Protein AF-A0A9D7KFW4-F1 (afdb_monomer)

Radius of gyration: 29.23 Å; Cα contacts (8 Å, |Δi|>4): 555; chains: 1; bounding box: 63×60×75 Å

Solvent-accessible surface area (backbone atoms only — not comparable to full-atom values): 22608 Å² total; per-residue (Å²): 124,66,69,67,76,72,35,91,85,46,83,90,65,45,70,43,47,50,38,53,51,53,35,51,76,66,69,62,57,46,83,24,80,68,63,34,57,44,68,83,41,63,53,78,94,76,58,60,67,43,80,48,59,62,70,60,53,50,52,54,52,52,52,52,51,51,51,46,26,59,58,36,30,39,69,67,11,45,55,36,40,51,69,63,68,52,55,68,67,65,54,58,75,31,76,46,38,15,28,40,77,43,80,39,71,34,66,64,52,90,81,35,52,72,77,21,47,47,47,49,52,49,29,45,53,35,18,59,56,32,20,67,68,70,71,47,54,82,93,73,34,42,31,26,37,70,48,76,50,50,64,74,73,62,71,46,50,68,65,36,37,73,75,72,71,36,76,69,84,86,76,66,67,69,56,41,55,74,37,63,65,46,76,38,68,76,53,56,46,54,78,78,39,52,91,60,43,58,30,56,56,53,7,41,78,74,64,24,45,34,36,27,37,31,70,64,91,48,76,34,43,80,72,32,79,43,73,46,78,45,64,85,92,44,60,68,58,54,53,52,51,52,52,38,50,30,64,74,70,64,66,65,63,65,67,56,41,56,23,69,48,68,35,20,35,25,28,30,74,90,79,74,41,73,36,40,34,63,48,56,33,76,90,58,73,79,77,87,62,78,79,61,39,44,75,34,56,94,91,63,69,85,90,62,65,89,90,67,74,91,62,46,77,40,50,49,68,59,53,63,70,66,59,37,34,24,23,40,21,65,82,79,71,41,82,40,73,44,52,92,54,46,36,51,97,58,32,50,83,97,49,47,55,33,45,67,61,81,45,76,48,55,32,64,86,67,52,75,44,53,32,30,14,44,39,32,53,50,57,52,54,57,66,70,50,84,85,80,73,82,86,129

Mean predicted aligned error: 7.16 Å

Structure (mmCIF, N/CA/C/O backbone):
data_AF-A0A9D7KFW4-F1
#
_entry.id   AF-A0A9D7KFW4-F1
#
loop_
_atom_site.group_PDB
_atom_site.id
_atom_site.type_symbol
_atom_site.label_atom_id
_atom_site.label_alt_id
_atom_site.label_comp_id
_atom_site.label_asym_id
_atom_site.label_entity_id
_atom_site.label_seq_id
_atom_site.pdbx_PDB_ins_code
_atom_site.Cartn_x
_atom_site.Cartn_y
_atom_site.Cartn_z
_atom_site.occupancy
_atom_site.B_iso_or_equiv
_atom_site.auth_seq_id
_atom_site.auth_comp_id
_atom_site.auth_asym_id
_atom_site.auth_atom_id
_atom_site.pdbx_PDB_model_num
ATOM 1 N N . MET A 1 1 ? 18.413 -25.341 -7.954 1.00 56.12 1 MET A N 1
ATOM 2 C CA . MET A 1 1 ? 18.933 -24.173 -8.715 1.00 56.12 1 MET A CA 1
ATOM 3 C C . MET A 1 1 ? 19.430 -24.484 -10.139 1.00 56.12 1 MET A C 1
ATOM 5 O O . MET A 1 1 ? 19.407 -23.575 -10.961 1.00 56.12 1 MET A O 1
ATOM 9 N N . ASN A 1 2 ? 19.799 -25.723 -10.498 1.00 78.06 2 ASN A N 1
ATOM 10 C CA . ASN A 1 2 ? 20.486 -26.016 -11.774 1.00 78.06 2 ASN A CA 1
ATOM 11 C C . ASN A 1 2 ? 19.665 -25.809 -13.064 1.00 78.06 2 ASN A C 1
ATOM 13 O O . ASN A 1 2 ? 20.214 -25.355 -14.064 1.00 78.06 2 ASN A O 1
ATOM 17 N N . ARG A 1 3 ? 18.347 -26.060 -13.061 1.00 88.81 3 ARG A N 1
ATOM 18 C CA . ARG A 1 3 ? 17.544 -26.018 -14.302 1.00 88.81 3 ARG A CA 1
ATOM 19 C C . ARG A 1 3 ? 17.523 -24.640 -14.974 1.00 88.81 3 ARG A C 1
ATOM 21 O O . ARG A 1 3 ? 17.607 -24.563 -16.190 1.00 88.81 3 ARG A O 1
ATOM 28 N N . LYS A 1 4 ? 17.439 -23.547 -14.207 1.00 89.12 4 LYS A N 1
ATOM 29 C CA . LYS A 1 4 ? 17.408 -22.182 -14.772 1.00 89.12 4 LYS A CA 1
ATOM 30 C C . LYS A 1 4 ? 18.783 -21.719 -15.266 1.00 89.12 4 LYS A C 1
ATOM 32 O O . LYS A 1 4 ? 18.858 -20.969 -16.232 1.00 89.12 4 LYS A O 1
ATOM 37 N N . ALA A 1 5 ? 19.859 -22.166 -14.618 1.00 91.38 5 ALA A N 1
ATOM 38 C CA . ALA A 1 5 ? 21.219 -21.756 -14.958 1.00 91.38 5 ALA A CA 1
ATOM 39 C C . ALA A 1 5 ? 21.695 -22.336 -16.300 1.00 91.38 5 ALA A C 1
ATOM 41 O O . ALA A 1 5 ? 22.424 -21.656 -17.020 1.00 91.38 5 ALA A O 1
ATOM 42 N N . TYR A 1 6 ? 21.260 -23.547 -16.651 1.00 90.62 6 TYR A N 1
ATOM 43 C CA . TYR A 1 6 ? 21.687 -24.243 -17.872 1.00 90.62 6 TYR A CA 1
ATOM 44 C C . TYR A 1 6 ? 20.560 -24.455 -18.889 1.00 90.62 6 TYR A C 1
ATOM 4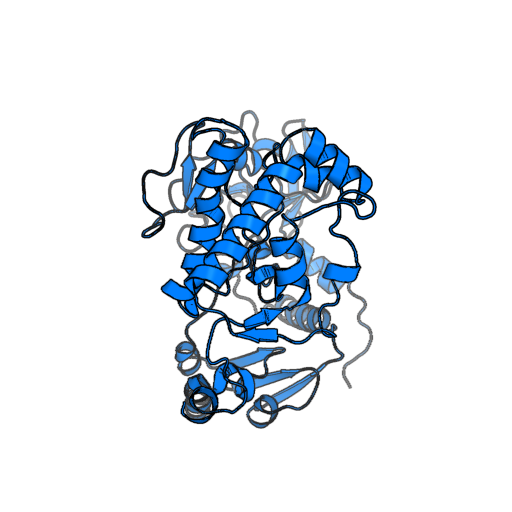6 O O . TYR A 1 6 ? 20.76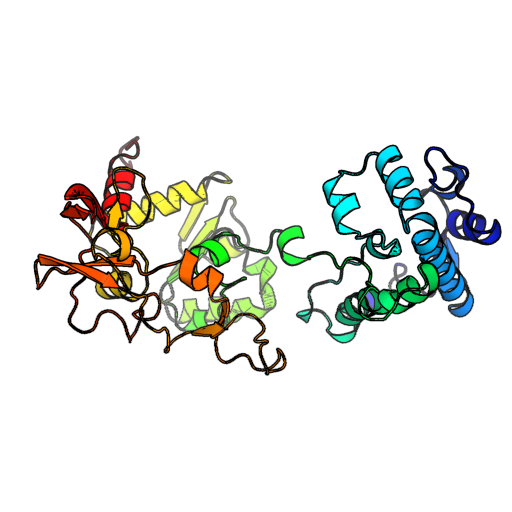8 -25.117 -19.900 1.00 90.62 6 TYR A O 1
ATOM 54 N N . SER A 1 7 ? 19.372 -23.889 -18.648 1.00 93.06 7 SER A N 1
ATOM 55 C CA . SER A 1 7 ? 18.273 -23.952 -19.614 1.00 93.06 7 SER A CA 1
ATOM 56 C C . SER A 1 7 ? 18.642 -23.225 -20.907 1.00 93.06 7 SER A C 1
ATOM 58 O O . SER A 1 7 ? 19.232 -22.144 -20.905 1.00 93.06 7 SER A O 1
ATOM 60 N N . ASP A 1 8 ? 18.209 -23.819 -22.009 1.00 93.12 8 ASP A N 1
ATOM 61 C CA . ASP A 1 8 ? 18.071 -23.231 -23.341 1.00 93.12 8 ASP A CA 1
ATOM 62 C C . ASP A 1 8 ? 17.406 -21.840 -23.356 1.00 93.12 8 ASP A C 1
ATOM 64 O O . ASP A 1 8 ? 17.730 -21.016 -24.207 1.00 93.12 8 ASP A O 1
ATOM 68 N N . ARG A 1 9 ? 16.540 -21.532 -22.382 1.00 92.00 9 ARG A N 1
ATOM 69 C CA . ARG A 1 9 ? 15.868 -20.230 -22.241 1.00 92.00 9 ARG A CA 1
ATOM 70 C C . ARG A 1 9 ? 16.705 -19.155 -21.549 1.00 92.00 9 ARG A C 1
ATOM 72 O O . ARG A 1 9 ? 16.239 -18.025 -21.420 1.00 92.00 9 ARG A O 1
ATOM 79 N N . ARG A 1 10 ? 17.911 -19.464 -21.060 1.00 91.94 10 ARG A N 1
ATOM 80 C CA . ARG A 1 10 ? 18.775 -18.474 -20.400 1.00 91.94 10 ARG A CA 1
ATOM 81 C C . ARG A 1 10 ? 19.376 -17.512 -21.437 1.00 91.94 10 ARG A C 1
ATOM 83 O O . ARG A 1 10 ? 20.104 -17.971 -22.317 1.00 91.94 10 ARG A O 1
ATOM 90 N N . PRO A 1 11 ? 19.188 -16.184 -21.305 1.00 91.50 11 PRO A N 1
ATOM 91 C CA . PRO A 1 11 ? 19.908 -15.220 -22.133 1.00 91.50 11 PRO A CA 1
ATOM 92 C C . PRO A 1 11 ? 21.425 -15.318 -21.897 1.00 91.50 11 PRO A C 1
ATOM 94 O O . PRO A 1 11 ? 21.882 -15.289 -20.753 1.00 91.50 11 PRO A O 1
ATOM 97 N N . LYS A 1 12 ? 22.208 -15.435 -22.978 1.00 91.75 12 LYS A N 1
ATOM 98 C CA . LYS A 1 12 ? 23.678 -15.624 -22.948 1.00 91.75 12 LYS A CA 1
ATOM 99 C C . LYS A 1 12 ? 24.467 -14.370 -23.365 1.00 91.75 12 LYS A C 1
ATOM 101 O O . LYS A 1 12 ? 25.620 -14.469 -23.789 1.00 91.75 12 LYS A O 1
ATOM 106 N N . GLY A 1 13 ? 23.841 -13.198 -23.316 1.00 94.50 13 GLY A N 1
ATOM 107 C CA . GLY A 1 13 ? 24.456 -11.916 -23.663 1.00 94.50 13 GLY A CA 1
ATOM 108 C C . GLY A 1 13 ? 23.435 -10.793 -23.802 1.00 94.50 13 GLY A C 1
ATOM 109 O O . GLY A 1 13 ? 22.246 -11.003 -23.558 1.00 94.50 13 GLY A O 1
ATOM 110 N N . ALA A 1 14 ? 23.913 -9.614 -24.203 1.00 96.44 14 ALA A N 1
ATOM 111 C CA . ALA A 1 14 ? 23.060 -8.479 -24.520 1.00 96.44 14 ALA A CA 1
ATOM 112 C C . ALA A 1 14 ? 22.324 -8.739 -25.839 1.00 96.44 14 ALA A C 1
ATOM 114 O O . ALA A 1 14 ? 22.939 -8.820 -26.903 1.00 96.44 14 ALA A O 1
ATOM 115 N N . MET A 1 15 ? 21.007 -8.903 -25.750 1.00 96.12 15 MET A N 1
ATOM 116 C CA . MET A 1 15 ? 20.143 -9.155 -26.898 1.00 96.12 15 MET A CA 1
ATOM 117 C C . MET A 1 15 ? 19.418 -7.862 -27.264 1.00 96.12 15 MET A C 1
ATOM 119 O O . MET A 1 15 ? 18.681 -7.312 -26.445 1.00 96.12 15 MET A O 1
ATOM 123 N N . VAL A 1 16 ? 19.600 -7.390 -28.493 1.00 96.69 16 VAL A N 1
ATOM 124 C CA . VAL A 1 16 ? 18.989 -6.158 -29.001 1.00 96.69 16 VAL A CA 1
ATOM 125 C C . VAL A 1 16 ? 18.039 -6.500 -30.138 1.00 96.69 16 VAL A C 1
ATOM 127 O O . VAL A 1 16 ? 18.382 -7.253 -31.044 1.00 96.69 16 VAL A O 1
ATOM 130 N N . ARG A 1 17 ? 16.820 -5.960 -30.097 1.00 96.94 17 ARG A N 1
ATOM 131 C CA . ARG A 1 17 ? 15.844 -6.122 -31.181 1.00 96.94 17 ARG A CA 1
ATOM 132 C C . ARG A 1 17 ? 16.348 -5.403 -32.432 1.00 96.94 17 ARG A C 1
ATOM 134 O O . ARG A 1 17 ? 16.707 -4.230 -32.353 1.00 96.94 17 ARG A O 1
ATOM 141 N N . THR A 1 18 ? 16.315 -6.075 -33.576 1.00 96.88 18 THR A N 1
ATOM 142 C CA . THR A 1 18 ? 16.821 -5.536 -34.854 1.00 96.88 18 THR A CA 1
ATOM 143 C C . THR A 1 18 ? 16.231 -4.170 -35.215 1.00 96.88 18 THR A C 1
ATOM 145 O O . THR A 1 18 ? 16.996 -3.243 -35.465 1.00 96.88 18 THR A O 1
ATOM 148 N N . GLY A 1 19 ? 14.912 -3.975 -35.119 1.00 96.38 19 GLY A N 1
ATOM 149 C CA . GLY A 1 19 ? 14.305 -2.661 -35.370 1.00 96.38 19 GLY A CA 1
ATOM 150 C C . GLY A 1 19 ? 14.688 -1.565 -34.370 1.00 96.38 19 GLY A C 1
ATOM 151 O O . GLY A 1 19 ? 14.693 -0.393 -34.733 1.00 96.38 19 GLY A O 1
ATOM 152 N N . PHE A 1 20 ? 15.047 -1.909 -33.124 1.00 96.56 20 PHE A N 1
ATOM 153 C CA . PHE A 1 20 ? 15.575 -0.922 -32.173 1.00 96.56 20 PHE A CA 1
ATOM 154 C C . PHE A 1 20 ? 16.976 -0.474 -32.584 1.00 96.56 20 PHE A C 1
ATOM 156 O O . PHE A 1 20 ? 17.262 0.719 -32.549 1.00 96.56 20 PHE A O 1
ATOM 163 N N . LYS A 1 21 ? 17.825 -1.417 -33.015 1.00 96.88 21 LYS A N 1
ATOM 164 C CA . LYS A 1 21 ? 19.149 -1.080 -33.543 1.00 96.88 21 LYS A CA 1
ATOM 165 C C . LYS A 1 21 ? 19.026 -0.214 -34.798 1.00 96.88 21 LYS A C 1
ATOM 167 O O . LYS A 1 21 ? 19.656 0.828 -34.850 1.00 96.88 21 LYS A O 1
ATOM 172 N N . ALA A 1 22 ? 18.154 -0.574 -35.741 1.00 96.44 22 ALA A N 1
ATOM 173 C CA . ALA A 1 22 ? 17.929 0.219 -36.951 1.00 96.44 22 ALA A CA 1
ATOM 174 C C . ALA A 1 22 ? 17.454 1.654 -36.644 1.00 96.44 22 ALA A C 1
ATOM 176 O O . ALA A 1 22 ? 17.876 2.601 -37.300 1.00 96.44 22 ALA A O 1
ATOM 177 N N . TRP A 1 23 ? 16.609 1.830 -35.623 1.00 96.75 23 TRP A N 1
ATOM 178 C CA . TRP A 1 23 ? 16.199 3.158 -35.156 1.00 96.75 23 TRP A CA 1
ATOM 179 C C . TRP A 1 23 ? 17.362 3.968 -34.580 1.00 96.75 23 TRP A C 1
ATOM 181 O O . TRP A 1 23 ? 17.491 5.155 -34.876 1.00 96.75 23 TRP A O 1
ATOM 191 N N . ALA A 1 24 ? 18.207 3.332 -33.770 1.00 96.44 24 ALA A N 1
ATOM 192 C CA . ALA A 1 24 ? 19.379 3.971 -33.188 1.00 96.44 24 ALA A CA 1
ATOM 193 C C . ALA A 1 24 ? 20.438 4.316 -34.248 1.00 96.44 24 ALA A C 1
ATOM 195 O O . ALA A 1 24 ? 20.939 5.436 -34.253 1.00 96.44 24 ALA A O 1
ATOM 196 N N . ASP A 1 25 ? 20.710 3.403 -35.187 1.00 96.44 25 ASP A N 1
ATOM 197 C CA . ASP A 1 25 ? 21.630 3.609 -36.316 1.00 96.44 25 ASP A CA 1
ATOM 198 C C . ASP A 1 25 ? 21.171 4.777 -37.210 1.00 96.44 25 ASP A C 1
ATOM 200 O O . ASP A 1 25 ? 21.992 5.509 -37.754 1.00 96.44 25 ASP A O 1
ATOM 204 N N . ALA A 1 26 ? 19.856 4.994 -37.322 1.00 95.94 26 ALA A N 1
ATOM 205 C CA . ALA A 1 26 ? 19.270 6.126 -38.038 1.00 95.94 26 ALA A CA 1
ATOM 206 C C . ALA A 1 26 ? 19.302 7.456 -37.251 1.00 95.94 26 ALA A C 1
ATOM 208 O O . ALA A 1 26 ? 18.731 8.445 -37.712 1.00 95.94 26 ALA A O 1
ATOM 209 N N . GLY A 1 27 ? 19.912 7.496 -36.060 1.00 95.31 27 GLY A N 1
ATOM 210 C CA . GLY A 1 27 ? 20.012 8.703 -35.232 1.00 95.31 27 GLY A CA 1
ATOM 211 C C . GLY A 1 27 ? 18.775 8.993 -34.374 1.00 95.31 27 GLY A C 1
ATOM 212 O O . GLY A 1 27 ? 18.488 10.150 -34.079 1.00 95.31 27 GLY A O 1
ATOM 213 N N . TYR A 1 28 ? 18.030 7.960 -33.968 1.00 95.50 28 TYR A N 1
ATOM 214 C CA . TYR A 1 28 ? 16.832 8.069 -33.121 1.00 95.50 28 TYR A CA 1
ATOM 215 C C . TYR A 1 28 ? 15.705 8.978 -33.676 1.00 95.50 28 TYR A C 1
ATOM 217 O O . TYR A 1 28 ? 15.122 9.773 -32.923 1.00 95.50 28 TYR A O 1
ATOM 225 N N . PRO A 1 29 ? 15.339 8.880 -34.972 1.00 94.00 29 PRO A N 1
ATOM 226 C CA . PRO A 1 29 ? 14.354 9.768 -35.579 1.00 94.00 29 PRO A CA 1
ATOM 227 C C . PRO A 1 29 ? 12.958 9.582 -34.969 1.00 94.00 29 PRO A C 1
ATOM 229 O O . PRO A 1 29 ? 12.516 8.464 -34.688 1.00 94.00 29 PRO A O 1
ATOM 232 N N . ARG A 1 30 ? 12.232 10.693 -34.812 1.00 89.44 30 ARG A N 1
ATOM 233 C CA . ARG A 1 30 ? 10.841 10.754 -34.321 1.00 89.44 30 ARG A CA 1
ATOM 234 C C . ARG A 1 30 ? 9.912 11.368 -35.364 1.00 89.44 30 ARG A C 1
ATOM 236 O O . ARG A 1 30 ? 9.186 12.318 -35.100 1.00 89.44 30 ARG A O 1
ATOM 243 N N . THR A 1 31 ? 10.007 10.835 -36.578 1.00 82.06 31 THR A N 1
ATOM 244 C CA . THR A 1 31 ? 9.281 11.295 -37.771 1.00 82.06 31 THR A CA 1
ATOM 245 C C . THR A 1 31 ? 7.892 10.671 -37.915 1.00 82.06 31 THR A C 1
ATOM 247 O O . THR A 1 31 ? 7.179 10.994 -38.860 1.00 82.06 31 THR A O 1
ATOM 250 N N . GLY A 1 32 ? 7.507 9.759 -37.016 1.00 72.31 32 GLY A N 1
ATOM 251 C CA . GLY A 1 32 ? 6.159 9.203 -36.968 1.00 72.31 32 GLY A CA 1
ATOM 252 C C . GLY A 1 32 ? 5.140 10.225 -36.457 1.00 72.31 32 GLY A C 1
ATOM 253 O O . GLY A 1 32 ? 5.496 11.280 -35.922 1.00 72.31 32 GLY A O 1
ATOM 254 N N . ALA A 1 33 ? 3.853 9.899 -36.598 1.00 71.25 33 ALA A N 1
ATOM 255 C CA . ALA A 1 33 ? 2.764 10.750 -36.123 1.00 71.25 33 ALA A CA 1
ATOM 256 C C . ALA A 1 33 ? 2.985 11.179 -34.658 1.00 71.25 33 ALA A C 1
ATOM 258 O O . ALA A 1 33 ? 3.423 10.386 -33.824 1.00 71.25 33 ALA A O 1
ATOM 259 N N . ASN A 1 34 ? 2.702 12.447 -34.347 1.00 76.38 34 ASN A N 1
ATOM 260 C CA . ASN A 1 34 ? 2.772 13.027 -33.000 1.00 76.38 34 ASN A CA 1
ATOM 261 C C . ASN A 1 34 ? 4.127 12.887 -32.270 1.00 76.38 34 ASN A C 1
ATOM 263 O O . ASN A 1 34 ? 4.159 12.939 -31.045 1.00 76.38 34 ASN A O 1
ATOM 267 N N . GLY A 1 35 ? 5.254 12.741 -32.979 1.00 81.38 35 GLY A N 1
ATOM 268 C CA . GLY A 1 35 ? 6.593 12.659 -32.367 1.00 81.38 35 GLY A CA 1
ATOM 269 C C . GLY A 1 35 ? 6.964 11.275 -31.821 1.00 81.38 35 GLY A C 1
ATOM 270 O O . GLY A 1 35 ? 7.877 11.139 -30.993 1.00 81.38 35 GLY A O 1
ATOM 271 N N . PHE A 1 36 ? 6.264 10.234 -32.276 1.00 87.31 36 PHE A N 1
ATOM 272 C CA . PHE A 1 36 ? 6.681 8.850 -32.080 1.00 87.31 36 PHE A CA 1
ATOM 273 C C . PHE A 1 36 ? 7.781 8.450 -33.081 1.00 87.31 36 PHE A C 1
ATOM 275 O O . PHE A 1 36 ? 7.864 9.004 -34.182 1.00 87.31 36 PHE A O 1
ATOM 282 N N . PRO A 1 37 ? 8.631 7.463 -32.743 1.00 91.19 37 PRO A N 1
ATOM 283 C CA . PRO A 1 37 ? 9.408 6.748 -33.750 1.00 91.19 37 PRO A CA 1
ATOM 284 C C . PRO A 1 37 ? 8.490 6.155 -34.827 1.00 91.19 37 PRO A C 1
ATOM 286 O O . PRO A 1 37 ? 7.366 5.749 -34.531 1.00 91.19 37 PRO A O 1
ATOM 289 N N . ASP A 1 38 ? 8.985 6.072 -36.062 1.00 92.00 38 ASP A N 1
ATOM 290 C CA . ASP A 1 38 ? 8.290 5.386 -37.157 1.00 92.00 38 ASP A CA 1
ATOM 291 C C . ASP A 1 38 ? 7.919 3.947 -36.740 1.00 92.00 38 ASP A C 1
ATOM 293 O O . ASP A 1 38 ? 8.733 3.216 -36.163 1.00 92.00 38 ASP A O 1
ATOM 297 N N . GLN A 1 39 ? 6.680 3.537 -37.027 1.00 90.94 39 GLN A N 1
ATOM 298 C CA . GLN A 1 39 ? 6.122 2.244 -36.634 1.00 90.94 39 GLN A CA 1
ATOM 299 C C . GLN A 1 39 ? 6.933 1.060 -37.180 1.00 90.94 39 GLN A C 1
ATOM 301 O O . GLN A 1 39 ? 6.950 -0.007 -36.553 1.00 90.94 39 GLN A O 1
ATOM 306 N N . LYS A 1 40 ? 7.663 1.236 -38.292 1.00 91.94 40 LYS A N 1
ATOM 307 C CA . LYS A 1 40 ? 8.578 0.208 -38.815 1.00 91.94 40 LYS A CA 1
ATOM 308 C C . LYS A 1 40 ? 9.641 -0.206 -37.794 1.00 91.94 40 LYS A C 1
ATOM 310 O O . LYS A 1 40 ? 10.034 -1.364 -37.762 1.00 91.94 40 LYS A O 1
ATOM 315 N N . TYR A 1 41 ? 10.048 0.706 -36.907 1.00 93.38 41 TYR A N 1
ATOM 316 C CA . TYR A 1 41 ? 11.030 0.444 -35.856 1.00 93.38 41 TYR A CA 1
ATOM 317 C C . TYR A 1 41 ? 10.430 -0.156 -34.581 1.00 93.38 41 TYR A C 1
ATOM 319 O O . TYR A 1 41 ? 11.175 -0.417 -33.635 1.00 93.38 41 TYR A O 1
ATOM 327 N N . LEU A 1 42 ? 9.110 -0.341 -34.488 1.00 91.44 42 LEU A N 1
ATOM 328 C CA . LEU A 1 42 ? 8.405 -0.683 -33.245 1.00 91.44 42 LEU A CA 1
ATOM 329 C C . LEU A 1 42 ? 7.713 -2.059 -33.283 1.00 91.44 42 LEU A C 1
ATOM 331 O O . LEU A 1 42 ? 6.822 -2.313 -32.473 1.00 91.44 42 LEU A O 1
ATOM 335 N N . GLN A 1 43 ? 8.142 -2.977 -34.157 1.00 93.75 43 GLN A N 1
ATOM 336 C CA . GLN A 1 43 ? 7.537 -4.309 -34.346 1.00 93.75 43 GLN A CA 1
ATOM 337 C C . GLN A 1 43 ? 7.923 -5.326 -33.241 1.00 93.75 43 GLN A C 1
ATOM 339 O O . GLN A 1 43 ? 8.377 -6.449 -33.489 1.00 93.75 43 GLN A O 1
ATOM 344 N N . ARG A 1 44 ? 7.714 -4.941 -31.973 1.00 93.94 44 ARG A N 1
ATOM 345 C CA . ARG A 1 44 ? 7.971 -5.777 -30.786 1.00 93.94 44 ARG A CA 1
ATOM 346 C C . ARG A 1 44 ? 7.207 -7.105 -30.875 1.00 93.94 44 ARG A C 1
ATOM 348 O O . ARG A 1 44 ? 6.021 -7.122 -31.180 1.00 93.94 44 ARG A O 1
ATOM 355 N N . GLY A 1 45 ? 7.895 -8.210 -30.586 1.00 94.56 45 GLY A N 1
ATOM 356 C CA . GLY A 1 45 ? 7.337 -9.567 -30.645 1.00 94.56 45 GLY A CA 1
ATOM 357 C C . GLY A 1 45 ? 7.333 -10.208 -32.039 1.00 94.56 45 GLY A C 1
ATOM 358 O O . GLY A 1 45 ? 7.113 -11.410 -32.126 1.00 94.56 45 GLY A O 1
ATOM 359 N N . LYS A 1 46 ? 7.610 -9.445 -33.106 1.00 95.44 46 LYS A N 1
ATOM 360 C CA . LYS A 1 46 ? 7.695 -9.954 -34.489 1.00 95.44 46 LYS A CA 1
ATOM 361 C C . LYS A 1 46 ? 9.123 -9.994 -35.029 1.00 95.44 46 LYS A C 1
ATOM 363 O O . LYS A 1 46 ? 9.422 -10.768 -35.929 1.00 95.44 46 LYS A O 1
ATOM 368 N N . GLU A 1 47 ? 9.999 -9.150 -34.496 1.00 95.25 47 GLU A N 1
ATOM 369 C CA . GLU A 1 47 ? 11.377 -9.026 -34.967 1.00 95.25 47 GLU A CA 1
ATOM 370 C C . GLU A 1 47 ? 12.359 -9.920 -34.205 1.00 95.25 47 GLU A C 1
ATOM 372 O O . GLU A 1 47 ? 12.203 -10.123 -32.994 1.00 95.25 47 GLU A O 1
ATOM 377 N N . PRO A 1 48 ? 13.431 -10.382 -34.876 1.00 95.69 48 PRO A N 1
ATOM 378 C CA . PRO A 1 48 ? 14.488 -11.131 -34.223 1.00 95.69 48 PRO A CA 1
ATOM 379 C C . PRO A 1 48 ? 15.345 -10.235 -33.320 1.00 95.69 48 PRO A C 1
ATOM 381 O O . PRO A 1 48 ? 15.427 -9.008 -33.482 1.00 95.69 48 PRO A O 1
ATOM 384 N N . PHE A 1 49 ? 16.045 -10.888 -32.394 1.00 96.69 49 PHE A N 1
ATOM 385 C CA . PHE A 1 49 ? 17.080 -10.283 -31.567 1.00 96.69 49 PHE A CA 1
ATOM 386 C C . PHE A 1 49 ? 18.462 -10.660 -32.090 1.00 96.69 49 PHE A C 1
ATOM 388 O O . PHE A 1 49 ? 18.707 -11.807 -32.455 1.00 96.69 49 PHE A O 1
ATOM 395 N N . ILE A 1 50 ? 19.378 -9.705 -32.050 1.00 95.88 50 ILE A N 1
ATOM 396 C CA . ILE A 1 50 ? 20.797 -9.891 -32.340 1.00 95.88 50 ILE A CA 1
ATOM 397 C C . ILE A 1 50 ? 21.595 -9.768 -31.048 1.00 95.88 50 ILE A C 1
ATOM 399 O O . ILE A 1 50 ? 21.232 -9.009 -30.147 1.00 95.88 50 ILE A O 1
ATOM 403 N N . LYS A 1 51 ? 22.674 -10.542 -30.941 1.00 97.25 51 LYS A N 1
ATOM 404 C CA . LYS A 1 51 ? 23.600 -10.459 -29.813 1.00 97.25 51 LYS A CA 1
ATOM 405 C C . LYS A 1 51 ? 24.656 -9.400 -30.117 1.00 97.25 51 LYS A C 1
ATOM 407 O O . LYS A 1 51 ? 25.296 -9.487 -31.159 1.00 97.25 51 LYS A O 1
ATOM 412 N N . LEU A 1 52 ? 24.858 -8.456 -29.203 1.00 96.88 52 LEU A N 1
ATOM 413 C CA . LEU A 1 52 ? 25.886 -7.416 -29.317 1.00 96.88 52 LEU A CA 1
ATOM 414 C C . LEU A 1 52 ? 26.860 -7.460 -28.128 1.00 96.88 52 LEU A C 1
ATOM 416 O O . LEU A 1 52 ? 26.516 -8.010 -27.070 1.00 96.88 52 LEU A O 1
ATOM 420 N N . PRO A 1 53 ? 28.065 -6.876 -28.263 1.00 97.69 53 PRO A N 1
ATOM 421 C CA . PRO A 1 53 ? 28.908 -6.542 -27.122 1.00 97.69 53 PRO A CA 1
ATOM 422 C C . PRO A 1 53 ? 28.168 -5.640 -26.125 1.00 97.69 53 PRO A C 1
ATOM 424 O O . PRO A 1 53 ? 27.352 -4.796 -26.501 1.00 97.69 53 PRO A O 1
ATOM 427 N N . TRP A 1 54 ? 28.464 -5.794 -24.833 1.00 97.31 54 TRP A N 1
ATOM 428 C CA . TRP A 1 54 ? 27.817 -4.999 -23.782 1.00 97.31 54 TRP A CA 1
ATOM 429 C C . TRP A 1 54 ? 28.053 -3.496 -23.940 1.00 97.31 54 TRP A C 1
ATOM 431 O O . TRP A 1 54 ? 27.140 -2.716 -23.694 1.00 97.31 54 TRP A O 1
ATOM 441 N N . THR A 1 55 ? 29.244 -3.092 -24.383 1.00 97.50 55 THR A N 1
ATOM 442 C CA . THR A 1 55 ? 29.603 -1.689 -24.635 1.00 97.50 55 THR A CA 1
ATOM 443 C C . THR A 1 55 ? 28.678 -1.039 -25.662 1.00 97.50 55 THR A C 1
ATOM 445 O O . THR A 1 55 ? 28.143 0.037 -25.408 1.00 97.50 55 THR A O 1
ATOM 448 N N . GLU A 1 56 ? 28.412 -1.722 -26.777 1.00 97.31 56 GLU A N 1
ATOM 449 C CA . GLU A 1 56 ? 27.469 -1.257 -27.798 1.00 97.31 56 GLU A CA 1
ATOM 450 C C . GLU A 1 56 ? 26.036 -1.215 -27.262 1.00 97.31 56 GLU A C 1
ATOM 452 O O . GLU A 1 56 ? 25.338 -0.218 -27.426 1.00 97.31 56 GLU A O 1
ATOM 457 N N . ALA A 1 57 ? 25.596 -2.263 -26.561 1.00 97.06 57 ALA A N 1
ATOM 458 C CA . ALA A 1 57 ? 24.256 -2.297 -25.980 1.00 97.06 57 ALA A CA 1
ATOM 459 C C . ALA A 1 57 ? 24.024 -1.153 -24.973 1.00 97.06 57 ALA A C 1
ATOM 461 O O . ALA A 1 57 ? 22.945 -0.555 -24.958 1.00 97.06 57 ALA A O 1
ATOM 462 N N . TYR A 1 58 ? 25.030 -0.816 -24.160 1.00 96.00 58 TYR A N 1
ATOM 463 C CA . TYR A 1 58 ? 24.966 0.317 -23.237 1.00 96.00 58 TYR A CA 1
ATOM 464 C C . TYR A 1 58 ? 24.938 1.661 -23.963 1.00 96.00 58 TYR A C 1
ATOM 466 O O . TYR A 1 58 ? 24.143 2.518 -23.581 1.00 96.00 58 TYR A O 1
ATOM 474 N N . ALA A 1 59 ? 25.730 1.837 -25.024 1.00 97.12 59 ALA A N 1
ATOM 475 C CA . ALA A 1 59 ? 25.696 3.052 -25.837 1.00 97.12 59 ALA A CA 1
ATOM 476 C C . ALA A 1 59 ? 24.312 3.270 -26.475 1.00 97.12 59 ALA A C 1
ATOM 478 O O . ALA A 1 59 ? 23.768 4.373 -26.417 1.00 97.12 59 ALA A O 1
ATOM 479 N N . LEU A 1 60 ? 23.696 2.204 -26.999 1.00 97.62 60 LEU A N 1
ATOM 480 C CA . LEU A 1 60 ? 22.339 2.247 -27.554 1.00 97.62 60 LEU A CA 1
ATOM 481 C C . LEU A 1 60 ? 21.289 2.616 -26.492 1.00 97.62 60 LEU A C 1
ATOM 483 O O . LEU A 1 60 ? 20.386 3.412 -26.749 1.00 97.62 60 LEU A O 1
ATOM 487 N N . ALA A 1 61 ? 21.397 2.050 -25.285 1.00 95.19 61 ALA A N 1
ATOM 488 C CA . ALA A 1 61 ? 20.497 2.381 -24.183 1.00 95.19 61 ALA A CA 1
ATOM 489 C C . ALA A 1 61 ? 20.661 3.843 -23.730 1.00 95.19 61 ALA A C 1
ATOM 491 O O . ALA A 1 61 ? 19.663 4.539 -23.556 1.00 95.19 61 ALA A O 1
ATOM 492 N N . ALA A 1 62 ? 21.901 4.319 -23.581 1.00 96.31 62 ALA A N 1
ATOM 493 C CA . ALA A 1 62 ? 22.202 5.694 -23.189 1.00 96.31 62 ALA A CA 1
ATOM 494 C C . ALA A 1 62 ? 21.686 6.709 -24.220 1.00 96.31 62 ALA A C 1
ATOM 496 O O . ALA A 1 62 ? 20.983 7.647 -23.846 1.00 96.31 62 ALA A O 1
ATOM 497 N N . GLY A 1 63 ? 21.940 6.476 -25.513 1.00 97.38 63 GLY A N 1
ATOM 498 C CA . GLY A 1 63 ? 21.458 7.353 -26.581 1.00 97.38 63 GLY A CA 1
ATOM 499 C C . GLY A 1 63 ? 19.930 7.409 -26.664 1.00 97.38 63 GLY A C 1
ATOM 500 O O . GLY A 1 63 ? 19.359 8.480 -26.862 1.00 97.38 63 GLY A O 1
ATOM 501 N N . ALA A 1 64 ? 19.238 6.292 -26.415 1.00 96.06 64 ALA A N 1
ATOM 502 C CA . ALA A 1 64 ? 17.777 6.289 -26.341 1.00 96.06 64 ALA A CA 1
ATOM 503 C C . ALA A 1 64 ? 17.241 7.100 -25.147 1.00 96.06 64 ALA A C 1
ATOM 505 O O . ALA A 1 64 ? 16.250 7.819 -25.294 1.00 96.06 64 ALA A O 1
ATOM 506 N N . LEU A 1 65 ? 17.883 7.006 -23.976 1.00 96.88 65 LEU A N 1
ATOM 507 C CA . LEU A 1 65 ? 17.511 7.798 -22.799 1.00 96.88 65 LEU A CA 1
ATOM 508 C C . LEU A 1 65 ? 17.745 9.292 -23.046 1.00 96.88 65 LEU A C 1
ATOM 510 O O . LEU A 1 65 ? 16.845 10.092 -22.806 1.00 96.88 65 LEU A O 1
ATOM 514 N N . GLU A 1 66 ? 18.896 9.675 -23.595 1.00 97.19 66 GLU A N 1
ATOM 515 C CA . GLU A 1 66 ? 19.166 11.068 -23.959 1.00 97.19 66 GLU A CA 1
ATOM 516 C C . GLU A 1 66 ? 18.149 11.594 -24.982 1.00 97.19 66 GLU A C 1
ATOM 518 O O . GLU A 1 66 ? 17.576 12.667 -24.785 1.00 97.19 66 GLU A O 1
ATOM 523 N N . ASN A 1 67 ? 17.855 10.822 -26.036 1.00 96.19 67 ASN A N 1
ATOM 524 C CA . ASN A 1 67 ? 16.855 11.188 -27.038 1.00 96.19 67 ASN A CA 1
ATOM 525 C C . ASN A 1 67 ? 15.484 11.464 -26.402 1.00 96.19 67 ASN A C 1
ATOM 527 O O . ASN A 1 67 ? 14.846 12.466 -26.726 1.00 96.19 67 ASN A O 1
ATOM 531 N N . ILE A 1 68 ? 15.031 10.600 -25.488 1.00 95.38 68 ILE A N 1
ATOM 532 C CA . ILE A 1 68 ? 13.768 10.783 -24.760 1.00 95.38 68 ILE A CA 1
ATOM 533 C C . ILE A 1 68 ? 13.826 12.049 -23.900 1.00 95.38 68 ILE A C 1
ATOM 535 O O . ILE A 1 68 ? 12.918 12.874 -23.992 1.00 95.38 68 ILE A O 1
ATOM 539 N N . ALA A 1 69 ? 14.889 12.232 -23.110 1.00 97.06 69 ALA A N 1
ATOM 540 C CA . ALA A 1 69 ? 15.039 13.405 -22.254 1.00 97.06 69 ALA A CA 1
ATOM 541 C C . ALA A 1 69 ? 14.963 14.703 -23.073 1.00 97.06 69 ALA A C 1
ATOM 543 O O . ALA A 1 69 ? 14.162 15.580 -22.753 1.00 97.06 69 ALA A O 1
ATOM 544 N N . ARG A 1 70 ? 15.710 14.800 -24.180 1.00 96.00 70 ARG A N 1
ATOM 545 C CA . ARG A 1 70 ? 15.697 15.978 -25.066 1.00 96.00 70 ARG A CA 1
ATOM 546 C C . ARG A 1 70 ? 14.347 16.212 -25.734 1.00 96.00 70 ARG A C 1
ATOM 548 O O . ARG A 1 70 ? 13.907 17.351 -25.830 1.00 96.00 70 ARG A O 1
ATOM 555 N N . THR A 1 71 ? 13.687 15.146 -26.183 1.00 95.12 71 THR A N 1
ATOM 556 C CA . THR A 1 71 ? 12.402 15.243 -26.894 1.00 95.12 71 THR A CA 1
ATOM 557 C C . THR A 1 71 ? 11.302 15.814 -26.004 1.00 95.12 71 THR A C 1
ATOM 559 O O . THR A 1 71 ? 10.491 16.615 -26.463 1.00 95.12 71 THR A O 1
ATOM 562 N N . TYR A 1 72 ? 11.255 15.379 -24.744 1.00 95.44 72 TYR A N 1
ATOM 563 C CA . TYR A 1 72 ? 10.123 15.641 -23.856 1.00 95.44 72 TYR A CA 1
ATOM 564 C C . TYR A 1 72 ? 10.398 16.690 -22.774 1.00 95.44 72 TYR A C 1
ATOM 566 O O . TYR A 1 72 ? 9.582 16.849 -21.869 1.00 95.44 72 TYR A O 1
ATOM 574 N N . SER A 1 73 ? 11.518 17.410 -22.856 1.00 96.38 73 SER A N 1
ATOM 575 C CA . SER A 1 73 ? 11.807 18.517 -21.939 1.00 96.38 73 SER A CA 1
ATOM 576 C C . SER A 1 73 ? 11.169 19.833 -22.399 1.00 96.38 73 SER A C 1
ATOM 578 O O . SER A 1 73 ? 11.072 20.114 -23.596 1.00 96.38 73 SER A O 1
ATOM 580 N N . GLY A 1 74 ? 10.763 20.651 -21.427 1.00 95.38 74 GLY A N 1
ATOM 581 C CA . GLY A 1 74 ? 10.164 21.971 -21.634 1.00 95.38 74 GLY A CA 1
ATOM 582 C C . GLY A 1 74 ? 8.810 21.955 -22.354 1.00 95.38 74 GLY A C 1
ATOM 583 O O . GLY A 1 74 ? 8.200 20.907 -22.580 1.00 95.38 74 GLY A O 1
ATOM 584 N N . ASP A 1 75 ? 8.357 23.141 -22.757 1.00 95.62 75 ASP A N 1
ATOM 585 C CA . ASP A 1 75 ? 7.020 23.354 -23.334 1.00 95.62 75 ASP A CA 1
ATOM 586 C C . ASP A 1 75 ? 6.802 22.593 -24.646 1.00 95.62 75 ASP A C 1
ATOM 588 O O . ASP A 1 75 ? 5.709 22.098 -24.920 1.00 95.62 75 ASP A O 1
ATOM 592 N N . LYS A 1 76 ? 7.862 22.429 -25.449 1.00 93.12 76 LYS A N 1
ATOM 593 C CA . LYS A 1 76 ? 7.816 21.620 -26.679 1.00 93.12 76 LYS A CA 1
ATOM 594 C C . LYS A 1 76 ? 7.501 20.157 -26.367 1.00 93.12 76 LYS A C 1
ATOM 596 O O . LYS A 1 76 ? 6.700 19.538 -27.070 1.00 93.12 76 LYS A O 1
ATOM 601 N N . GLY A 1 77 ? 8.113 19.621 -25.312 1.00 94.38 77 GLY A N 1
ATOM 602 C CA . GLY A 1 77 ? 7.857 18.274 -24.821 1.00 94.38 77 GLY A CA 1
ATOM 603 C C . GLY A 1 77 ? 6.442 18.111 -24.276 1.00 94.38 77 GLY A C 1
ATOM 604 O O . GLY A 1 77 ? 5.757 17.151 -24.628 1.00 94.38 77 GLY A O 1
ATOM 605 N N . ALA A 1 78 ? 5.974 19.084 -23.491 1.00 95.06 78 ALA A N 1
ATOM 606 C CA . ALA A 1 78 ? 4.604 19.119 -22.988 1.00 95.06 78 ALA A CA 1
ATOM 607 C C . ALA A 1 78 ? 3.578 19.129 -24.137 1.00 95.06 78 ALA A C 1
ATOM 609 O O . ALA A 1 78 ? 2.689 18.282 -24.172 1.00 95.06 78 ALA A O 1
ATOM 610 N N . ALA A 1 79 ? 3.762 19.990 -25.143 1.00 94.06 79 ALA A N 1
ATOM 611 C CA . ALA A 1 79 ? 2.886 20.059 -26.315 1.00 94.06 79 ALA A CA 1
ATOM 612 C C . ALA A 1 79 ? 2.872 18.753 -27.133 1.00 94.06 79 ALA A C 1
ATOM 614 O O . ALA A 1 79 ? 1.842 18.365 -27.691 1.00 94.06 79 ALA A O 1
ATOM 615 N N . LEU A 1 80 ? 4.008 18.049 -27.215 1.00 93.62 80 LEU A N 1
ATOM 616 C CA . LEU A 1 80 ? 4.063 16.714 -27.812 1.00 93.62 80 LEU A CA 1
ATOM 617 C C . LEU A 1 80 ? 3.207 15.717 -27.031 1.00 93.62 80 LEU A C 1
ATOM 619 O O . LEU A 1 80 ? 2.412 15.011 -27.644 1.00 93.62 80 LEU A O 1
ATOM 623 N N . LEU A 1 81 ? 3.329 15.684 -25.705 1.00 93.94 81 L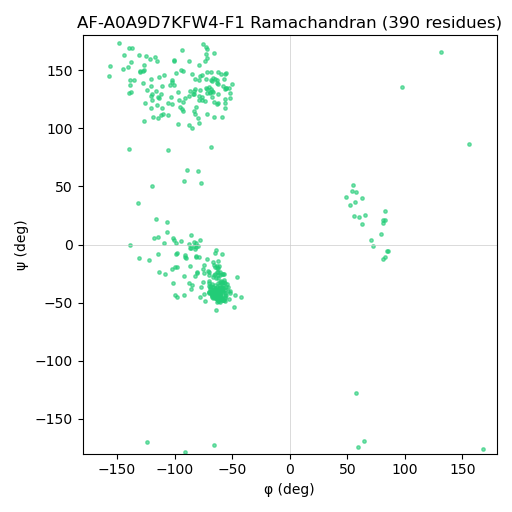EU A N 1
ATOM 624 C CA . LEU A 1 81 ? 2.552 14.780 -24.854 1.00 93.94 81 LEU A CA 1
ATOM 625 C C . LEU A 1 81 ? 1.049 15.073 -24.916 1.00 93.94 81 LEU A C 1
ATOM 627 O O . LEU A 1 81 ? 0.262 14.133 -25.013 1.00 93.94 81 LEU A O 1
ATOM 631 N N . THR A 1 82 ? 0.650 16.346 -24.975 1.00 94.38 82 THR A N 1
ATOM 632 C CA . THR A 1 82 ? -0.751 16.735 -25.195 1.00 94.38 82 THR A CA 1
ATOM 633 C C . THR A 1 82 ? -1.283 16.157 -26.507 1.00 94.38 82 THR A C 1
ATOM 635 O O . THR A 1 82 ? -2.331 15.517 -26.523 1.00 94.38 82 THR A O 1
ATOM 638 N N . ARG A 1 83 ? -0.536 16.290 -27.616 1.00 92.44 83 ARG A N 1
ATOM 639 C CA . ARG A 1 83 ? -0.920 15.692 -28.913 1.00 92.44 83 ARG A CA 1
ATOM 640 C C . ARG A 1 83 ? -0.939 14.163 -28.894 1.00 92.44 83 ARG A C 1
ATOM 642 O O . ARG A 1 83 ? -1.638 13.551 -29.693 1.00 92.44 83 ARG A O 1
ATOM 649 N N . GLN A 1 84 ? -0.161 13.547 -28.007 1.00 91.81 84 GLN A N 1
ATOM 650 C CA . GLN A 1 84 ? -0.148 12.100 -27.787 1.00 91.81 84 GLN A CA 1
ATOM 651 C C . GLN A 1 84 ? -1.294 11.624 -26.873 1.00 91.81 84 GLN A C 1
ATOM 653 O O . GLN A 1 84 ? -1.418 10.420 -26.664 1.00 91.81 84 GLN A O 1
ATOM 658 N N . GLY A 1 85 ? -2.134 12.532 -26.359 1.00 93.56 85 GLY A N 1
ATOM 659 C CA . GLY A 1 85 ? -3.303 12.202 -25.541 1.00 93.56 85 GLY A CA 1
ATOM 660 C C . GLY A 1 85 ? -2.988 11.924 -24.071 1.00 93.56 85 GLY A C 1
ATOM 661 O O . GLY A 1 85 ? -3.766 11.247 -23.405 1.00 93.56 85 GLY A O 1
ATOM 662 N N . TYR A 1 86 ? -1.848 12.399 -23.557 1.00 94.06 86 TYR A N 1
ATOM 663 C CA . TYR A 1 86 ? -1.557 12.299 -22.126 1.00 94.06 86 TYR A CA 1
ATOM 664 C C . TYR A 1 86 ? -2.411 13.278 -21.317 1.00 94.06 86 TYR A C 1
ATOM 666 O O . TYR A 1 86 ? -2.624 14.418 -21.727 1.00 94.06 86 TYR A O 1
ATOM 674 N N . ASP A 1 87 ? -2.846 12.821 -20.144 1.00 96.38 87 ASP A N 1
ATOM 675 C CA . ASP A 1 87 ? -3.604 13.615 -19.179 1.00 96.38 87 ASP A CA 1
ATOM 676 C C . ASP A 1 87 ? -2.832 14.883 -18.739 1.00 96.38 87 ASP A C 1
ATOM 678 O O . ASP A 1 87 ? -1.624 14.789 -18.467 1.00 96.38 87 ASP A O 1
ATOM 682 N N . PRO A 1 88 ? -3.491 16.057 -18.647 1.00 96.31 88 PRO A N 1
ATOM 683 C CA . PRO A 1 88 ? -2.854 17.303 -18.223 1.00 96.31 88 PRO A CA 1
ATOM 684 C C . PRO A 1 88 ? -2.120 17.213 -16.880 1.00 96.31 88 PRO A C 1
ATOM 686 O O . PRO A 1 88 ? -1.038 17.786 -16.748 1.00 96.31 88 PRO A O 1
ATOM 689 N N . GLU A 1 89 ? -2.638 16.464 -15.904 1.00 95.25 89 GLU A N 1
ATOM 690 C CA . GLU A 1 89 ? -1.991 16.311 -14.596 1.00 95.25 89 GLU A CA 1
ATOM 691 C C . GLU A 1 89 ? -0.705 15.486 -14.696 1.00 95.25 89 GLU A C 1
ATOM 693 O O . GLU A 1 89 ? 0.301 15.797 -14.049 1.00 95.25 89 GLU A O 1
ATOM 698 N N . MET A 1 90 ? -0.682 14.470 -15.568 1.00 92.25 90 MET A N 1
ATOM 699 C CA . MET A 1 90 ? 0.540 13.706 -15.832 1.00 92.25 90 MET A CA 1
ATOM 700 C C . MET A 1 90 ? 1.632 14.601 -16.421 1.00 92.25 90 MET A C 1
ATOM 702 O O . MET A 1 90 ? 2.785 14.500 -15.993 1.00 92.25 90 MET A O 1
ATOM 706 N N . ILE A 1 91 ? 1.269 15.483 -17.357 1.00 95.25 91 ILE A N 1
ATOM 707 C CA . ILE A 1 91 ? 2.191 16.442 -17.980 1.00 95.25 91 ILE A CA 1
ATOM 708 C C . ILE A 1 91 ? 2.674 17.462 -16.941 1.00 95.25 91 ILE A C 1
ATOM 710 O O . ILE A 1 91 ? 3.879 17.685 -16.817 1.00 95.25 91 ILE A O 1
ATOM 714 N N . ALA A 1 92 ? 1.767 18.021 -16.134 1.00 94.19 92 ALA A N 1
ATOM 715 C CA . ALA A 1 92 ? 2.109 18.959 -15.066 1.00 94.19 92 ALA A CA 1
ATOM 716 C C . ALA A 1 92 ? 3.100 18.347 -14.057 1.00 94.19 92 ALA A C 1
ATOM 718 O O . ALA A 1 92 ? 4.083 18.985 -13.681 1.00 94.19 92 ALA A O 1
ATOM 719 N N . SER A 1 93 ? 2.922 17.066 -13.707 1.00 92.25 93 SER A N 1
ATOM 720 C CA . SER A 1 93 ? 3.792 16.332 -12.771 1.00 92.25 93 SER A CA 1
ATOM 721 C C . SER A 1 93 ? 5.236 16.119 -13.252 1.00 92.25 93 SER A C 1
ATOM 723 O O . SER A 1 93 ? 6.067 15.562 -12.516 1.00 92.25 93 SER A O 1
ATOM 725 N N . MET A 1 94 ? 5.532 16.471 -14.507 1.00 92.94 94 MET A N 1
ATOM 726 C CA . MET A 1 94 ? 6.884 16.434 -15.053 1.00 92.94 94 MET A CA 1
ATOM 727 C C . MET A 1 94 ? 7.699 17.661 -14.658 1.00 92.94 94 MET A C 1
ATOM 729 O O . MET A 1 94 ? 8.922 17.569 -14.673 1.00 92.94 94 MET A O 1
ATOM 733 N N . HIS A 1 95 ? 7.058 18.791 -14.340 1.00 92.94 95 HIS A N 1
ATOM 734 C CA . HIS A 1 95 ? 7.734 20.072 -14.090 1.00 92.94 95 HIS A CA 1
ATOM 735 C C . HIS A 1 95 ? 8.753 20.423 -15.196 1.00 92.94 95 HIS A C 1
ATOM 737 O O . HIS A 1 95 ? 9.882 20.823 -14.930 1.00 92.94 95 HIS A O 1
ATOM 743 N N . GLY A 1 96 ? 8.385 20.170 -16.459 1.00 93.62 96 GLY A N 1
ATOM 744 C CA . GLY A 1 96 ? 9.242 20.409 -17.627 1.00 93.62 96 GLY A CA 1
ATOM 745 C C . GLY A 1 96 ? 10.423 19.439 -17.804 1.00 93.62 96 GLY A C 1
ATOM 746 O O . GLY A 1 96 ? 11.139 19.551 -18.796 1.00 93.62 96 GLY A O 1
ATOM 747 N N . CYS A 1 97 ? 10.629 18.476 -16.900 1.00 96.44 97 CYS A N 1
ATOM 748 C CA . CYS A 1 97 ? 11.708 17.489 -16.963 1.00 96.44 97 CYS A CA 1
ATOM 749 C C . CYS A 1 97 ? 11.349 16.309 -17.883 1.00 96.44 97 CYS A C 1
ATOM 751 O O . CYS A 1 97 ? 10.508 15.469 -17.549 1.00 96.44 97 CYS A O 1
ATOM 753 N N . GLY A 1 98 ? 12.042 16.172 -19.019 1.00 96.31 98 GLY A N 1
ATOM 754 C CA . GLY A 1 98 ? 11.822 15.065 -19.957 1.00 96.31 98 GLY A CA 1
ATOM 755 C C . GLY A 1 98 ? 12.159 13.687 -19.376 1.00 96.31 98 GLY A C 1
ATOM 756 O O . GLY A 1 98 ? 11.505 12.700 -19.725 1.00 96.31 98 GLY A O 1
ATOM 757 N N . CYS A 1 99 ? 13.103 13.596 -18.429 1.00 96.94 99 CYS A N 1
ATOM 758 C CA . CYS A 1 99 ? 13.423 12.344 -17.731 1.00 96.94 99 CYS A CA 1
ATOM 759 C C . CYS A 1 99 ? 12.218 11.775 -16.961 1.00 96.94 99 CYS A C 1
ATOM 761 O O . CYS A 1 99 ? 12.112 10.557 -16.815 1.00 96.94 99 CYS A O 1
ATOM 763 N N . LYS A 1 100 ? 11.252 12.606 -16.537 1.00 95.12 100 LYS A N 1
ATOM 764 C CA . LYS A 1 100 ? 10.017 12.149 -15.867 1.00 95.12 100 LYS A CA 1
ATOM 765 C C . LYS A 1 100 ? 9.089 11.332 -16.770 1.00 95.12 100 LYS A C 1
ATOM 767 O O . LYS A 1 100 ? 8.226 10.629 -16.250 1.00 95.12 100 LYS A O 1
ATOM 772 N N . THR A 1 101 ? 9.278 11.362 -18.091 1.00 93.69 101 THR A N 1
ATOM 773 C CA . THR A 1 101 ? 8.556 10.470 -19.020 1.00 93.69 101 THR A CA 1
ATOM 774 C C . THR A 1 101 ? 9.073 9.031 -18.981 1.00 93.69 101 THR A C 1
ATOM 776 O O . THR A 1 101 ? 8.381 8.101 -19.404 1.00 93.69 101 THR A O 1
ATOM 779 N N . MET A 1 102 ? 10.277 8.820 -18.445 1.00 94.25 102 MET A N 1
ATOM 780 C CA . MET A 1 102 ? 10.873 7.501 -18.295 1.00 94.25 102 MET A CA 1
ATOM 781 C C . MET A 1 102 ? 10.357 6.845 -17.016 1.00 94.25 102 MET A C 1
ATOM 783 O O . MET A 1 102 ? 10.403 7.424 -15.928 1.00 94.25 102 MET A O 1
ATOM 787 N N . LYS A 1 103 ? 9.876 5.609 -17.154 1.00 89.81 103 LYS A N 1
ATOM 788 C CA . LYS A 1 103 ? 9.274 4.841 -16.064 1.00 89.81 103 LYS A CA 1
ATOM 789 C C . LYS A 1 103 ? 10.178 3.676 -15.699 1.00 89.81 103 LYS A C 1
ATOM 791 O O . LYS A 1 103 ? 10.383 2.770 -16.506 1.00 89.81 103 LYS A O 1
ATOM 796 N N . PHE A 1 104 ? 10.669 3.676 -14.467 1.00 88.44 104 PHE A N 1
ATOM 797 C CA . PHE A 1 104 ? 11.472 2.588 -13.924 1.00 88.44 104 PHE A CA 1
ATOM 798 C C . PHE A 1 104 ? 10.715 1.928 -12.781 1.00 88.44 104 PHE A C 1
ATOM 800 O O . PHE A 1 104 ? 10.394 2.560 -11.778 1.00 88.44 104 PHE A O 1
ATOM 807 N N . ARG A 1 105 ? 10.428 0.635 -12.919 1.00 81.94 105 ARG A N 1
ATOM 808 C CA . ARG A 1 105 ? 9.826 -0.155 -11.845 1.00 81.94 105 ARG A CA 1
ATOM 809 C C . ARG A 1 105 ? 10.887 -1.062 -11.246 1.00 81.94 105 ARG A C 1
ATOM 811 O O . ARG A 1 105 ? 11.341 -2.006 -11.889 1.00 81.94 105 ARG A O 1
ATOM 818 N N . ALA A 1 106 ? 11.269 -0.776 -10.012 1.00 73.75 106 ALA A N 1
ATOM 819 C CA . ALA A 1 106 ? 12.033 -1.716 -9.211 1.00 73.75 106 ALA A CA 1
ATOM 820 C C . ALA A 1 106 ? 11.079 -2.791 -8.658 1.00 73.75 106 ALA A C 1
ATOM 822 O O . ALA A 1 106 ? 9.928 -2.493 -8.351 1.00 73.75 106 ALA A O 1
ATOM 823 N N . GLY A 1 107 ? 11.540 -4.040 -8.542 1.00 68.12 107 GLY A N 1
ATOM 824 C CA . GLY A 1 107 ? 10.809 -5.064 -7.783 1.00 68.12 107 GLY A CA 1
ATOM 825 C C . GLY A 1 107 ? 10.748 -4.744 -6.281 1.00 68.12 107 GLY A C 1
ATOM 826 O O . GLY A 1 107 ? 11.192 -3.684 -5.836 1.00 68.12 107 GLY A O 1
ATOM 827 N N . MET A 1 108 ? 10.242 -5.675 -5.473 1.00 68.56 108 MET A N 1
ATOM 828 C CA . MET A 1 108 ? 10.263 -5.521 -4.014 1.00 68.56 108 MET A CA 1
ATOM 829 C C . MET A 1 108 ? 11.699 -5.575 -3.483 1.00 68.56 108 MET A C 1
ATOM 831 O O . MET A 1 108 ? 12.430 -6.521 -3.762 1.00 68.56 108 MET A O 1
ATOM 835 N N . ALA A 1 109 ? 12.091 -4.564 -2.708 1.00 61.12 109 ALA A N 1
ATOM 836 C CA . ALA A 1 109 ? 13.440 -4.366 -2.174 1.00 61.12 109 ALA A CA 1
ATOM 837 C C . ALA A 1 109 ? 14.064 -5.624 -1.534 1.00 61.12 109 ALA A C 1
ATOM 839 O O . ALA A 1 109 ? 15.222 -5.946 -1.813 1.00 61.12 109 ALA A O 1
ATOM 840 N N . ALA A 1 110 ? 13.277 -6.361 -0.745 1.00 62.56 110 ALA A N 1
ATOM 841 C CA . ALA A 1 110 ? 13.711 -7.563 -0.032 1.00 62.56 110 ALA A CA 1
ATOM 842 C C . ALA A 1 110 ? 14.101 -8.736 -0.957 1.00 62.56 110 ALA A C 1
ATOM 844 O O . ALA A 1 110 ? 14.856 -9.612 -0.555 1.00 62.56 110 ALA A O 1
ATOM 845 N N . LEU A 1 111 ? 13.662 -8.738 -2.223 1.00 65.94 111 LEU A N 1
ATOM 846 C CA . LEU A 1 111 ? 13.972 -9.805 -3.187 1.00 65.94 111 LEU A CA 1
ATOM 847 C C . LEU A 1 111 ? 15.371 -9.676 -3.817 1.00 65.94 111 LEU A C 1
ATOM 849 O O . LEU A 1 111 ? 15.753 -10.487 -4.663 1.00 65.94 111 LEU A O 1
ATOM 853 N N . GLY A 1 112 ? 16.127 -8.634 -3.463 1.00 71.88 112 GLY A N 1
ATOM 854 C CA . GLY A 1 112 ? 17.497 -8.443 -3.924 1.00 71.88 112 GLY A CA 1
ATOM 855 C C . GLY A 1 112 ? 17.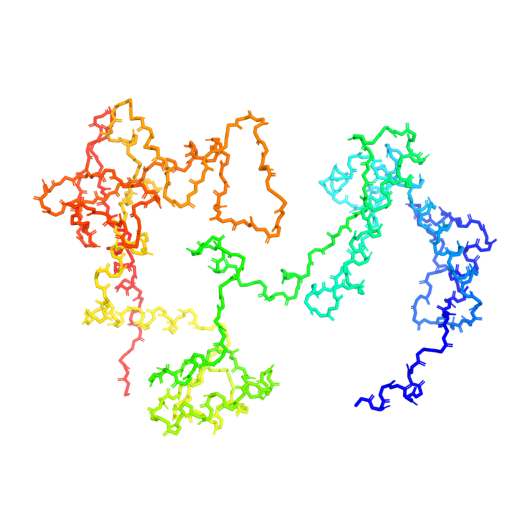911 -6.983 -3.880 1.00 71.88 112 GLY A C 1
ATOM 856 O O . GLY A 1 112 ? 17.836 -6.299 -4.901 1.00 71.88 112 GLY A O 1
ATOM 857 N N . VAL A 1 113 ? 18.399 -6.535 -2.721 1.00 71.75 113 VAL A N 1
ATOM 858 C CA . VAL A 1 113 ? 18.719 -5.128 -2.433 1.00 71.75 113 VAL A CA 1
ATOM 859 C C . VAL A 1 113 ? 19.564 -4.502 -3.548 1.00 71.75 113 VAL A C 1
ATOM 861 O O . VAL A 1 113 ? 19.147 -3.526 -4.163 1.00 71.75 113 VAL A O 1
ATOM 864 N N . LEU A 1 114 ? 20.692 -5.115 -3.912 1.00 69.81 114 LEU A N 1
ATOM 865 C CA . LEU A 1 114 ? 21.586 -4.578 -4.946 1.00 69.81 114 LEU A CA 1
ATOM 866 C C . LEU A 1 114 ? 20.948 -4.552 -6.344 1.00 69.81 114 LEU A C 1
ATOM 868 O O . LEU A 1 114 ? 21.051 -3.559 -7.065 1.00 69.81 114 LEU A O 1
ATOM 872 N N . ARG A 1 115 ? 20.246 -5.620 -6.737 1.00 68.81 115 ARG A N 1
ATOM 873 C CA . ARG A 1 115 ? 19.620 -5.722 -8.067 1.00 68.81 115 ARG A CA 1
ATOM 874 C C . ARG A 1 115 ? 18.425 -4.780 -8.221 1.00 68.81 115 ARG A C 1
ATOM 876 O O . ARG A 1 115 ? 18.124 -4.338 -9.322 1.00 68.81 115 ARG A O 1
ATOM 883 N N . ILE A 1 116 ? 17.709 -4.519 -7.134 1.00 71.75 116 ILE A N 1
ATOM 884 C CA . ILE A 1 116 ? 16.411 -3.848 -7.165 1.00 71.75 116 ILE A CA 1
ATOM 885 C C . ILE A 1 116 ? 16.555 -2.366 -6.819 1.00 71.75 116 ILE A C 1
ATOM 887 O O . ILE A 1 116 ? 16.009 -1.523 -7.534 1.00 71.75 116 ILE A O 1
ATOM 891 N N . TYR A 1 117 ? 17.349 -2.015 -5.802 1.00 74.88 117 TYR A N 1
ATOM 892 C CA . TYR A 1 117 ? 17.635 -0.609 -5.505 1.00 74.88 117 TYR A CA 1
ATOM 893 C C . TYR A 1 117 ? 18.517 0.051 -6.557 1.00 74.88 117 TYR A C 1
ATOM 895 O O . TYR A 1 117 ? 18.385 1.258 -6.751 1.00 74.88 117 TYR A O 1
ATOM 903 N N . SER A 1 118 ? 19.358 -0.695 -7.280 1.00 82.31 118 SER A N 1
ATOM 904 C CA . SER A 1 118 ? 20.143 -0.112 -8.377 1.00 82.31 118 SER A CA 1
ATOM 905 C C . SER A 1 118 ? 19.260 0.537 -9.441 1.00 82.31 118 SER A C 1
ATOM 907 O O . SER A 1 118 ? 19.618 1.600 -9.930 1.00 82.31 118 SER A O 1
ATOM 909 N N . MET A 1 119 ? 18.074 -0.009 -9.734 1.00 85.19 119 MET A N 1
ATOM 910 C CA . MET A 1 119 ? 17.130 0.620 -10.668 1.00 85.19 119 MET A CA 1
ATOM 911 C C . MET A 1 119 ? 16.516 1.907 -10.114 1.00 85.19 119 MET A C 1
ATOM 913 O O . MET A 1 119 ? 16.374 2.875 -10.857 1.00 85.19 119 MET A O 1
ATOM 917 N N . LYS A 1 120 ? 16.196 1.959 -8.813 1.00 87.31 120 LYS A N 1
ATOM 918 C CA . LYS A 1 120 ? 15.730 3.203 -8.173 1.00 87.31 120 LYS A CA 1
ATOM 919 C C . LYS A 1 120 ? 16.829 4.265 -8.192 1.00 87.31 120 LYS A C 1
ATOM 921 O O . LYS A 1 120 ? 16.576 5.401 -8.576 1.00 87.31 120 LYS A O 1
ATOM 926 N N . ARG A 1 121 ? 18.057 3.881 -7.831 1.00 88.81 121 ARG A N 1
ATOM 927 C CA . ARG A 1 121 ? 19.227 4.767 -7.855 1.00 88.81 121 ARG A CA 1
ATOM 928 C C . ARG A 1 121 ? 19.528 5.252 -9.268 1.00 88.81 121 ARG A C 1
ATOM 930 O O . ARG A 1 121 ? 19.791 6.432 -9.442 1.00 88.81 121 ARG A O 1
ATOM 937 N N . PHE A 1 122 ? 19.457 4.371 -10.262 1.00 91.50 122 PHE A N 1
ATOM 938 C CA . PHE A 1 122 ? 19.636 4.727 -11.665 1.00 91.50 122 PHE A CA 1
ATOM 939 C C . PHE A 1 122 ? 18.582 5.738 -12.120 1.00 91.50 122 PHE A C 1
ATOM 941 O O . PHE A 1 122 ? 18.941 6.787 -12.640 1.00 91.50 122 PHE A O 1
ATOM 948 N N . ALA A 1 123 ? 17.300 5.472 -11.845 1.00 93.12 123 ALA A N 1
ATOM 949 C CA . ALA A 1 123 ? 16.210 6.384 -12.180 1.00 93.12 123 ALA A CA 1
ATOM 950 C C . ALA A 1 123 ? 16.417 7.774 -11.562 1.00 93.12 123 ALA A C 1
ATOM 952 O O . ALA A 1 123 ? 16.284 8.774 -12.261 1.00 93.12 123 ALA A O 1
ATOM 953 N N . GLN A 1 124 ? 16.806 7.843 -10.285 1.00 92.88 124 GLN A N 1
ATOM 954 C CA . GLN A 1 124 ? 17.098 9.122 -9.633 1.00 92.88 124 GLN A CA 1
ATOM 955 C C . GLN A 1 124 ? 18.373 9.784 -10.173 1.00 92.88 124 GLN A C 1
ATOM 957 O O . GLN A 1 124 ? 18.400 10.994 -10.365 1.00 92.88 124 GLN A O 1
ATOM 962 N N . GLY A 1 125 ? 19.399 8.999 -10.506 1.00 94.88 125 GLY A N 1
ATOM 963 C CA . GLY A 1 125 ? 20.641 9.480 -11.115 1.00 94.88 125 GLY A CA 1
ATOM 964 C C . GLY A 1 125 ? 20.453 10.135 -12.486 1.00 94.88 125 GLY A C 1
ATOM 965 O O . GLY A 1 125 ? 21.282 10.949 -12.885 1.00 94.88 125 GLY A O 1
ATOM 966 N N . LEU A 1 126 ? 19.336 9.871 -13.178 1.00 96.94 126 LEU A N 1
ATOM 967 C CA . LEU A 1 126 ? 18.964 10.595 -14.400 1.00 96.94 126 LEU A CA 1
ATOM 968 C C . LEU A 1 126 ? 18.678 12.089 -14.164 1.00 96.94 126 LEU A C 1
ATOM 970 O O . LEU A 1 126 ? 18.516 12.819 -15.138 1.00 96.94 126 LEU A O 1
ATOM 974 N N . ALA A 1 127 ? 18.699 12.568 -12.915 1.00 97.00 127 ALA A N 1
ATOM 975 C CA . ALA A 1 127 ? 18.784 13.995 -12.609 1.00 97.00 127 ALA A CA 1
ATOM 976 C C . ALA A 1 127 ? 20.034 14.648 -13.229 1.00 97.00 127 ALA A C 1
ATOM 978 O O . ALA A 1 127 ? 19.969 15.791 -13.660 1.00 97.00 127 ALA A O 1
ATOM 979 N N . LEU A 1 128 ? 21.150 13.919 -13.360 1.00 97.38 128 LEU A N 1
ATOM 980 C CA . LEU A 1 128 ? 22.348 14.424 -14.047 1.00 97.38 128 LEU A CA 1
ATOM 981 C C . LEU A 1 128 ? 22.106 14.621 -15.549 1.00 97.38 128 LEU A C 1
ATOM 983 O O . LEU A 1 128 ? 22.552 15.606 -16.130 1.00 97.38 128 LEU A O 1
ATOM 987 N N . LEU A 1 129 ? 21.369 13.694 -16.172 1.00 97.56 129 LEU A N 1
ATOM 988 C CA . LEU A 1 129 ? 20.961 13.824 -17.571 1.00 97.56 129 LEU A CA 1
ATOM 989 C C . LEU A 1 129 ? 20.009 15.009 -17.746 1.00 97.56 129 LEU A C 1
ATOM 991 O O . LEU A 1 129 ? 20.123 15.753 -18.712 1.00 97.56 129 LEU A O 1
ATOM 995 N N . ASP A 1 130 ? 19.086 15.191 -16.809 1.00 98.00 130 ASP A N 1
ATOM 996 C CA . ASP A 1 130 ? 18.150 16.305 -16.819 1.00 98.00 130 ASP A CA 1
ATOM 997 C C . ASP A 1 130 ? 18.848 17.664 -16.662 1.00 98.00 130 ASP A C 1
ATOM 999 O O . ASP A 1 130 ? 18.602 18.565 -17.462 1.00 98.00 130 ASP A O 1
ATOM 1003 N N . ALA A 1 131 ? 19.781 17.782 -15.712 1.00 97.50 131 ALA A N 1
ATOM 1004 C CA . ALA A 1 131 ? 20.625 18.964 -15.540 1.00 97.50 131 ALA A CA 1
ATOM 1005 C C . ALA A 1 131 ? 21.385 19.300 -16.829 1.00 97.50 131 ALA A C 1
ATOM 1007 O O . ALA A 1 131 ? 21.401 20.449 -17.257 1.00 97.50 131 ALA A O 1
ATOM 1008 N N . TYR A 1 132 ? 21.944 18.288 -17.498 1.00 97.25 132 TYR A N 1
ATOM 1009 C CA . TYR A 1 132 ? 22.636 18.457 -18.774 1.00 97.25 132 TYR A CA 1
ATOM 1010 C C . TYR A 1 132 ? 21.700 18.868 -19.925 1.00 97.25 132 TYR A C 1
ATOM 1012 O O . TYR A 1 132 ? 22.045 19.730 -20.730 1.00 97.25 132 TYR A O 1
ATOM 1020 N N . VAL A 1 133 ? 20.512 18.266 -20.022 1.00 97.12 133 VAL A N 1
ATOM 1021 C CA . VAL A 1 133 ? 19.564 18.521 -21.120 1.00 97.12 133 VAL A CA 1
ATOM 1022 C C . VAL A 1 133 ? 18.860 19.868 -20.972 1.00 97.12 133 VAL A C 1
ATOM 1024 O O . VAL A 1 133 ? 18.689 20.564 -21.973 1.00 97.12 133 VAL A O 1
ATOM 1027 N N . ARG A 1 134 ? 18.434 20.226 -19.756 1.00 96.12 134 ARG A N 1
ATOM 1028 C CA . ARG A 1 134 ? 17.728 21.485 -19.471 1.00 96.12 134 ARG A CA 1
ATOM 1029 C C . ARG A 1 134 ? 18.659 22.632 -19.077 1.00 96.12 134 ARG A C 1
ATOM 1031 O O . ARG A 1 134 ? 18.192 23.763 -19.036 1.00 96.12 134 ARG A O 1
ATOM 1038 N N . ASN A 1 135 ? 19.940 22.354 -18.824 1.00 96.44 135 ASN A N 1
ATOM 1039 C CA . ASN A 1 135 ? 20.924 23.314 -18.318 1.00 96.44 135 ASN A CA 1
ATOM 1040 C C . ASN A 1 135 ? 20.463 23.997 -17.014 1.00 96.44 135 ASN A C 1
ATOM 1042 O O . ASN A 1 135 ? 20.446 25.221 -16.916 1.00 96.44 135 ASN A O 1
ATOM 1046 N N . VAL A 1 136 ? 20.047 23.186 -16.038 1.00 95.75 136 VAL A N 1
ATOM 1047 C CA . VAL A 1 136 ? 19.504 23.644 -14.746 1.00 95.75 136 VAL A CA 1
ATOM 1048 C C . VAL A 1 136 ? 20.401 23.248 -13.576 1.00 95.75 136 VAL A C 1
ATOM 1050 O O . VAL A 1 136 ? 21.195 22.308 -13.678 1.00 95.75 136 VAL A O 1
ATOM 1053 N N . GLY A 1 137 ? 20.266 23.964 -12.458 1.00 95.31 137 GLY A N 1
ATOM 1054 C CA . GLY A 1 137 ? 21.020 23.689 -11.236 1.00 95.31 137 GLY A CA 1
ATOM 1055 C C . GLY A 1 137 ? 20.555 22.422 -10.494 1.00 95.31 137 GLY A C 1
ATOM 1056 O O . GLY A 1 137 ? 19.499 21.866 -10.808 1.00 95.31 137 GLY A O 1
ATOM 1057 N N . PRO A 1 138 ? 21.311 21.964 -9.477 1.00 91.25 138 PRO A N 1
ATOM 1058 C CA . PRO A 1 138 ? 20.974 20.774 -8.687 1.00 91.25 138 PRO A CA 1
ATOM 1059 C C . PRO A 1 138 ? 19.591 20.816 -8.024 1.00 91.25 138 PRO A C 1
ATOM 1061 O O . PRO A 1 138 ? 18.949 19.774 -7.922 1.00 91.25 138 PRO A O 1
ATOM 1064 N N . ASP A 1 139 ? 19.126 22.001 -7.622 1.00 90.31 139 ASP A N 1
ATOM 1065 C CA . ASP A 1 139 ? 17.836 22.185 -6.939 1.00 90.31 139 ASP A CA 1
ATOM 1066 C C . ASP A 1 139 ? 16.631 22.067 -7.888 1.00 90.31 139 ASP A C 1
ATOM 1068 O O . ASP A 1 139 ? 15.512 21.786 -7.463 1.00 90.31 139 ASP A O 1
ATOM 1072 N N . GLU A 1 140 ? 16.858 22.248 -9.189 1.00 92.19 140 GLU A N 1
ATOM 1073 C CA . GLU A 1 140 ? 15.828 22.176 -10.228 1.00 92.19 140 GLU A CA 1
ATOM 1074 C C . GLU A 1 140 ? 15.870 20.855 -11.005 1.00 92.19 140 GLU A C 1
ATOM 1076 O O . GLU A 1 140 ? 14.888 20.476 -11.656 1.00 92.19 140 GLU A O 1
ATOM 1081 N N . ALA A 1 141 ? 17.011 20.164 -10.981 1.00 95.38 141 ALA A N 1
ATOM 1082 C CA . ALA A 1 141 ? 17.221 18.904 -11.672 1.00 95.38 141 ALA A CA 1
ATOM 1083 C C . ALA A 1 141 ? 16.376 17.779 -11.060 1.00 95.38 141 ALA A C 1
ATOM 1085 O O . ALA A 1 141 ? 16.236 17.649 -9.844 1.00 95.38 141 ALA A O 1
ATOM 1086 N N . SER A 1 142 ? 15.824 16.906 -11.904 1.00 94.88 142 SER A N 1
ATOM 1087 C CA . SER A 1 142 ? 14.967 15.820 -11.439 1.00 94.88 142 SER A CA 1
ATOM 1088 C C . SER A 1 142 ? 15.221 14.500 -12.153 1.00 94.88 142 SER A C 1
ATOM 1090 O O . SER A 1 142 ? 15.364 14.426 -13.370 1.00 94.88 142 SER A O 1
ATOM 1092 N N . GLY A 1 143 ? 15.237 13.418 -11.375 1.00 95.00 143 GLY A N 1
ATOM 1093 C CA . GLY A 1 143 ? 15.352 12.059 -11.894 1.00 95.00 143 GLY A CA 1
ATOM 1094 C C . GLY A 1 143 ? 14.062 11.545 -12.530 1.00 95.00 143 GLY A C 1
ATOM 1095 O O . GLY A 1 143 ? 12.989 12.145 -12.419 1.00 95.00 143 GLY A O 1
ATOM 1096 N N . ALA A 1 144 ? 14.152 10.380 -13.161 1.00 94.88 144 ALA A N 1
ATOM 1097 C CA . ALA A 1 144 ? 13.017 9.682 -13.750 1.00 94.88 144 ALA A CA 1
ATOM 1098 C C . ALA A 1 144 ? 11.995 9.194 -12.705 1.00 94.88 144 ALA A C 1
ATOM 1100 O O . ALA A 1 144 ? 12.267 9.139 -11.503 1.00 94.88 144 ALA A O 1
ATOM 1101 N N . LYS A 1 145 ? 10.789 8.823 -13.158 1.00 90.69 145 LYS A N 1
ATOM 1102 C CA . LYS A 1 145 ? 9.735 8.325 -12.262 1.00 90.69 145 LYS A CA 1
ATOM 1103 C C . LYS A 1 145 ? 10.037 6.881 -11.846 1.00 90.69 145 LYS A C 1
ATOM 1105 O O . LYS A 1 145 ? 10.206 5.995 -12.690 1.00 90.69 145 LYS A O 1
ATOM 1110 N N . VAL A 1 146 ? 10.039 6.642 -10.535 1.00 88.44 146 VAL A N 1
ATOM 1111 C CA . VAL A 1 146 ? 10.035 5.295 -9.955 1.00 88.44 146 VAL A CA 1
ATOM 1112 C C . VAL A 1 146 ? 8.588 4.888 -9.710 1.00 88.44 146 VAL A C 1
ATOM 1114 O O . VAL A 1 146 ? 7.867 5.593 -9.011 1.00 88.44 146 VAL A O 1
ATOM 1117 N N . LEU A 1 147 ? 8.161 3.774 -10.297 1.00 85.62 147 LEU A N 1
ATOM 1118 C CA . LEU A 1 147 ? 6.803 3.265 -10.110 1.00 85.62 147 LEU A CA 1
ATOM 1119 C C . LEU A 1 147 ? 6.689 2.465 -8.815 1.00 85.62 147 LEU A C 1
ATOM 1121 O O . LEU A 1 147 ? 7.603 1.708 -8.468 1.00 85.62 147 LEU A O 1
ATOM 1125 N N . ASP A 1 148 ? 5.546 2.609 -8.145 1.00 85.06 148 ASP A N 1
ATOM 1126 C CA . ASP A 1 148 ? 5.208 1.757 -7.016 1.00 85.06 148 ASP A CA 1
ATOM 1127 C C . ASP A 1 148 ? 4.945 0.319 -7.480 1.00 85.06 148 ASP A C 1
ATOM 1129 O O . ASP A 1 148 ? 4.383 0.060 -8.545 1.00 85.06 148 ASP A O 1
ATOM 1133 N N . SER A 1 149 ? 5.407 -0.623 -6.667 1.00 82.81 149 SER A N 1
ATOM 1134 C CA . SER A 1 149 ? 5.231 -2.049 -6.901 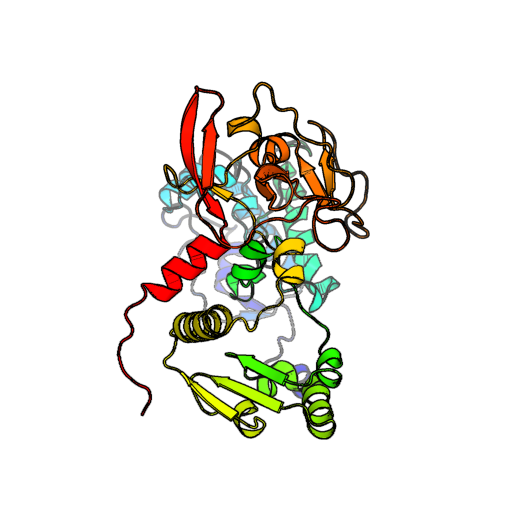1.00 82.81 149 SER A CA 1
ATOM 1135 C C . SER A 1 149 ? 4.110 -2.612 -6.036 1.00 82.81 149 SER A C 1
ATOM 1137 O O . SER A 1 149 ? 3.456 -3.551 -6.467 1.00 82.81 149 SER A O 1
ATOM 1139 N N . TYR A 1 150 ? 3.900 -2.107 -4.823 1.00 87.75 150 TYR A N 1
ATOM 1140 C CA . TYR A 1 150 ? 3.088 -2.815 -3.833 1.00 87.75 150 TYR A CA 1
ATOM 1141 C C . TYR A 1 150 ? 1.584 -2.659 -4.101 1.00 87.75 150 TYR A C 1
ATOM 1143 O O . TYR A 1 150 ? 0.862 -3.652 -4.154 1.00 87.75 150 TYR A O 1
ATOM 1151 N N . SER A 1 151 ? 1.134 -1.437 -4.405 1.00 89.00 151 SER A N 1
ATOM 1152 C CA . SER A 1 151 ? -0.242 -1.176 -4.851 1.00 89.00 151 SER A CA 1
ATOM 1153 C C . SER A 1 151 ? -0.532 -1.785 -6.223 1.00 89.00 151 SER A C 1
ATOM 1155 O O . SER A 1 151 ? -1.611 -2.325 -6.439 1.00 89.00 151 SER A O 1
ATOM 1157 N N . TRP A 1 152 ? 0.447 -1.775 -7.136 1.00 88.69 152 TRP A N 1
ATOM 1158 C CA . TRP A 1 152 ? 0.264 -2.292 -8.495 1.00 88.69 152 TRP A CA 1
ATOM 1159 C C . TRP A 1 152 ? 0.011 -3.804 -8.543 1.00 88.69 152 TRP A C 1
ATOM 1161 O O . TRP A 1 152 ? -0.785 -4.259 -9.358 1.00 88.69 152 TRP A O 1
ATOM 1171 N N . HIS A 1 153 ? 0.677 -4.592 -7.689 1.00 89.81 153 HIS A N 1
ATOM 1172 C CA . HIS A 1 153 ? 0.407 -6.035 -7.599 1.00 89.81 153 HIS A CA 1
ATOM 1173 C C . HIS A 1 153 ? -0.809 -6.361 -6.733 1.00 89.81 153 HIS A C 1
ATOM 1175 O O . HIS A 1 153 ? -1.116 -7.536 -6.578 1.00 89.81 153 HIS A O 1
ATOM 1181 N N . THR A 1 154 ? -1.500 -5.355 -6.187 1.00 90.75 154 THR A N 1
ATOM 1182 C CA . THR A 1 154 ? -2.631 -5.520 -5.259 1.00 90.75 154 THR A CA 1
ATOM 1183 C C . THR A 1 154 ? -2.270 -6.200 -3.932 1.00 90.75 154 THR A C 1
ATOM 1185 O O . THR A 1 154 ? -3.156 -6.623 -3.200 1.00 90.75 154 THR A O 1
ATOM 1188 N N . ASP A 1 155 ? -0.977 -6.245 -3.590 1.00 90.56 155 ASP A N 1
ATOM 1189 C CA . ASP A 1 155 ? -0.489 -6.781 -2.311 1.00 90.56 155 ASP A CA 1
ATOM 1190 C C . ASP A 1 155 ? -0.629 -5.760 -1.169 1.00 90.56 155 ASP A C 1
ATOM 1192 O O . ASP A 1 155 ? -0.681 -6.135 0.001 1.00 90.56 155 ASP A O 1
ATOM 1196 N N . LEU A 1 156 ? -0.682 -4.459 -1.492 1.00 91.69 156 LEU A N 1
ATOM 1197 C CA . LEU A 1 156 ? -1.065 -3.432 -0.526 1.00 91.69 156 LEU A CA 1
ATOM 1198 C C . LEU A 1 156 ? -2.525 -3.647 -0.133 1.00 91.69 156 LEU A C 1
ATOM 1200 O O . LEU A 1 156 ? -3.411 -3.355 -0.931 1.00 91.69 156 LEU A O 1
ATOM 1204 N N . ALA A 1 157 ? -2.765 -4.078 1.103 1.00 91.69 157 ALA A N 1
ATOM 1205 C CA . ALA A 1 157 ? -4.097 -4.148 1.686 1.00 91.69 157 ALA A CA 1
ATOM 1206 C C . ALA A 1 157 ? -4.533 -2.743 2.143 1.00 91.69 157 ALA A C 1
ATOM 1208 O O . ALA A 1 157 ? -4.067 -2.292 3.190 1.00 91.69 157 ALA A O 1
ATOM 1209 N N . PRO A 1 158 ? -5.433 -2.028 1.432 1.00 93.19 158 PRO A N 1
ATOM 1210 C CA . PRO A 1 158 ? -5.765 -0.641 1.775 1.00 93.19 158 PRO A CA 1
ATOM 1211 C C . PRO A 1 158 ? -6.418 -0.508 3.158 1.00 93.19 158 PRO A C 1
ATOM 1213 O O . PRO A 1 158 ? -6.298 0.533 3.797 1.00 93.19 158 PRO A O 1
ATOM 1216 N N . GLY A 1 159 ? -7.042 -1.584 3.652 1.00 93.06 159 GLY A N 1
ATOM 1217 C CA . GLY A 1 159 ? -7.579 -1.659 5.009 1.00 93.06 159 GLY A CA 1
ATOM 1218 C C . GLY A 1 159 ? -6.524 -1.447 6.101 1.00 93.06 159 GLY A C 1
ATOM 1219 O O . GLY A 1 159 ? -6.839 -0.832 7.114 1.00 93.06 159 GLY A O 1
ATOM 1220 N N . CYS A 1 160 ? -5.269 -1.867 5.892 1.00 93.44 160 CYS A N 1
ATOM 1221 C CA . CYS A 1 160 ? -4.197 -1.658 6.871 1.00 93.44 160 CYS A CA 1
ATOM 1222 C C . CYS A 1 160 ? -3.898 -0.159 7.070 1.00 93.44 160 CYS A C 1
ATOM 1224 O O . CYS A 1 160 ? -4.074 0.313 8.195 1.00 93.44 160 CYS A O 1
ATOM 1226 N N . PRO A 1 161 ? -3.571 0.635 6.027 1.00 93.19 161 PRO A N 1
ATOM 1227 C CA . PRO A 1 161 ? -3.428 2.081 6.180 1.00 93.19 161 PRO A CA 1
ATOM 1228 C C . PRO A 1 161 ? -4.680 2.769 6.729 1.00 93.19 161 PRO A C 1
ATOM 1230 O O . PRO A 1 161 ? -4.553 3.697 7.522 1.00 93.19 161 PRO A O 1
ATOM 1233 N N . MET A 1 162 ? -5.879 2.325 6.333 1.00 94.12 162 MET A N 1
ATOM 1234 C CA . MET A 1 162 ? -7.136 2.938 6.783 1.00 94.12 162 MET A CA 1
ATOM 1235 C C . MET A 1 162 ? -7.410 2.716 8.277 1.00 94.12 162 MET A C 1
ATOM 1237 O O . MET A 1 162 ? -7.939 3.615 8.922 1.00 94.12 162 MET A O 1
ATOM 1241 N N . VAL A 1 163 ? -7.050 1.552 8.828 1.00 92.38 163 VAL A N 1
ATOM 1242 C CA . VAL A 1 163 ? -7.308 1.202 10.236 1.00 92.38 163 VAL A CA 1
ATOM 1243 C C . VAL A 1 163 ? -6.144 1.587 11.146 1.00 92.38 163 VAL A C 1
ATOM 1245 O O . VAL A 1 163 ? -6.364 2.124 12.226 1.00 92.38 163 VAL A O 1
ATOM 1248 N N . SER A 1 164 ? -4.901 1.328 10.733 1.00 88.38 164 SER A N 1
ATOM 1249 C CA . SER A 1 164 ? -3.728 1.467 11.606 1.00 88.38 164 SER A CA 1
ATOM 1250 C C . SER A 1 164 ? -2.755 2.567 11.190 1.00 88.38 164 SER A C 1
ATOM 1252 O O . SER A 1 164 ? -1.799 2.828 11.917 1.00 88.38 164 SER A O 1
ATOM 1254 N N . GLY A 1 165 ? -2.931 3.187 10.020 1.00 87.81 165 GLY A N 1
ATOM 1255 C CA . GLY A 1 165 ? -1.982 4.166 9.479 1.00 87.81 165 GLY A CA 1
ATOM 1256 C C . GLY A 1 165 ? -0.651 3.574 8.996 1.00 87.81 165 GLY A C 1
ATOM 1257 O O . GLY A 1 165 ? 0.225 4.324 8.572 1.00 87.81 165 GLY A O 1
ATOM 1258 N N . HIS A 1 166 ? -0.484 2.249 9.027 1.00 86.75 166 HIS A N 1
ATOM 1259 C CA . HIS A 1 166 ? 0.721 1.562 8.557 1.00 86.75 166 HIS A CA 1
ATOM 1260 C C . HIS A 1 166 ? 0.518 1.010 7.145 1.00 86.75 166 HIS A C 1
ATOM 1262 O O . HIS A 1 166 ? -0.576 0.569 6.802 1.00 86.75 166 HIS A O 1
ATOM 1268 N N . GLN A 1 167 ? 1.582 0.970 6.333 1.00 88.62 167 GLN A N 1
ATOM 1269 C CA . GLN A 1 167 ? 1.516 0.378 4.988 1.00 88.62 167 GLN A CA 1
ATOM 1270 C C . GLN A 1 167 ? 1.036 -1.082 5.031 1.00 88.62 167 GLN A C 1
ATOM 1272 O O . GLN A 1 167 ? 0.21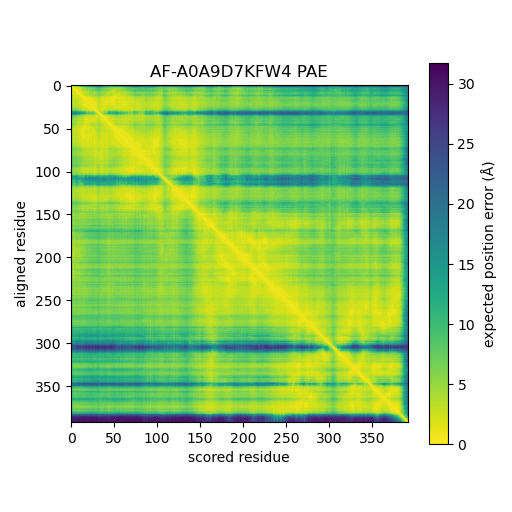8 -1.486 4.211 1.00 88.62 167 GLN A O 1
ATOM 1277 N N . MET A 1 168 ? 1.560 -1.852 5.984 1.00 87.44 168 MET A N 1
ATOM 1278 C CA . MET A 1 168 ? 1.185 -3.228 6.288 1.00 87.44 168 MET A CA 1
ATOM 1279 C C . MET A 1 168 ? 1.592 -3.513 7.737 1.00 87.44 168 MET A C 1
ATOM 1281 O O . MET A 1 168 ? 2.620 -3.007 8.193 1.00 87.44 168 MET A O 1
ATOM 1285 N N . LEU A 1 169 ? 0.802 -4.314 8.446 1.00 86.62 169 LEU A N 1
ATOM 1286 C CA . LEU A 1 169 ? 1.177 -4.915 9.725 1.00 86.62 169 LEU A CA 1
ATOM 1287 C C . LEU A 1 169 ? 1.098 -6.425 9.544 1.00 86.62 169 LEU A C 1
ATOM 1289 O O . LEU A 1 169 ? 0.083 -6.929 9.070 1.00 86.62 169 LEU A O 1
ATOM 1293 N N . ASP A 1 170 ? 2.172 -7.121 9.887 1.00 88.06 170 ASP A N 1
ATOM 1294 C CA . ASP A 1 170 ? 2.272 -8.570 9.747 1.00 88.06 170 ASP A CA 1
ATOM 1295 C C . ASP A 1 170 ? 2.988 -9.145 10.974 1.00 88.06 170 ASP A C 1
ATOM 1297 O O . ASP A 1 170 ? 3.540 -8.405 11.795 1.00 88.06 170 ASP A O 1
ATOM 1301 N N . TYR A 1 171 ? 2.966 -10.461 11.100 1.00 90.25 171 TYR A N 1
ATOM 1302 C CA . TYR A 1 171 ? 3.587 -11.203 12.186 1.00 90.25 171 TYR A CA 1
ATOM 1303 C C . TYR A 1 171 ? 4.509 -12.286 11.626 1.00 90.25 171 TYR A C 1
ATOM 1305 O O . TYR A 1 171 ? 4.345 -12.767 10.506 1.00 90.25 171 TYR A O 1
ATOM 1313 N N . GLU A 1 172 ? 5.508 -12.689 12.409 1.00 93.38 172 GLU A N 1
ATOM 1314 C CA . GLU A 1 172 ? 6.345 -13.826 12.031 1.00 93.38 172 GLU A CA 1
ATOM 1315 C C . GLU A 1 172 ? 5.556 -15.126 12.182 1.00 93.38 172 GLU A C 1
ATOM 1317 O O . GLU A 1 172 ? 4.925 -15.352 13.210 1.00 93.38 172 GLU A O 1
ATOM 1322 N N . PHE A 1 173 ? 5.609 -16.020 11.191 1.00 94.06 173 PHE A N 1
ATOM 1323 C CA . PHE A 1 173 ? 4.789 -17.240 11.198 1.00 94.06 173 PHE A CA 1
ATOM 1324 C C . PHE A 1 173 ? 5.080 -18.200 12.358 1.00 94.06 173 PHE A C 1
ATOM 1326 O O . PHE A 1 173 ? 4.238 -19.044 12.659 1.00 94.06 173 PHE A O 1
ATOM 1333 N N . MET A 1 174 ? 6.195 -18.030 13.076 1.00 94.94 174 MET A N 1
ATOM 1334 C CA . MET A 1 174 ? 6.446 -18.759 14.324 1.00 94.94 174 MET A CA 1
ATOM 1335 C C . MET A 1 174 ? 5.348 -18.537 15.378 1.00 94.94 174 MET A C 1
ATOM 1337 O O . MET A 1 174 ? 5.105 -19.414 16.203 1.00 94.94 174 MET A O 1
ATOM 1341 N N . VAL A 1 175 ? 4.622 -17.409 15.336 1.00 95.44 175 VAL A N 1
ATOM 1342 C CA . VAL A 1 175 ? 3.539 -17.137 16.297 1.00 95.44 175 VAL A CA 1
ATOM 1343 C C . VAL A 1 175 ? 2.383 -18.136 16.200 1.00 95.44 175 VAL A C 1
ATOM 1345 O O . VAL A 1 175 ? 1.641 -18.289 17.171 1.00 95.44 175 VAL A O 1
ATOM 1348 N N . TYR A 1 176 ? 2.237 -18.853 15.077 1.00 95.25 176 TYR A N 1
ATOM 1349 C CA . TYR A 1 176 ? 1.209 -19.886 14.928 1.00 95.25 176 TYR A CA 1
ATOM 1350 C C . TYR A 1 176 ? 1.333 -20.984 15.983 1.00 95.25 176 TYR A C 1
ATOM 1352 O O . TYR A 1 176 ? 0.317 -21.485 16.456 1.00 95.25 176 TYR A O 1
ATOM 1360 N N . GLU A 1 177 ? 2.547 -21.303 16.436 1.00 94.44 177 GLU A N 1
ATOM 1361 C CA . GLU A 1 177 ? 2.765 -22.292 17.494 1.00 94.44 177 GLU A CA 1
ATOM 1362 C C . GLU A 1 177 ? 2.095 -21.945 18.829 1.00 94.44 177 GLU A C 1
ATOM 1364 O O . GLU A 1 177 ? 1.860 -22.832 19.655 1.00 94.44 177 GLU A O 1
ATOM 1369 N N . HIS A 1 178 ? 1.829 -20.659 19.055 1.00 95.12 178 HIS A N 1
ATOM 1370 C CA . HIS A 1 178 ? 1.220 -20.139 20.274 1.00 95.12 178 HIS A CA 1
ATOM 1371 C C . HIS A 1 178 ? -0.290 -19.915 20.127 1.00 95.12 178 HIS A C 1
ATOM 1373 O O . HIS A 1 178 ? -0.967 -19.620 21.115 1.00 95.12 178 HIS A O 1
ATOM 1379 N N . ALA A 1 179 ? -0.838 -20.070 18.920 1.00 96.50 179 ALA A N 1
ATOM 1380 C CA . ALA A 1 179 ? -2.254 -19.884 18.657 1.00 96.50 179 ALA A CA 1
ATOM 1381 C C . ALA A 1 179 ? -3.084 -21.079 19.155 1.00 96.50 179 ALA A C 1
ATOM 1383 O O . ALA A 1 179 ? -2.664 -22.234 19.091 1.00 96.50 179 ALA A O 1
ATOM 1384 N N . LYS A 1 180 ? -4.306 -20.798 19.620 1.00 97.88 180 LYS A N 1
ATOM 1385 C CA . LYS A 1 180 ? -5.339 -21.817 19.894 1.00 97.88 180 LYS A CA 1
ATOM 1386 C C . LYS A 1 180 ? -6.373 -21.936 18.777 1.00 97.88 180 LYS A C 1
ATOM 1388 O O . LYS A 1 180 ? -7.039 -22.959 18.675 1.00 97.88 180 LYS A O 1
ATOM 1393 N N . LEU A 1 181 ? -6.467 -20.904 17.945 1.00 97.69 181 LEU A N 1
ATOM 1394 C CA . LEU A 1 181 ? -7.303 -20.838 16.759 1.00 97.69 181 LEU A CA 1
ATOM 1395 C C . LEU A 1 181 ? -6.507 -20.132 15.660 1.00 97.69 181 LEU A C 1
ATOM 1397 O O . LEU A 1 181 ? -5.978 -19.045 15.894 1.00 97.69 181 LEU A O 1
ATOM 1401 N N . ILE A 1 182 ? -6.453 -20.729 14.474 1.00 97.12 182 ILE A N 1
ATOM 1402 C CA . ILE A 1 182 ? -5.930 -20.100 13.260 1.00 97.12 182 ILE A CA 1
ATOM 1403 C C . ILE A 1 182 ? -7.052 -20.070 12.232 1.00 97.12 182 ILE A C 1
ATOM 1405 O O . ILE A 1 182 ? -7.679 -21.089 11.953 1.00 97.12 182 ILE A O 1
ATOM 1409 N N . VAL A 1 183 ? -7.287 -18.895 11.653 1.00 97.25 183 VAL A N 1
ATOM 1410 C CA . VAL A 1 183 ? -8.245 -18.719 10.562 1.00 97.25 183 VAL A CA 1
ATOM 1411 C C . VAL A 1 183 ? -7.473 -18.328 9.311 1.00 97.25 183 VAL A C 1
ATOM 1413 O O . VAL A 1 183 ? -6.963 -17.211 9.212 1.00 97.25 183 VAL A O 1
ATOM 1416 N N . PHE A 1 184 ? -7.385 -19.241 8.348 1.00 96.88 184 PHE A N 1
ATOM 1417 C CA . PHE A 1 184 ? -6.938 -18.904 7.003 1.00 96.88 184 PHE A CA 1
ATOM 1418 C C . PHE A 1 184 ? -8.130 -18.360 6.229 1.00 96.88 184 PHE A C 1
ATOM 1420 O O . PHE A 1 184 ? -9.088 -19.079 5.987 1.00 96.88 184 PHE A O 1
ATOM 1427 N N . TRP A 1 185 ? -8.087 -17.084 5.852 1.00 96.94 185 TRP A N 1
ATOM 1428 C CA . TRP A 1 185 ? -9.170 -16.444 5.108 1.00 96.94 185 TRP A CA 1
ATOM 1429 C C . TRP A 1 185 ? -8.655 -15.958 3.757 1.00 96.94 185 TRP A C 1
ATOM 1431 O O . TRP A 1 185 ? -7.834 -15.044 3.691 1.00 96.94 185 TRP A O 1
ATOM 1441 N N . GLY A 1 186 ? -9.089 -16.611 2.676 1.00 95.25 186 GLY A N 1
ATOM 1442 C CA . GLY A 1 186 ? -8.630 -16.315 1.317 1.00 95.25 186 GLY A CA 1
ATOM 1443 C C . GLY A 1 186 ? -7.143 -16.618 1.099 1.00 95.25 186 GLY A C 1
ATOM 1444 O O . GLY A 1 186 ? -6.503 -16.000 0.250 1.00 95.25 186 GLY A O 1
ATOM 1445 N N . ASN A 1 187 ? -6.571 -17.544 1.879 1.00 93.38 187 ASN A N 1
ATOM 1446 C CA . ASN A 1 187 ? -5.134 -17.804 1.905 1.00 93.38 187 ASN A CA 1
ATOM 1447 C C . ASN A 1 187 ? -4.810 -19.286 1.662 1.00 93.38 187 ASN A C 1
ATOM 1449 O O . ASN A 1 187 ? -4.915 -20.124 2.556 1.00 93.38 187 ASN A O 1
ATOM 1453 N N . ASN A 1 188 ? -4.297 -19.596 0.467 1.00 95.31 188 ASN A N 1
ATOM 1454 C CA . ASN A 1 188 ? -3.748 -20.916 0.156 1.00 95.31 188 ASN A CA 1
ATOM 1455 C C . ASN A 1 188 ? -2.319 -21.083 0.716 1.00 95.31 188 ASN A C 1
ATOM 1457 O O . ASN A 1 188 ? -1.348 -21.229 -0.035 1.00 95.31 188 ASN A O 1
ATOM 1461 N N . PHE A 1 189 ? -2.201 -21.032 2.046 1.00 94.75 189 PHE A N 1
ATOM 1462 C CA . PHE A 1 189 ? -0.948 -21.056 2.800 1.00 94.75 189 PHE A CA 1
ATOM 1463 C C . PHE A 1 189 ? -0.038 -22.230 2.419 1.00 94.75 189 PHE A C 1
ATOM 1465 O O . PHE A 1 189 ? 1.168 -22.049 2.240 1.00 94.75 189 PHE A O 1
ATOM 1472 N N . VAL A 1 190 ? -0.611 -23.420 2.202 1.00 94.25 190 VAL A N 1
ATOM 1473 C CA . VAL A 1 190 ? 0.155 -24.612 1.803 1.00 94.25 190 VAL A CA 1
ATOM 1474 C C . VAL A 1 190 ? 0.905 -24.386 0.493 1.00 94.25 190 VAL A C 1
ATOM 1476 O O . VAL A 1 190 ? 2.043 -24.821 0.375 1.00 94.25 190 VAL A O 1
ATOM 1479 N N . CYS A 1 191 ? 0.316 -23.702 -0.491 1.00 95.56 191 CYS A N 1
ATOM 1480 C CA . CYS A 1 191 ? 0.974 -23.463 -1.777 1.00 95.56 191 CYS A CA 1
ATOM 1481 C C . CYS A 1 191 ? 1.839 -22.197 -1.793 1.00 95.56 191 CYS A C 1
ATOM 1483 O O . CYS A 1 191 ? 2.849 -22.155 -2.497 1.00 95.56 191 CYS A O 1
ATOM 1485 N N . THR A 1 192 ? 1.446 -21.154 -1.063 1.00 95.00 192 THR A N 1
ATOM 1486 C CA . THR A 1 192 ? 2.061 -19.819 -1.172 1.00 95.00 192 THR A CA 1
ATOM 1487 C C . THR A 1 192 ? 3.115 -19.546 -0.102 1.00 95.00 192 THR A C 1
ATOM 1489 O O . THR A 1 192 ? 3.972 -18.685 -0.306 1.00 95.00 192 THR A O 1
ATOM 1492 N N . LYS A 1 193 ? 3.100 -20.303 1.001 1.00 94.50 193 LYS A N 1
ATOM 1493 C CA . LYS A 1 193 ? 4.012 -20.188 2.151 1.00 94.50 193 LYS A CA 1
ATOM 1494 C C . LYS A 1 193 ? 4.587 -21.549 2.564 1.00 94.50 193 LYS A C 1
ATOM 1496 O O . LYS A 1 193 ? 4.827 -21.806 3.736 1.00 94.50 193 LYS A O 1
ATOM 1501 N N . MET A 1 194 ? 4.854 -22.414 1.577 1.00 93.44 194 MET A N 1
ATOM 1502 C CA . MET A 1 194 ? 5.402 -23.769 1.779 1.00 93.44 194 MET A CA 1
ATOM 1503 C C . MET A 1 194 ? 6.538 -23.866 2.817 1.00 93.44 194 MET A C 1
ATOM 1505 O O . MET A 1 194 ? 6.482 -24.793 3.623 1.00 93.44 194 MET A O 1
ATOM 1509 N N . PRO A 1 195 ? 7.558 -22.977 2.827 1.00 94.62 195 PRO A N 1
ATOM 1510 C CA . PRO A 1 195 ? 8.659 -23.093 3.784 1.00 94.62 195 PRO A CA 1
ATOM 1511 C C . PRO A 1 195 ? 8.221 -22.966 5.246 1.00 94.62 195 PRO A C 1
ATOM 1513 O O . PRO A 1 195 ? 8.846 -23.571 6.106 1.00 94.62 195 PRO A O 1
ATOM 1516 N N . ASP A 1 196 ? 7.142 -22.230 5.511 1.00 94.94 196 ASP A N 1
ATOM 1517 C CA . ASP A 1 196 ? 6.657 -21.894 6.853 1.00 94.94 196 ASP A CA 1
ATOM 1518 C C . ASP A 1 196 ? 5.499 -22.802 7.311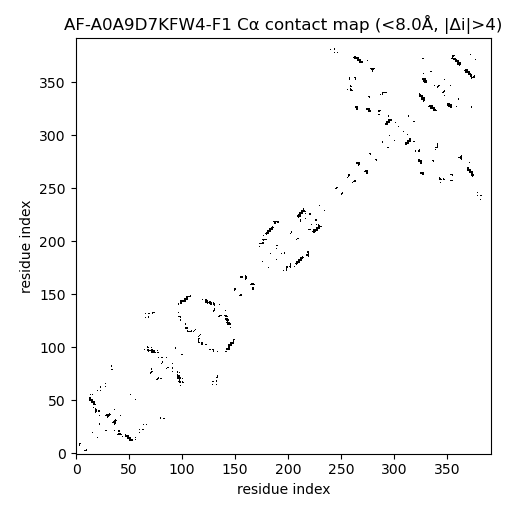 1.00 94.94 196 ASP A C 1
ATOM 1520 O O . ASP A 1 196 ? 4.965 -22.646 8.407 1.00 94.94 196 ASP A O 1
ATOM 1524 N N . LEU A 1 197 ? 5.092 -23.774 6.483 1.00 94.44 197 LEU A N 1
ATOM 1525 C CA . LEU A 1 197 ? 3.965 -24.675 6.760 1.00 94.44 197 LEU A CA 1
ATOM 1526 C C . LEU A 1 197 ? 4.171 -25.545 8.011 1.00 94.44 197 LEU A C 1
ATOM 1528 O O . LEU A 1 197 ? 3.196 -26.013 8.611 1.00 94.44 197 LEU A O 1
ATOM 1532 N N . HIS A 1 198 ? 5.422 -25.778 8.406 1.00 95.44 198 HIS A N 1
ATOM 1533 C CA . HIS A 1 198 ? 5.716 -26.578 9.590 1.00 95.44 198 HIS A CA 1
ATOM 1534 C C . HIS A 1 198 ? 5.153 -25.930 10.863 1.00 95.44 198 HIS A C 1
ATOM 1536 O O . HIS A 1 198 ? 4.525 -26.646 11.633 1.00 95.44 198 HIS A O 1
ATOM 1542 N N . TRP A 1 199 ? 5.202 -24.597 11.002 1.00 96.56 199 TRP A N 1
ATOM 1543 C CA . TRP A 1 199 ? 4.641 -23.884 12.159 1.00 96.56 199 TRP A CA 1
ATOM 1544 C C . TRP A 1 199 ? 3.143 -24.133 12.344 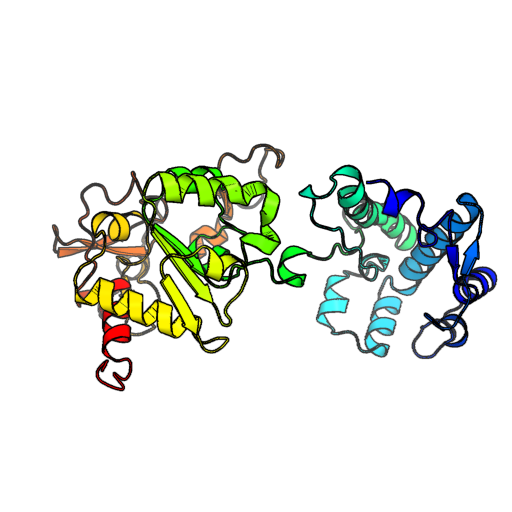1.00 96.56 199 TRP A C 1
ATOM 1546 O O . TRP A 1 199 ? 2.649 -24.325 13.455 1.00 96.56 199 TRP A O 1
ATOM 1556 N N . VAL A 1 200 ? 2.405 -24.186 11.234 1.00 95.44 200 VAL A N 1
ATOM 1557 C CA . VAL A 1 200 ? 0.975 -24.511 11.239 1.00 95.44 200 VAL A CA 1
ATOM 1558 C C . VAL A 1 200 ? 0.774 -25.967 11.657 1.00 95.44 200 VAL A C 1
ATOM 1560 O O . VAL A 1 200 ? -0.060 -26.258 12.510 1.00 95.44 200 VAL A O 1
ATOM 1563 N N . SER A 1 201 ? 1.568 -26.887 11.110 1.00 93.62 201 SER A N 1
ATOM 1564 C CA . SER A 1 201 ? 1.481 -28.316 11.440 1.00 93.62 201 SER A CA 1
ATOM 1565 C C . SER A 1 201 ? 1.812 -28.588 12.915 1.00 93.62 201 SER A C 1
ATOM 1567 O O . SER A 1 201 ? 1.109 -29.349 13.577 1.00 93.62 201 SER A O 1
ATOM 1569 N N . GLU A 1 202 ? 2.834 -27.923 13.448 1.00 95.81 202 GLU A N 1
ATOM 1570 C CA . GLU A 1 202 ? 3.260 -27.984 14.849 1.00 95.81 202 GLU A CA 1
ATOM 1571 C C . GLU A 1 202 ? 2.197 -27.396 15.786 1.00 95.81 202 GLU A C 1
ATOM 1573 O O . GLU A 1 202 ? 1.894 -27.992 16.820 1.00 95.81 202 GLU A O 1
ATOM 1578 N N . SER A 1 203 ? 1.555 -26.285 15.404 1.00 96.38 203 SER A N 1
ATOM 1579 C CA . SER A 1 203 ? 0.448 -25.708 16.179 1.00 96.38 203 SER A CA 1
ATOM 1580 C C . SER A 1 203 ? -0.726 -26.683 16.342 1.00 96.38 203 SER A C 1
ATOM 1582 O O . SER A 1 203 ? -1.272 -26.809 17.441 1.00 96.38 203 SER A O 1
ATOM 1584 N N . ARG A 1 204 ? -1.068 -27.454 15.298 1.00 95.38 204 ARG A N 1
ATOM 1585 C CA . ARG A 1 204 ? -2.130 -28.476 15.371 1.00 95.38 204 ARG A CA 1
ATOM 1586 C C . ARG A 1 204 ? -1.790 -29.581 16.360 1.00 95.38 204 ARG A C 1
ATOM 1588 O O . ARG A 1 204 ? -2.649 -29.987 17.136 1.00 95.38 204 ARG A O 1
ATOM 1595 N N . LEU A 1 205 ? -0.532 -30.032 16.392 1.00 95.31 205 LEU A N 1
ATOM 1596 C CA . LEU A 1 205 ? -0.072 -31.017 17.382 1.00 95.31 205 LEU A CA 1
ATOM 1597 C C . LEU A 1 205 ? -0.191 -30.489 18.823 1.00 95.31 205 LEU A C 1
ATOM 1599 O O . LEU A 1 205 ? -0.369 -31.275 19.750 1.00 95.31 205 LEU A O 1
ATOM 1603 N N . LYS A 1 206 ? -0.148 -29.163 19.013 1.00 96.62 206 LYS A N 1
ATOM 1604 C CA . LYS A 1 206 ? -0.381 -28.472 20.296 1.00 96.62 206 LYS A CA 1
ATOM 1605 C C . LYS A 1 206 ? -1.869 -28.184 20.576 1.00 96.62 206 LYS A C 1
ATOM 1607 O O . LYS A 1 206 ? -2.184 -27.478 21.539 1.00 96.62 206 LYS A O 1
ATOM 1612 N N . GLY A 1 207 ? -2.778 -28.721 19.758 1.00 96.38 207 GLY A N 1
ATOM 1613 C CA . GLY A 1 207 ? -4.228 -28.580 19.901 1.00 96.38 207 GLY A CA 1
ATOM 1614 C C . GLY A 1 207 ? -4.803 -27.281 19.334 1.00 96.38 207 GLY A C 1
ATOM 1615 O O . GLY A 1 207 ? -5.870 -26.862 19.773 1.00 96.38 207 GLY A O 1
ATOM 1616 N N . CYS A 1 208 ? -4.101 -26.610 18.416 1.00 98.00 208 CYS A N 1
ATOM 1617 C CA . CYS A 1 208 ? -4.655 -25.468 17.692 1.00 98.00 208 CYS A CA 1
ATOM 1618 C C . CYS A 1 208 ? -5.753 -25.920 16.720 1.00 98.00 208 CYS A C 1
ATOM 1620 O O . CYS A 1 208 ? -5.528 -26.849 15.943 1.00 98.00 208 CYS A O 1
ATOM 1622 N N . HIS A 1 209 ? -6.903 -25.243 16.750 1.00 98.31 209 HIS A N 1
ATOM 1623 C CA . HIS A 1 209 ? -8.003 -25.461 15.809 1.00 98.31 209 HIS A CA 1
ATOM 1624 C C . HIS A 1 209 ? -7.803 -24.608 14.554 1.00 98.31 209 HIS A C 1
ATOM 1626 O O . HIS A 1 209 ? -7.528 -23.411 14.661 1.00 98.31 209 HIS A O 1
ATOM 1632 N N . ILE A 1 210 ? -7.947 -25.194 13.368 1.00 97.88 210 ILE A N 1
ATOM 1633 C CA . ILE A 1 210 ? -7.751 -24.499 12.092 1.00 97.88 210 ILE A CA 1
ATOM 1634 C C . ILE A 1 210 ? -9.063 -24.396 11.324 1.00 97.88 210 ILE A C 1
ATOM 1636 O O . ILE A 1 210 ? -9.690 -25.401 11.000 1.00 97.88 210 ILE A O 1
ATOM 1640 N N . VAL A 1 211 ? -9.417 -23.172 10.943 1.00 98.31 211 VAL A N 1
ATOM 1641 C CA . VAL A 1 211 ? -10.537 -22.876 10.047 1.00 98.31 211 VAL A CA 1
ATOM 1642 C C . VAL A 1 211 ? -9.989 -22.350 8.723 1.00 98.31 211 VAL A C 1
ATOM 1644 O O . VAL A 1 211 ? -9.189 -21.415 8.717 1.00 98.31 211 VAL A O 1
ATOM 1647 N N . ASP A 1 212 ? -10.430 -22.922 7.605 1.00 98.12 212 ASP A N 1
ATOM 1648 C CA . ASP A 1 212 ? -10.192 -22.379 6.265 1.00 98.12 212 ASP A CA 1
ATOM 1649 C C . ASP A 1 212 ? -11.475 -21.748 5.714 1.00 98.12 212 ASP A C 1
ATOM 1651 O O . ASP A 1 212 ? -12.503 -22.409 5.583 1.00 98.12 212 ASP A O 1
ATOM 1655 N N . ILE A 1 213 ? -11.412 -20.462 5.384 1.00 98.31 213 ILE A N 1
ATOM 1656 C CA . ILE A 1 213 ? -12.475 -19.707 4.725 1.00 98.31 213 ILE A CA 1
ATOM 1657 C C . ILE A 1 213 ? -12.001 -19.394 3.311 1.00 98.31 213 ILE A C 1
ATOM 1659 O O . ILE A 1 213 ? -11.066 -18.612 3.105 1.00 98.31 213 ILE A O 1
ATOM 1663 N N . SER A 1 214 ? -12.646 -19.999 2.323 1.00 97.19 214 SER A N 1
ATOM 1664 C CA . SER A 1 214 ? -12.189 -19.974 0.936 1.00 97.19 214 SER A CA 1
ATOM 1665 C C . SER A 1 214 ? -13.354 -20.026 -0.049 1.00 97.19 214 SER A C 1
ATOM 1667 O O . SER A 1 214 ? -14.511 -20.130 0.344 1.00 97.19 214 SER A O 1
ATOM 1669 N N . ILE A 1 215 ? -13.082 -19.876 -1.345 1.00 97.12 215 ILE A N 1
ATOM 1670 C CA . ILE A 1 215 ? -14.111 -19.955 -2.403 1.00 97.12 215 ILE A CA 1
ATOM 1671 C C . ILE A 1 215 ? -14.148 -21.332 -3.077 1.00 97.12 215 ILE A C 1
ATOM 1673 O O . ILE A 1 215 ? -15.033 -21.617 -3.883 1.00 97.12 215 ILE A O 1
ATOM 1677 N N . ASP A 1 216 ? -13.171 -22.174 -2.757 1.00 95.88 216 ASP A N 1
ATOM 1678 C CA . ASP A 1 216 ? -12.937 -23.494 -3.311 1.00 95.88 216 ASP A CA 1
ATOM 1679 C C . ASP A 1 216 ? -12.140 -24.357 -2.324 1.00 95.88 216 ASP A C 1
ATOM 1681 O O . ASP A 1 216 ? -11.371 -23.862 -1.499 1.00 95.88 216 ASP A O 1
ATOM 1685 N N . TYR A 1 217 ? -12.310 -25.674 -2.426 1.00 97.19 217 TYR A N 1
ATOM 1686 C CA . TYR A 1 217 ? -11.559 -26.619 -1.608 1.00 97.19 217 TYR A CA 1
ATOM 1687 C C . TYR A 1 217 ? -10.157 -26.827 -2.193 1.00 97.19 217 TYR A C 1
ATOM 1689 O O . TYR A 1 217 ? -9.997 -27.465 -3.237 1.00 97.19 217 TYR A O 1
ATOM 1697 N N . HIS A 1 218 ? -9.138 -26.303 -1.516 1.00 95.69 218 HIS A N 1
ATOM 1698 C CA . HIS A 1 218 ? -7.760 -26.269 -2.001 1.00 95.69 218 HIS A CA 1
ATOM 1699 C C . HIS A 1 218 ? -6.779 -26.932 -1.011 1.00 95.69 218 HIS A C 1
ATOM 1701 O O . HIS A 1 218 ? -7.166 -27.633 -0.074 1.00 95.69 218 HIS A O 1
ATOM 1707 N N . ALA A 1 219 ? -5.470 -26.779 -1.244 1.00 96.19 219 ALA A N 1
ATOM 1708 C CA . ALA A 1 219 ? -4.440 -27.502 -0.493 1.00 96.19 219 ALA A CA 1
ATOM 1709 C C . ALA A 1 219 ? -4.442 -27.200 1.021 1.00 96.19 219 ALA A C 1
ATOM 1711 O O . ALA A 1 219 ? -4.230 -28.120 1.812 1.00 96.19 219 ALA A O 1
ATOM 1712 N N . THR A 1 220 ? -4.707 -25.954 1.430 1.00 95.94 220 THR A N 1
ATOM 1713 C CA . THR A 1 220 ? -4.875 -25.583 2.847 1.00 95.94 220 THR A CA 1
ATOM 1714 C C . THR A 1 220 ? -6.146 -26.171 3.444 1.00 95.94 220 THR A C 1
ATOM 1716 O O . THR A 1 220 ? -6.082 -26.680 4.559 1.00 95.94 220 THR A O 1
ATOM 1719 N N . SER A 1 221 ? -7.258 -26.204 2.701 1.00 96.56 221 SER A N 1
ATOM 1720 C CA . SER A 1 221 ? -8.530 -26.784 3.160 1.00 96.56 221 SER A CA 1
ATOM 1721 C C . SER A 1 221 ? -8.368 -28.239 3.611 1.00 96.56 221 SER A C 1
ATOM 1723 O O . SER A 1 221 ? -8.917 -28.639 4.629 1.00 96.56 221 SER A O 1
ATOM 1725 N N . ASN A 1 222 ? -7.518 -29.022 2.931 1.00 93.75 222 ASN A N 1
ATOM 1726 C CA . ASN A 1 222 ? -7.193 -30.398 3.338 1.00 93.75 222 ASN A CA 1
ATOM 1727 C C . ASN A 1 222 ? -6.522 -30.509 4.723 1.00 93.75 222 ASN A C 1
ATOM 1729 O O . ASN A 1 222 ? -6.446 -31.602 5.286 1.00 93.75 222 ASN A O 1
ATOM 1733 N N . LYS A 1 223 ? -5.972 -29.411 5.245 1.00 92.44 223 LYS A N 1
ATOM 1734 C CA . LYS A 1 223 ? -5.273 -29.343 6.532 1.00 92.44 223 LYS A CA 1
ATOM 1735 C C . LYS A 1 223 ? -6.059 -28.583 7.599 1.00 92.44 223 LYS A C 1
ATOM 1737 O O . LYS A 1 223 ? -5.537 -28.467 8.704 1.00 92.44 223 LYS A O 1
ATOM 1742 N N . ALA A 1 224 ? -7.256 -28.095 7.289 1.00 96.06 224 ALA A N 1
ATOM 1743 C CA . ALA A 1 224 ? -8.130 -27.439 8.249 1.00 96.06 224 ALA A CA 1
ATOM 1744 C C . ALA A 1 224 ? -9.023 -28.455 8.977 1.00 96.06 224 ALA A C 1
ATOM 1746 O O . ALA A 1 224 ? -9.241 -29.565 8.486 1.00 96.06 224 ALA A O 1
ATOM 1747 N N . ASP A 1 225 ? -9.506 -28.072 10.154 1.00 97.75 225 ASP A N 1
ATOM 1748 C CA . ASP A 1 225 ? -10.498 -28.823 10.924 1.00 97.75 225 ASP A CA 1
ATOM 1749 C C . ASP A 1 225 ? -11.918 -28.458 10.456 1.00 97.75 225 ASP A C 1
ATOM 1751 O O . ASP A 1 225 ? -12.745 -29.348 10.272 1.00 97.75 225 ASP A O 1
ATOM 1755 N N . ASP A 1 226 ? -12.156 -27.176 10.142 1.00 98.00 226 ASP A N 1
ATOM 1756 C CA . ASP A 1 226 ? -13.375 -26.685 9.489 1.00 98.00 226 ASP A CA 1
ATOM 1757 C C . ASP A 1 226 ? -13.063 -25.988 8.160 1.00 98.00 226 ASP A C 1
ATOM 1759 O O . ASP A 1 226 ? -12.091 -25.236 8.047 1.00 98.00 226 ASP A O 1
ATOM 1763 N N . VAL A 1 227 ? -13.932 -26.179 7.164 1.00 98.25 227 VAL A N 1
ATOM 1764 C CA . VAL A 1 227 ? -13.840 -25.502 5.863 1.00 98.25 227 VAL A CA 1
ATOM 1765 C C . VAL A 1 227 ? -15.153 -24.793 5.548 1.00 98.25 227 VAL A C 1
ATOM 1767 O O . VAL A 1 227 ? -16.207 -25.423 5.454 1.00 98.25 227 VAL A O 1
ATOM 1770 N N . ILE A 1 228 ? -15.085 -23.479 5.348 1.00 97.81 228 ILE A N 1
ATOM 1771 C CA . ILE A 1 228 ? -16.216 -22.613 5.014 1.00 97.81 228 ILE A CA 1
ATOM 1772 C C . ILE A 1 228 ? -16.039 -22.118 3.580 1.00 97.81 228 ILE A C 1
ATOM 1774 O O . ILE A 1 228 ? -15.157 -21.310 3.295 1.00 97.81 228 ILE A O 1
ATOM 1778 N N . ILE A 1 229 ? -16.912 -22.580 2.681 1.00 97.44 229 ILE A N 1
ATOM 1779 C CA . ILE A 1 229 ? -16.889 -22.181 1.270 1.00 97.44 229 ILE A CA 1
ATOM 1780 C C . ILE A 1 229 ? -17.838 -21.004 1.026 1.00 97.44 229 ILE A C 1
ATOM 1782 O O . ILE A 1 229 ? -19.055 -21.118 1.186 1.00 97.44 229 ILE A O 1
ATOM 1786 N N . LEU A 1 230 ? -17.277 -19.869 0.613 1.00 96.50 230 LEU A N 1
ATOM 1787 C CA . LEU A 1 230 ? -17.985 -18.627 0.325 1.00 96.50 230 LEU A CA 1
ATOM 1788 C C . LEU A 1 230 ? -18.218 -18.414 -1.170 1.00 96.50 230 LEU A C 1
ATOM 1790 O O . LEU A 1 230 ? -17.502 -18.918 -2.034 1.00 96.50 230 LEU A O 1
ATOM 1794 N N . ARG A 1 231 ? -19.205 -17.568 -1.485 1.00 97.19 231 ARG A N 1
ATOM 1795 C CA . ARG A 1 231 ? -19.300 -16.978 -2.824 1.00 97.19 231 ARG A CA 1
ATOM 1796 C C . ARG A 1 231 ? -18.187 -15.930 -2.978 1.00 97.19 231 ARG A C 1
ATOM 1798 O O . ARG A 1 231 ? -18.039 -15.106 -2.070 1.00 97.19 231 ARG A O 1
ATOM 1805 N N . PRO A 1 232 ? -17.450 -15.895 -4.103 1.00 97.06 232 PRO A N 1
ATOM 1806 C CA . PRO A 1 232 ? -16.388 -14.913 -4.306 1.00 97.06 232 PRO A CA 1
ATOM 1807 C C . PRO A 1 232 ? -16.850 -13.470 -4.068 1.00 97.06 232 PRO A C 1
ATOM 1809 O O . PRO A 1 232 ? -17.876 -13.048 -4.602 1.00 97.06 232 PRO A O 1
ATOM 1812 N N . GLY A 1 233 ? -16.091 -12.725 -3.261 1.00 94.19 233 GLY A N 1
ATOM 1813 C CA . GLY A 1 233 ? -16.354 -11.316 -2.950 1.00 94.19 233 GLY A CA 1
ATOM 1814 C C . GLY A 1 233 ? -17.436 -11.072 -1.892 1.00 94.19 233 GLY A C 1
ATOM 1815 O O . GLY A 1 233 ? -17.839 -9.927 -1.698 1.00 94.19 233 GLY A O 1
ATOM 1816 N N . THR A 1 234 ? -17.918 -12.116 -1.208 1.00 96.62 234 THR A N 1
ATOM 1817 C CA . THR A 1 234 ? -18.933 -11.996 -0.138 1.00 96.62 234 THR A CA 1
ATOM 1818 C C . THR A 1 234 ? -18.358 -12.061 1.278 1.00 96.62 234 THR A C 1
ATOM 1820 O O . THR A 1 234 ? -19.101 -11.994 2.255 1.00 96.62 234 THR A O 1
ATOM 1823 N N . ASP A 1 235 ? -17.035 -12.104 1.402 1.00 95.75 235 ASP A N 1
ATOM 1824 C CA . ASP A 1 235 ? -16.283 -12.122 2.657 1.00 95.75 235 ASP A CA 1
ATOM 1825 C C . ASP A 1 235 ? -16.677 -10.995 3.630 1.00 95.75 235 ASP A C 1
ATOM 1827 O O . ASP A 1 235 ? -16.883 -11.291 4.812 1.00 95.75 235 ASP A O 1
ATOM 1831 N N . PRO A 1 236 ? -16.904 -9.734 3.186 1.00 94.19 236 PRO A N 1
ATOM 1832 C CA . PRO A 1 236 ? -17.353 -8.682 4.096 1.00 94.19 236 PRO A CA 1
ATOM 1833 C C . PRO A 1 236 ? -18.693 -8.997 4.774 1.00 94.19 236 PRO A C 1
ATOM 1835 O O . PRO A 1 236 ? -18.902 -8.604 5.918 1.00 94.19 236 PRO A O 1
ATOM 1838 N N . ALA A 1 237 ? -19.595 -9.731 4.112 1.00 93.94 237 ALA A N 1
ATOM 1839 C CA . ALA A 1 237 ? -20.872 -10.117 4.707 1.00 93.94 237 ALA A CA 1
ATOM 1840 C C . ALA A 1 237 ? -20.685 -11.149 5.831 1.00 93.94 237 ALA A C 1
ATOM 1842 O O . ALA A 1 237 ? -21.316 -11.017 6.880 1.00 93.94 237 ALA A O 1
ATOM 1843 N N . LEU A 1 238 ? -19.787 -12.129 5.650 1.00 95.25 238 LEU A N 1
ATOM 1844 C CA . LEU A 1 238 ? -19.422 -13.065 6.719 1.00 95.25 238 LEU A CA 1
ATOM 1845 C C . LEU A 1 238 ? -18.768 -12.316 7.889 1.00 95.25 238 LEU A C 1
ATOM 1847 O O . LEU A 1 238 ? -19.178 -12.507 9.032 1.00 95.25 238 LEU A O 1
ATOM 1851 N N . GLY A 1 239 ? -17.814 -11.421 7.607 1.00 94.88 239 GLY A N 1
ATOM 1852 C CA . GLY A 1 239 ? -17.144 -10.610 8.628 1.00 94.88 239 GLY A CA 1
ATOM 1853 C C . GLY A 1 239 ? -18.127 -9.785 9.460 1.00 94.88 239 GLY A C 1
ATOM 1854 O O . GLY A 1 239 ? -18.104 -9.846 10.688 1.00 94.88 239 GLY A O 1
ATOM 1855 N N . LEU A 1 240 ? -19.066 -9.091 8.808 1.00 95.25 240 LEU A N 1
ATOM 1856 C CA . LEU A 1 240 ? -20.121 -8.334 9.491 1.00 95.25 240 LEU A CA 1
ATOM 1857 C C . LEU A 1 240 ? -21.074 -9.240 10.287 1.00 95.25 240 LEU A C 1
ATOM 1859 O O . LEU A 1 240 ? -21.516 -8.854 11.369 1.00 95.25 240 LEU A O 1
ATOM 1863 N N . GLY A 1 241 ? -21.366 -10.449 9.796 1.00 94.19 241 GLY A N 1
ATOM 1864 C CA . GLY A 1 241 ? -22.146 -11.452 10.525 1.00 94.19 241 GLY A CA 1
ATOM 1865 C C . GLY A 1 241 ? -21.460 -11.913 11.815 1.00 94.19 241 GLY A C 1
ATOM 1866 O O . GLY A 1 241 ? -22.097 -11.964 12.869 1.00 94.19 241 GLY A O 1
ATOM 1867 N N . VAL A 1 242 ? -20.148 -12.163 11.763 1.00 95.00 242 VAL A N 1
ATOM 1868 C CA . VAL A 1 242 ? -19.336 -12.476 12.950 1.00 95.00 242 VAL A CA 1
ATOM 1869 C C . VAL A 1 242 ? -19.347 -11.297 13.924 1.00 95.00 242 VAL A C 1
ATOM 1871 O O . VAL A 1 242 ? -19.677 -11.483 15.096 1.00 95.00 242 VAL A O 1
ATOM 1874 N N . CYS A 1 243 ? -19.096 -10.069 13.452 1.00 95.44 243 CYS A N 1
ATOM 1875 C CA . CYS A 1 243 ? -19.166 -8.865 14.288 1.00 95.44 243 CYS A CA 1
ATOM 1876 C C . CYS A 1 243 ? -20.538 -8.699 14.960 1.00 95.44 243 CYS A C 1
ATOM 1878 O O . CYS A 1 243 ? -20.605 -8.373 16.146 1.00 95.44 243 CYS A O 1
ATOM 1880 N N . HIS A 1 244 ? -21.635 -8.958 14.238 1.00 94.62 244 HIS A N 1
ATOM 1881 C CA . HIS A 1 244 ? -22.986 -8.909 14.795 1.00 94.62 244 HIS A CA 1
ATOM 1882 C C . HIS A 1 244 ? -23.146 -9.875 15.974 1.00 94.62 244 HIS A C 1
ATOM 1884 O O . HIS A 1 244 ? -23.657 -9.472 17.018 1.00 94.62 244 HIS A O 1
ATOM 1890 N N . LEU A 1 245 ? -22.705 -11.129 15.833 1.00 94.81 245 LEU A N 1
ATOM 1891 C CA . LEU A 1 245 ? -22.808 -12.130 16.898 1.00 94.81 245 LEU A CA 1
ATOM 1892 C C . LEU A 1 245 ? -21.928 -11.783 18.102 1.00 94.81 245 LEU A C 1
ATOM 1894 O O . LEU A 1 245 ? -22.403 -11.877 19.234 1.00 94.81 245 LEU A O 1
ATOM 1898 N N . LEU A 1 246 ? -20.693 -11.321 17.870 1.00 95.94 246 LEU A N 1
ATOM 1899 C CA . LEU A 1 246 ? -19.794 -10.892 18.945 1.00 95.94 246 LEU A CA 1
ATOM 1900 C C . LEU A 1 246 ? -20.405 -9.738 19.749 1.00 95.94 246 LEU A C 1
ATOM 1902 O O . LEU A 1 246 ? -20.453 -9.798 20.975 1.00 95.94 246 LEU A O 1
ATOM 1906 N N . ILE A 1 247 ? -20.950 -8.722 19.072 1.00 94.62 247 ILE A N 1
ATOM 1907 C CA . ILE A 1 247 ? -21.576 -7.566 19.729 1.00 94.62 247 ILE A CA 1
ATOM 1908 C C . ILE A 1 247 ? -22.895 -7.949 20.410 1.00 94.62 247 ILE A C 1
ATOM 1910 O O . ILE A 1 247 ? -23.182 -7.474 21.507 1.00 94.62 247 ILE A O 1
ATOM 1914 N N . LYS A 1 248 ? -23.723 -8.788 19.776 1.00 93.19 248 LYS A N 1
ATOM 1915 C CA . LYS A 1 248 ? -25.018 -9.219 20.324 1.00 93.19 248 LYS A CA 1
ATOM 1916 C C . LYS A 1 248 ? -24.850 -10.041 21.602 1.00 93.19 248 LYS A C 1
ATOM 1918 O O . LYS A 1 248 ? -25.645 -9.867 22.522 1.00 93.19 248 LYS A O 1
ATOM 1923 N N . ASN A 1 249 ? -23.837 -10.904 21.645 1.00 95.25 249 ASN A N 1
ATOM 1924 C CA . ASN A 1 249 ? -23.588 -11.817 22.760 1.00 95.25 249 ASN A CA 1
ATOM 1925 C C . ASN A 1 249 ? -22.587 -11.259 23.788 1.00 95.25 249 ASN A C 1
ATOM 1927 O O . ASN A 1 249 ? -22.261 -11.950 24.745 1.00 95.25 249 ASN A O 1
ATOM 1931 N N . ASN A 1 250 ? -22.107 -10.022 23.611 1.00 95.44 250 ASN A N 1
ATOM 1932 C CA . ASN A 1 250 ? -21.069 -9.402 24.443 1.00 95.44 250 ASN A CA 1
ATOM 1933 C C . ASN A 1 250 ? -19.758 -10.216 24.504 1.00 95.44 250 ASN A C 1
ATOM 1935 O O . ASN A 1 250 ? -19.101 -10.281 25.538 1.00 95.44 250 ASN A O 1
ATOM 1939 N N . HIS A 1 251 ? -19.368 -10.848 23.394 1.00 96.69 251 HIS A N 1
ATOM 1940 C CA . HIS A 1 251 ? -18.115 -11.602 23.260 1.00 96.69 251 HIS A CA 1
ATOM 1941 C C . HIS A 1 251 ? -16.987 -10.708 22.719 1.00 96.69 251 HIS A C 1
ATOM 1943 O O . HIS A 1 251 ? -16.386 -10.995 21.686 1.00 96.69 251 HIS A O 1
ATOM 1949 N N . TYR A 1 252 ? -16.728 -9.583 23.379 1.00 95.75 252 TYR A N 1
ATOM 1950 C CA . TYR A 1 252 ? -15.652 -8.659 23.023 1.00 95.75 252 TYR A CA 1
ATOM 1951 C C . TYR A 1 252 ? -14.977 -8.121 24.286 1.00 95.75 252 TYR A C 1
ATOM 1953 O O . TYR A 1 252 ? -15.602 -8.028 25.340 1.00 95.75 252 TYR A O 1
ATOM 1961 N N . ASP A 1 253 ? -13.701 -7.757 24.178 1.00 96.94 253 ASP A N 1
ATOM 1962 C CA . ASP A 1 253 ? -12.948 -7.168 25.287 1.00 96.94 253 ASP A CA 1
ATOM 1963 C C . ASP A 1 253 ? -13.192 -5.654 25.348 1.00 96.94 253 ASP A C 1
ATOM 1965 O O . ASP A 1 253 ? -12.603 -4.879 24.593 1.00 96.94 253 ASP A O 1
ATOM 1969 N N . GLU A 1 254 ? -14.074 -5.225 26.252 1.00 94.88 254 GLU A N 1
ATOM 1970 C CA . GLU A 1 254 ? -14.392 -3.807 26.457 1.00 94.88 254 GLU A CA 1
ATOM 1971 C C . GLU A 1 254 ? -13.175 -2.939 26.772 1.00 94.88 254 GLU A C 1
ATOM 1973 O O . GLU A 1 254 ? -13.102 -1.806 26.288 1.00 94.88 254 GLU A O 1
ATOM 1978 N N . ASN A 1 255 ? -12.233 -3.448 27.569 1.00 94.00 255 ASN A N 1
ATOM 1979 C CA . ASN A 1 255 ? -11.050 -2.688 27.960 1.00 94.00 255 ASN A CA 1
ATOM 1980 C C . ASN A 1 255 ? -10.157 -2.470 26.741 1.00 94.00 255 ASN A C 1
ATOM 1982 O O . ASN A 1 255 ? -9.695 -1.354 26.503 1.00 94.00 255 ASN A O 1
ATOM 1986 N N . TYR A 1 256 ? -9.987 -3.510 25.921 1.00 95.56 256 TYR A N 1
ATOM 1987 C CA . TYR A 1 256 ? -9.242 -3.403 24.675 1.00 95.56 256 TYR A CA 1
ATOM 1988 C C . TYR A 1 256 ? -9.878 -2.393 23.716 1.00 95.56 256 TYR A C 1
ATOM 1990 O O . TYR A 1 256 ? -9.165 -1.537 23.191 1.00 95.56 256 TYR A O 1
ATOM 1998 N N . LEU A 1 257 ? -11.203 -2.454 23.511 1.00 95.88 257 LEU A N 1
ATOM 1999 C CA . LEU A 1 257 ? -11.900 -1.525 22.613 1.00 95.88 257 LEU A CA 1
ATOM 2000 C C . LEU A 1 257 ? -11.747 -0.074 23.082 1.00 95.88 257 LEU A C 1
ATOM 2002 O O . LEU A 1 257 ? -11.461 0.802 22.269 1.00 95.88 257 LEU A O 1
ATOM 2006 N N . ARG A 1 258 ? -11.893 0.195 24.384 1.00 94.25 258 ARG A N 1
ATOM 2007 C CA . ARG A 1 258 ? -11.736 1.555 24.925 1.00 94.25 258 ARG A CA 1
ATOM 2008 C C . ARG A 1 258 ? -10.311 2.080 24.784 1.00 94.25 258 ARG A C 1
ATOM 2010 O O . ARG A 1 258 ? -10.146 3.260 24.503 1.00 94.25 258 ARG A O 1
ATOM 2017 N N . ALA A 1 259 ? -9.312 1.216 24.961 1.00 93.56 259 ALA A N 1
ATOM 2018 C CA . ALA A 1 259 ? -7.913 1.622 24.966 1.00 93.56 259 ALA A CA 1
ATOM 2019 C C . ALA A 1 259 ? -7.265 1.708 23.580 1.00 93.56 259 ALA A C 1
ATOM 2021 O O . ALA A 1 259 ? -6.416 2.567 23.361 1.00 93.56 259 ALA A O 1
ATOM 2022 N N . ASN A 1 260 ? -7.627 0.832 22.641 1.00 93.81 260 ASN A N 1
ATOM 2023 C CA . ASN A 1 260 ? -6.846 0.620 21.414 1.00 93.81 260 ASN A CA 1
ATOM 2024 C C . ASN A 1 260 ? -7.601 0.953 20.123 1.00 93.81 260 ASN A C 1
ATOM 2026 O O . ASN A 1 260 ? -7.098 0.677 19.036 1.00 93.81 260 ASN A O 1
ATOM 2030 N N . THR A 1 261 ? -8.814 1.501 20.212 1.00 95.56 261 THR A N 1
ATOM 2031 C CA . THR A 1 261 ? -9.649 1.754 19.031 1.00 95.56 261 THR A CA 1
ATOM 2032 C C . THR A 1 261 ? -10.318 3.124 19.091 1.00 95.56 261 THR A C 1
ATOM 2034 O O . THR A 1 261 ? -10.329 3.788 20.124 1.00 95.56 261 THR A O 1
ATOM 2037 N N . ASP A 1 262 ? -10.907 3.542 17.976 1.00 95.25 262 ASP A N 1
ATOM 2038 C CA . ASP A 1 262 ? -11.728 4.750 17.867 1.00 95.25 262 ASP A CA 1
ATOM 2039 C C . ASP A 1 262 ? -13.191 4.536 18.298 1.00 95.25 262 ASP A C 1
ATOM 2041 O O . ASP A 1 262 ? -13.982 5.477 18.334 1.00 95.25 262 ASP A O 1
ATOM 2045 N N . LEU A 1 263 ? -13.553 3.310 18.679 1.00 96.94 263 LEU A N 1
ATOM 2046 C CA . LEU A 1 263 ? -14.895 2.907 19.086 1.00 96.94 263 LEU A CA 1
ATOM 2047 C C . LEU A 1 263 ? -15.533 3.735 20.226 1.00 96.94 263 LEU A C 1
ATOM 2049 O O . LEU A 1 263 ? -16.755 3.916 20.175 1.00 96.94 263 LEU A O 1
ATOM 2053 N N . PRO A 1 264 ? -14.796 4.263 21.229 1.00 96.69 264 PRO A N 1
ATOM 2054 C CA . PRO A 1 264 ? -15.373 5.155 22.239 1.00 96.69 264 PRO A CA 1
ATOM 2055 C C . PRO A 1 264 ? -15.506 6.624 21.796 1.00 96.69 264 PRO A C 1
ATOM 2057 O O . PRO A 1 264 ? -16.131 7.410 22.512 1.00 96.69 264 PRO A O 1
ATOM 2060 N N . LEU A 1 265 ? -14.916 7.030 20.664 1.00 97.44 265 LEU A N 1
ATOM 2061 C CA . LEU A 1 265 ? -14.964 8.424 20.219 1.00 97.44 265 LEU A CA 1
ATOM 2062 C C . LEU A 1 265 ? -16.394 8.822 19.843 1.00 97.44 265 LEU A C 1
ATOM 2064 O O . LEU A 1 265 ? -17.147 8.036 19.268 1.00 97.44 265 LEU A O 1
ATOM 2068 N N . LEU A 1 266 ? -16.768 10.063 20.147 1.00 98.31 266 LEU A N 1
ATOM 2069 C CA . LEU A 1 266 ? -18.094 10.593 19.856 1.00 98.31 266 LEU A CA 1
ATOM 2070 C C . LEU A 1 266 ? -18.194 11.097 18.413 1.00 98.31 266 LEU A C 1
ATOM 2072 O O . LEU A 1 266 ? -17.370 11.884 17.947 1.00 98.31 266 LEU A O 1
ATOM 2076 N N . ILE A 1 267 ? -19.260 10.693 17.728 1.00 98.00 267 ILE A N 1
ATOM 2077 C CA . ILE A 1 267 ? -19.668 11.169 16.406 1.00 98.00 267 ILE A CA 1
ATOM 2078 C C . ILE A 1 267 ? -20.851 12.114 16.556 1.00 98.00 267 ILE A C 1
ATOM 2080 O O . ILE A 1 267 ? -21.801 11.834 17.291 1.00 98.00 267 ILE A O 1
ATOM 2084 N N . ARG A 1 268 ? -20.824 13.218 15.812 1.00 97.31 268 ARG A N 1
ATOM 2085 C CA . ARG A 1 268 ? -21.952 14.138 15.706 1.00 97.31 268 ARG A CA 1
ATOM 2086 C C . ARG A 1 268 ? -22.996 13.590 14.743 1.00 97.31 268 ARG A C 1
ATOM 2088 O O . ARG A 1 268 ? -22.689 13.277 13.596 1.00 97.31 268 ARG A O 1
ATOM 2095 N N . THR A 1 269 ? -24.248 13.519 15.179 1.00 95.50 269 THR A N 1
ATOM 2096 C CA . THR A 1 269 ? -25.337 12.996 14.332 1.00 95.50 269 THR A CA 1
ATOM 2097 C C . THR A 1 269 ? -25.855 14.004 13.300 1.00 95.50 269 THR A C 1
ATOM 2099 O O . THR A 1 269 ? -26.593 13.622 12.397 1.00 95.50 269 THR A O 1
ATOM 2102 N N . ASP A 1 270 ? -25.459 15.279 13.394 1.00 95.56 270 ASP A N 1
ATOM 2103 C CA . ASP A 1 270 ? -25.853 16.326 12.446 1.00 95.56 270 ASP A CA 1
ATOM 2104 C C . ASP A 1 270 ? -25.002 16.340 11.164 1.00 95.56 270 ASP A C 1
ATOM 2106 O O . ASP A 1 270 ? -25.489 16.762 10.117 1.00 95.56 270 ASP A O 1
ATOM 2110 N N . ASN A 1 271 ? -23.748 15.876 11.224 1.00 95.62 271 ASN A N 1
ATOM 2111 C CA . ASN A 1 271 ? -22.826 15.886 10.082 1.00 95.62 271 ASN A CA 1
ATOM 2112 C C . ASN A 1 271 ? -21.973 14.615 9.911 1.00 95.62 271 ASN A C 1
ATOM 2114 O O . ASN A 1 271 ? -21.179 14.553 8.972 1.00 95.62 271 ASN A O 1
ATOM 2118 N N . TRP A 1 272 ? -22.121 13.627 10.799 1.00 95.06 272 TRP A N 1
ATOM 2119 C CA . TRP A 1 272 ? -21.410 12.342 10.782 1.00 95.06 272 TRP A CA 1
ATOM 2120 C C . TRP A 1 272 ? -19.881 12.434 10.876 1.00 95.06 272 TRP A C 1
ATOM 2122 O O . TRP A 1 272 ? -19.172 11.518 10.464 1.00 95.06 272 TRP A O 1
ATOM 2132 N N . LYS A 1 273 ? -19.358 13.528 11.438 1.00 95.44 273 LYS A N 1
ATOM 2133 C CA . LYS A 1 273 ? -17.931 13.700 11.738 1.00 95.44 273 LYS A CA 1
ATOM 2134 C C . LYS A 1 273 ? -17.657 13.453 13.221 1.00 95.44 273 LYS A C 1
ATOM 2136 O O . LYS A 1 273 ? -18.551 13.596 14.058 1.00 95.44 273 LYS A O 1
ATOM 2141 N N . ASN A 1 274 ? -16.405 13.135 13.551 1.00 95.94 274 ASN A N 1
ATOM 2142 C CA . ASN A 1 274 ? -15.949 13.097 14.942 1.00 95.94 274 ASN A CA 1
ATOM 2143 C C . ASN A 1 274 ? -16.221 14.441 15.620 1.00 95.94 274 ASN A C 1
ATOM 2145 O O . ASN A 1 274 ? -15.904 15.491 15.056 1.00 95.94 274 ASN A O 1
ATOM 2149 N N . LEU A 1 275 ? -16.752 14.392 16.838 1.00 97.56 275 LEU A N 1
ATOM 2150 C CA . LEU A 1 275 ? -16.832 15.548 17.715 1.00 97.56 275 LEU A CA 1
ATOM 2151 C C . LEU A 1 275 ? -15.412 15.964 18.102 1.00 97.56 275 LEU A C 1
ATOM 2153 O O . LEU A 1 275 ? -14.646 15.158 18.640 1.00 97.56 275 LEU A O 1
ATOM 2157 N N . LYS A 1 276 ? -15.061 17.216 17.811 1.00 97.00 276 LYS A N 1
ATOM 2158 C CA . LYS A 1 276 ? -13.765 17.787 18.184 1.00 97.00 276 LYS A CA 1
ATOM 2159 C C . LYS A 1 276 ? -13.866 18.523 19.509 1.00 97.00 276 LYS A C 1
ATOM 2161 O O . LYS A 1 276 ? -14.903 19.094 19.823 1.00 97.00 276 LYS A O 1
ATOM 2166 N N . ALA A 1 277 ? -12.781 18.565 20.272 1.00 97.31 277 ALA A N 1
ATOM 2167 C CA . ALA A 1 277 ? -12.745 19.316 21.526 1.00 97.31 277 ALA A CA 1
ATOM 2168 C C . ALA A 1 277 ? -13.039 20.815 21.308 1.00 97.31 277 ALA A C 1
ATOM 2170 O O . ALA A 1 277 ? -13.778 21.420 22.082 1.00 97.31 277 ALA A O 1
ATOM 2171 N N . SER A 1 278 ? -12.569 21.379 20.189 1.00 96.62 278 SER A N 1
ATOM 2172 C CA . SER A 1 278 ? -12.874 22.750 19.754 1.00 96.62 278 SER A CA 1
ATOM 2173 C C . SER A 1 278 ? -14.351 23.004 19.443 1.00 96.62 278 SER A C 1
ATOM 2175 O O . SER A 1 278 ? -14.765 24.156 19.393 1.00 96.62 278 SER A O 1
ATOM 2177 N N . ASP A 1 279 ? -15.152 21.956 19.223 1.00 97.00 279 ASP A N 1
ATOM 2178 C CA . ASP A 1 279 ? -16.589 22.107 18.981 1.00 97.00 279 ASP A CA 1
ATOM 2179 C C . ASP A 1 279 ? -17.350 22.435 20.278 1.00 97.00 279 ASP A C 1
ATOM 2181 O O . ASP A 1 279 ? -18.429 23.020 20.208 1.00 97.00 279 ASP A O 1
ATOM 2185 N N . ILE A 1 280 ? -16.810 22.066 21.449 1.00 97.19 280 ILE A N 1
ATOM 2186 C CA . ILE A 1 280 ? -17.489 22.157 22.758 1.00 97.19 280 ILE A CA 1
ATOM 2187 C C . ILE A 1 280 ? -16.741 23.007 23.797 1.00 97.19 280 ILE A C 1
ATOM 2189 O O . ILE A 1 280 ? -17.316 23.358 24.825 1.00 97.19 280 ILE A O 1
ATOM 2193 N N . ILE A 1 281 ? -15.474 23.348 23.550 1.00 96.75 281 ILE A N 1
ATOM 2194 C CA . ILE A 1 281 ? -14.653 24.194 24.423 1.00 96.75 281 ILE A CA 1
ATOM 2195 C C . ILE A 1 281 ? -14.217 25.428 23.629 1.00 96.75 281 ILE A C 1
ATOM 2197 O O . ILE A 1 281 ? -13.499 25.315 22.634 1.00 96.75 281 ILE A O 1
ATOM 2201 N N . ALA A 1 282 ? -14.647 26.610 24.077 1.00 94.62 282 ALA A N 1
ATOM 2202 C CA . ALA A 1 282 ? -14.233 27.880 23.485 1.00 94.62 282 ALA A CA 1
ATOM 2203 C C . ALA A 1 282 ? -12.719 28.082 23.651 1.00 94.62 282 ALA A C 1
ATOM 2205 O O . ALA A 1 282 ? -12.161 27.755 24.699 1.00 94.62 282 ALA A O 1
ATOM 2206 N N . ASP A 1 283 ? -12.064 28.596 22.607 1.00 93.81 283 ASP A N 1
ATOM 2207 C CA . ASP A 1 283 ? -10.614 28.835 22.567 1.00 93.81 283 ASP A CA 1
ATOM 2208 C C . ASP A 1 283 ? -9.764 27.603 22.938 1.00 93.81 283 ASP A C 1
ATOM 2210 O O . ASP A 1 283 ? -8.693 27.720 23.544 1.00 93.81 283 ASP A O 1
ATOM 2214 N N . TYR A 1 284 ? -10.241 26.402 22.575 1.00 95.69 284 TYR A N 1
ATOM 2215 C CA . TYR A 1 284 ? -9.545 25.152 22.869 1.00 95.69 284 TYR A CA 1
ATOM 2216 C C . TYR A 1 284 ? -8.121 25.154 22.303 1.00 95.69 284 TYR A C 1
ATOM 2218 O O . TYR A 1 284 ? -7.902 25.271 21.094 1.00 95.69 284 TYR A O 1
ATOM 2226 N N . LYS A 1 285 ? -7.148 24.968 23.195 1.00 94.88 285 LYS A N 1
ATOM 2227 C CA . LYS A 1 285 ? -5.749 24.760 22.834 1.00 94.88 285 LYS A CA 1
ATOM 2228 C C . LYS A 1 285 ? -5.505 23.267 22.681 1.00 94.88 285 LYS A C 1
ATOM 2230 O O . LYS A 1 285 ? -5.789 22.506 23.602 1.00 94.88 285 LYS A O 1
ATOM 2235 N N . LEU A 1 286 ? -4.976 22.879 21.523 1.00 93.75 286 LEU A N 1
ATOM 2236 C CA . LEU A 1 286 ? -4.570 21.503 21.255 1.00 93.75 286 LEU A CA 1
ATOM 2237 C C . LEU A 1 286 ? -3.591 21.031 22.325 1.00 93.75 286 LEU A C 1
ATOM 2239 O O . LEU A 1 286 ? -2.650 21.756 22.650 1.00 93.75 286 LEU A O 1
ATOM 2243 N N . ALA A 1 287 ? -3.804 19.822 22.839 1.00 91.56 287 ALA A N 1
ATOM 2244 C CA . ALA A 1 287 ? -2.860 19.240 23.777 1.00 91.56 287 ALA A CA 1
ATOM 2245 C C . ALA A 1 287 ? -1.534 18.914 23.074 1.00 91.56 287 ALA A C 1
ATOM 2247 O O . ALA A 1 287 ? -1.506 18.559 21.883 1.00 91.56 287 ALA A O 1
ATOM 2248 N N . ASP A 1 288 ? -0.440 19.011 23.822 1.00 90.19 288 ASP A N 1
ATOM 2249 C CA . ASP A 1 288 ? 0.872 18.605 23.341 1.00 90.19 288 ASP A CA 1
ATOM 2250 C C . ASP A 1 288 ? 0.927 17.080 23.197 1.00 90.19 288 ASP A C 1
ATOM 2252 O O . ASP A 1 288 ? 0.565 16.340 24.110 1.00 90.19 288 ASP A O 1
ATOM 2256 N N . LEU A 1 289 ? 1.392 16.612 22.036 1.00 89.75 289 LEU A N 1
ATOM 2257 C CA . LEU A 1 289 ? 1.628 15.192 21.776 1.00 89.75 289 LEU A CA 1
ATOM 2258 C C . LEU A 1 289 ? 3.105 14.894 22.051 1.00 89.75 289 LEU A C 1
ATOM 2260 O O . LEU A 1 289 ? 3.984 15.495 21.429 1.00 89.75 289 LEU A O 1
ATOM 2264 N N . THR A 1 290 ? 3.369 14.013 23.015 1.00 85.56 290 THR A N 1
ATOM 2265 C CA . THR A 1 290 ? 4.711 13.717 23.542 1.00 85.56 290 THR A CA 1
ATOM 2266 C C . THR A 1 290 ? 5.040 12.223 23.622 1.00 85.56 290 THR A C 1
ATOM 2268 O O . THR A 1 290 ? 6.207 11.877 23.807 1.00 85.56 290 THR A O 1
ATOM 2271 N N . HIS A 1 291 ? 4.060 11.330 23.459 1.00 84.00 291 HIS A N 1
ATOM 2272 C CA . HIS A 1 291 ? 4.215 9.897 23.718 1.00 84.00 291 HIS A CA 1
ATOM 2273 C C . HIS A 1 291 ? 4.488 9.071 22.460 1.00 84.00 291 HIS A C 1
ATOM 2275 O O . HIS A 1 291 ? 5.370 8.211 22.474 1.00 84.00 291 HIS A O 1
ATOM 2281 N N . HIS A 1 292 ? 3.750 9.301 21.371 1.00 83.12 292 HIS A N 1
ATOM 2282 C CA . HIS A 1 292 ? 3.825 8.437 20.182 1.00 83.12 292 HIS A CA 1
ATOM 2283 C C . HIS A 1 292 ? 4.403 9.128 18.949 1.00 83.12 292 HIS A C 1
ATOM 2285 O O . HIS A 1 292 ? 4.944 8.466 18.057 1.00 83.12 292 HIS A O 1
ATOM 2291 N N . LEU A 1 293 ? 4.319 10.455 18.892 1.00 86.62 293 LEU A N 1
ATOM 2292 C CA . LEU A 1 293 ? 4.772 11.228 17.747 1.00 86.62 293 LEU A CA 1
ATOM 2293 C C . LEU A 1 293 ? 5.396 12.558 18.162 1.00 86.62 293 LEU A C 1
ATOM 2295 O O . LEU A 1 293 ? 5.183 13.050 19.266 1.00 86.62 293 LEU A O 1
ATOM 2299 N N . LYS A 1 294 ? 6.138 13.160 17.235 1.00 87.88 294 LYS A N 1
ATOM 2300 C CA . LYS A 1 294 ? 6.665 14.516 17.346 1.00 87.88 294 LYS A CA 1
ATOM 2301 C C . LYS A 1 294 ? 6.029 15.422 16.296 1.00 87.88 294 LYS A C 1
ATOM 2303 O O . LYS A 1 294 ? 6.083 15.133 15.099 1.00 87.88 294 LYS A O 1
ATOM 2308 N N . VAL A 1 295 ? 5.471 16.544 16.747 1.00 90.19 295 VAL A N 1
ATOM 2309 C CA . VAL A 1 295 ? 4.982 17.609 15.863 1.00 90.19 295 VAL A CA 1
ATOM 2310 C C . VAL A 1 295 ? 6.167 18.450 15.384 1.00 90.19 295 VAL A C 1
ATOM 2312 O O . VAL A 1 295 ? 6.944 18.957 16.191 1.00 90.19 295 VAL A O 1
ATOM 2315 N N . MET A 1 296 ? 6.309 18.574 14.069 1.00 89.88 296 MET A N 1
ATOM 2316 C CA . MET A 1 296 ? 7.377 19.306 13.392 1.00 89.88 296 MET A CA 1
ATOM 2317 C C . MET A 1 296 ? 6.891 20.701 13.020 1.00 89.88 296 MET A C 1
ATOM 2319 O O . MET A 1 296 ? 5.824 20.851 12.414 1.00 89.88 296 MET A O 1
ATOM 2323 N N . LYS A 1 297 ? 7.684 21.722 13.351 1.00 89.88 297 LYS A N 1
ATOM 2324 C CA . LYS A 1 297 ? 7.373 23.105 12.971 1.00 89.88 297 LYS A CA 1
ATOM 2325 C C . LYS A 1 297 ? 7.628 23.333 11.477 1.00 89.88 297 LYS A C 1
ATOM 2327 O O . LYS A 1 297 ? 8.426 22.612 10.872 1.00 89.88 297 LYS A O 1
ATOM 2332 N N . PRO A 1 298 ? 6.998 24.352 10.866 1.00 89.62 298 PRO A N 1
ATOM 2333 C CA . PRO A 1 298 ? 7.305 24.735 9.492 1.00 89.62 298 PRO A CA 1
ATOM 2334 C C . PRO A 1 298 ? 8.814 24.945 9.283 1.00 89.62 298 PRO A C 1
ATOM 2336 O O . PRO A 1 298 ? 9.447 25.699 10.019 1.00 89.62 298 PRO A O 1
ATOM 2339 N N . GLY A 1 299 ? 9.385 24.261 8.289 1.00 84.62 299 GLY A N 1
ATOM 2340 C CA . GLY A 1 299 ? 10.819 24.314 7.972 1.00 84.62 299 GLY A CA 1
ATOM 2341 C C . GLY A 1 299 ? 11.709 23.360 8.780 1.00 84.62 299 GLY A C 1
ATOM 2342 O O . GLY A 1 299 ? 12.893 23.241 8.472 1.00 84.62 299 GLY A O 1
ATOM 2343 N N . GLU A 1 300 ? 11.175 22.646 9.775 1.00 85.50 300 GLU A N 1
ATOM 2344 C CA . GLU A 1 300 ? 11.920 21.577 10.438 1.00 85.50 300 GLU A CA 1
ATOM 2345 C C . GLU A 1 300 ? 11.926 20.309 9.573 1.00 85.50 300 GLU A C 1
ATOM 2347 O O . GLU A 1 300 ? 10.889 19.840 9.097 1.00 85.50 300 GLU A O 1
ATOM 2352 N N . HIS A 1 301 ? 13.103 19.706 9.418 1.00 77.19 301 HIS A N 1
ATOM 2353 C CA . HIS A 1 301 ? 13.277 18.425 8.741 1.00 77.19 301 HIS A CA 1
ATOM 2354 C C . HIS A 1 301 ? 13.731 17.359 9.746 1.00 77.19 301 HIS A C 1
ATOM 2356 O O . HIS A 1 301 ? 14.505 17.675 10.656 1.00 77.19 301 HIS A O 1
ATOM 2362 N N . PRO A 1 302 ? 13.286 16.096 9.612 1.00 72.56 302 PRO A N 1
ATOM 2363 C CA . PRO A 1 302 ? 13.790 15.012 10.444 1.00 72.56 302 PRO A CA 1
ATOM 2364 C C . PRO A 1 302 ? 15.316 14.921 10.320 1.00 72.56 302 PRO A C 1
ATOM 2366 O O . PRO A 1 302 ? 15.852 14.809 9.220 1.00 72.56 302 PRO A O 1
ATOM 2369 N N . THR A 1 303 ? 16.019 14.976 11.450 1.00 67.12 303 THR A N 1
ATOM 2370 C CA . THR A 1 303 ? 17.490 14.985 11.498 1.00 67.12 303 THR A CA 1
ATOM 2371 C C . THR A 1 303 ? 18.111 13.593 11.368 1.00 67.12 303 THR A C 1
ATOM 2373 O O . THR A 1 303 ? 19.326 13.482 11.214 1.00 67.12 303 THR A O 1
ATOM 2376 N N . MET A 1 304 ? 17.308 12.524 11.424 1.00 59.25 304 MET A N 1
ATOM 2377 C CA . MET A 1 304 ? 17.803 11.147 11.409 1.00 59.25 304 MET A CA 1
ATOM 2378 C C . MET A 1 304 ? 17.691 10.485 10.030 1.00 59.25 304 MET A C 1
ATOM 2380 O O . MET A 1 304 ? 16.646 10.588 9.382 1.00 59.25 304 MET A O 1
ATOM 2384 N N . PRO A 1 305 ? 18.728 9.747 9.582 1.00 57.41 305 PRO A N 1
ATOM 2385 C CA . PRO A 1 305 ? 18.619 8.921 8.392 1.00 57.41 305 PRO A CA 1
ATOM 2386 C C . PRO A 1 305 ? 17.545 7.828 8.592 1.00 57.41 305 PRO A C 1
ATOM 2388 O O . PRO A 1 305 ? 17.406 7.313 9.703 1.00 57.41 305 PRO A O 1
ATOM 2391 N N . PRO A 1 306 ? 16.838 7.398 7.526 1.00 55.84 306 PRO A N 1
ATOM 2392 C CA . PRO A 1 306 ? 15.679 6.492 7.603 1.00 55.84 306 PRO A CA 1
ATOM 2393 C C . PRO A 1 306 ? 15.924 5.118 8.247 1.00 55.84 306 PRO A C 1
ATOM 2395 O O . PRO A 1 306 ? 14.982 4.353 8.418 1.00 55.84 306 PRO A O 1
ATOM 2398 N N . ALA A 1 307 ? 17.178 4.760 8.542 1.00 60.03 307 ALA A N 1
ATOM 2399 C CA . ALA A 1 307 ? 17.542 3.450 9.073 1.00 60.03 307 ALA A CA 1
ATOM 2400 C C . ALA A 1 307 ? 17.078 3.229 10.524 1.00 60.03 307 ALA A C 1
ATOM 2402 O O . ALA A 1 307 ? 16.900 2.083 10.922 1.00 60.03 307 ALA A O 1
ATOM 2403 N N . PHE A 1 308 ? 16.869 4.302 11.296 1.00 60.88 308 PHE A N 1
ATOM 2404 C CA . PHE A 1 308 ? 16.460 4.221 12.700 1.00 60.88 308 PHE A CA 1
ATOM 2405 C C . PHE A 1 308 ? 15.420 5.298 13.004 1.00 60.88 308 PHE A C 1
ATOM 2407 O O . PHE A 1 308 ? 15.744 6.376 13.497 1.00 60.88 308 PHE A O 1
ATOM 2414 N N . GLN A 1 309 ? 14.160 5.021 12.675 1.00 66.00 309 GLN A N 1
ATOM 2415 C CA . GLN A 1 309 ? 13.045 5.878 13.057 1.00 66.00 309 GLN A CA 1
ATOM 2416 C C . GLN A 1 309 ? 12.392 5.318 14.325 1.00 66.00 309 GLN A C 1
ATOM 2418 O O . GLN A 1 309 ? 11.682 4.320 14.270 1.00 66.00 309 GLN A O 1
ATOM 2423 N N . SER A 1 310 ? 12.655 5.951 15.469 1.00 71.62 310 SER A N 1
ATOM 2424 C CA . SER A 1 310 ? 12.081 5.571 16.770 1.00 71.62 310 SER A CA 1
ATOM 2425 C C . SER A 1 310 ? 10.769 6.287 17.102 1.00 71.62 310 SER A C 1
ATOM 2427 O O . SER A 1 310 ? 10.125 5.950 18.089 1.00 71.62 310 SER A O 1
ATOM 2429 N N . THR A 1 311 ? 10.371 7.283 16.304 1.00 79.12 311 THR A N 1
ATOM 2430 C CA . THR A 1 311 ? 9.147 8.065 16.519 1.00 79.12 311 THR A CA 1
ATOM 2431 C C . THR A 1 311 ? 8.499 8.461 15.194 1.00 79.12 311 THR A C 1
ATOM 2433 O O . THR A 1 311 ? 9.174 8.617 14.169 1.00 79.12 311 THR A O 1
ATOM 2436 N N . ALA A 1 312 ? 7.179 8.626 15.200 1.00 82.19 312 ALA A N 1
ATOM 2437 C CA . ALA A 1 312 ? 6.456 9.194 14.073 1.00 82.19 312 ALA A CA 1
ATOM 2438 C C . ALA A 1 312 ? 6.604 10.725 14.068 1.00 82.19 312 ALA A C 1
ATOM 2440 O O . ALA A 1 312 ? 6.574 11.363 15.115 1.00 82.19 312 ALA A O 1
ATOM 2441 N N . PHE A 1 313 ? 6.737 11.331 12.889 1.00 86.31 313 PHE A N 1
ATOM 2442 C CA . PHE A 1 313 ? 6.759 12.787 12.737 1.00 86.31 313 PHE A CA 1
ATOM 2443 C C . PHE A 1 313 ? 5.484 13.241 12.036 1.00 86.31 313 PHE A C 1
ATOM 2445 O O . PHE A 1 313 ? 5.078 12.636 11.043 1.00 86.31 313 PHE A O 1
ATOM 2452 N N . VAL A 1 314 ? 4.872 14.315 12.526 1.00 88.50 314 VAL A N 1
ATOM 2453 C CA . VAL A 1 314 ? 3.695 14.932 11.906 1.00 88.50 314 VAL A CA 1
ATOM 2454 C C . VAL A 1 314 ? 3.951 16.415 11.696 1.00 88.50 314 VAL A C 1
ATOM 2456 O O . VAL A 1 314 ? 4.526 17.074 12.557 1.00 88.50 314 VAL A O 1
ATOM 2459 N N . ALA A 1 315 ? 3.542 16.953 10.553 1.00 90.69 315 ALA A N 1
ATOM 2460 C CA . ALA A 1 315 ? 3.622 18.386 10.314 1.00 90.69 315 ALA A CA 1
ATOM 2461 C C . ALA A 1 315 ? 2.574 19.139 11.157 1.00 90.69 315 ALA A C 1
ATOM 2463 O O . ALA A 1 315 ? 1.503 18.611 11.470 1.00 90.69 315 ALA A O 1
ATOM 2464 N N . GLU A 1 316 ? 2.891 20.370 11.557 1.00 91.56 316 GLU A N 1
ATOM 2465 C CA . GLU A 1 316 ? 2.024 21.182 12.417 1.00 91.56 316 GLU A CA 1
ATOM 2466 C C . GLU A 1 316 ? 0.625 21.427 11.814 1.00 91.56 316 GLU A C 1
ATOM 2468 O O . GLU A 1 316 ? -0.380 21.393 12.525 1.00 91.56 316 GLU A O 1
ATOM 2473 N N . ASP A 1 317 ? 0.536 21.636 10.502 1.00 92.25 317 ASP A N 1
ATOM 2474 C CA . ASP A 1 317 ? -0.721 21.810 9.767 1.00 92.25 317 ASP A CA 1
ATOM 2475 C C . ASP A 1 317 ? -1.589 20.544 9.802 1.00 92.25 317 ASP A C 1
ATOM 2477 O O . ASP A 1 317 ? -2.798 20.621 10.031 1.00 92.25 317 ASP A O 1
ATOM 2481 N N . VAL A 1 318 ? -0.968 19.370 9.681 1.00 91.00 318 VAL A N 1
ATOM 2482 C CA . VAL A 1 318 ? -1.640 18.075 9.822 1.00 91.00 318 VAL A CA 1
ATOM 2483 C C . VAL A 1 318 ? -2.141 17.874 11.256 1.00 91.00 318 VAL A C 1
ATOM 2485 O O . VAL A 1 318 ? -3.286 17.461 11.447 1.00 91.00 318 VAL A O 1
ATOM 2488 N N . ARG A 1 319 ? -1.347 18.231 12.278 1.00 92.25 319 ARG A N 1
ATOM 2489 C CA . ARG A 1 319 ? -1.790 18.197 13.687 1.00 92.25 319 ARG A CA 1
ATOM 2490 C C . ARG A 1 319 ? -2.998 19.110 13.921 1.00 92.25 319 ARG A C 1
ATOM 2492 O O . ARG A 1 319 ? -3.956 18.687 14.573 1.00 92.25 319 ARG A O 1
ATOM 2499 N N . LYS A 1 320 ? -2.969 20.328 13.368 1.00 92.06 320 LYS A N 1
ATOM 2500 C CA . LYS A 1 320 ? -4.085 21.288 13.426 1.00 92.06 320 LYS A CA 1
ATOM 2501 C C . LYS A 1 320 ? -5.334 20.744 12.735 1.00 92.06 320 LYS A C 1
ATOM 2503 O O . LYS A 1 320 ? -6.423 20.854 13.286 1.00 92.06 320 LYS A O 1
ATOM 2508 N N . PHE A 1 321 ? -5.174 20.105 11.576 1.00 91.00 321 PHE A N 1
ATOM 2509 C CA . PHE A 1 321 ? -6.271 19.466 10.849 1.00 91.00 321 PHE A CA 1
ATOM 2510 C C . PHE A 1 321 ? -6.895 18.291 11.621 1.00 91.00 321 PHE A C 1
ATOM 2512 O O . PHE A 1 321 ? -8.117 18.142 11.634 1.00 91.00 321 PHE A O 1
ATOM 2519 N N . TRP A 1 322 ? -6.084 17.457 12.280 1.00 90.62 322 TRP A N 1
ATOM 2520 C CA . TRP A 1 322 ? -6.593 16.332 13.070 1.00 90.62 322 TRP A CA 1
ATOM 2521 C C . TRP A 1 322 ? -7.422 16.784 14.272 1.00 90.62 322 TRP A C 1
ATOM 2523 O O . TRP A 1 322 ? -8.477 16.193 14.529 1.00 90.62 322 TRP A O 1
ATOM 2533 N N . GLY A 1 323 ? -6.950 17.804 14.995 1.00 93.75 323 GLY A N 1
ATOM 2534 C CA . GLY A 1 323 ? -7.531 18.241 16.265 1.00 93.75 323 GLY A CA 1
ATOM 2535 C C . GLY A 1 323 ? -7.544 17.145 17.339 1.00 93.75 323 GLY A C 1
ATOM 2536 O O . GLY A 1 323 ? -7.013 16.052 17.133 1.00 93.75 323 GLY A O 1
ATOM 2537 N N . ASP A 1 324 ? -8.167 17.437 18.481 1.00 95.56 324 ASP A N 1
ATOM 2538 C CA . ASP A 1 324 ? -8.415 16.454 19.545 1.00 95.56 324 ASP A CA 1
ATOM 2539 C C . ASP A 1 324 ? -9.871 15.995 19.505 1.00 95.56 324 ASP A C 1
ATOM 2541 O O . ASP A 1 324 ? -10.775 16.784 19.210 1.00 95.56 324 ASP A O 1
ATOM 2545 N N . ASN A 1 325 ? -10.091 14.697 19.719 1.00 96.06 325 ASN A N 1
ATOM 2546 C CA . ASN A 1 325 ? -11.429 14.111 19.701 1.00 96.06 325 ASN A CA 1
ATOM 2547 C C . ASN A 1 325 ? -12.024 14.145 21.112 1.00 96.06 325 ASN A C 1
ATOM 2549 O O . ASN A 1 325 ? -11.417 14.660 22.047 1.00 96.06 325 ASN A O 1
ATOM 2553 N N . VAL A 1 326 ? -13.237 13.621 21.256 1.00 97.12 326 VAL A N 1
ATOM 2554 C CA . VAL A 1 326 ? -13.980 13.654 22.514 1.00 97.12 326 VAL A CA 1
ATOM 2555 C C . VAL A 1 326 ? -14.598 12.286 22.779 1.00 97.12 326 VAL A C 1
ATOM 2557 O O . VAL A 1 326 ? -15.099 11.639 21.858 1.00 97.12 326 VAL A O 1
ATOM 2560 N N . VAL A 1 327 ? -14.588 11.869 24.041 1.00 97.19 327 VAL A N 1
ATOM 2561 C CA . VAL A 1 327 ? -15.286 10.686 24.562 1.00 97.19 327 VAL A CA 1
ATOM 2562 C C . VAL A 1 327 ? -16.337 11.107 25.587 1.00 97.19 327 VAL A C 1
ATOM 2564 O O . VAL A 1 327 ? -16.278 12.211 26.127 1.00 97.19 327 VAL A O 1
ATOM 2567 N N . TRP A 1 328 ? -17.303 10.237 25.880 1.00 97.94 328 TRP A N 1
ATOM 2568 C CA . TRP A 1 328 ? -18.193 10.435 27.026 1.00 97.94 328 TRP A CA 1
ATOM 2569 C C . TRP A 1 328 ? -17.636 9.711 28.247 1.00 97.94 328 TRP A C 1
ATOM 2571 O O . TRP A 1 328 ? -17.569 8.484 28.246 1.00 97.94 328 TRP A O 1
ATOM 2581 N N . ASP A 1 329 ? -17.255 10.440 29.290 1.00 96.88 329 ASP A N 1
ATOM 2582 C CA . ASP A 1 329 ? -16.797 9.840 30.538 1.00 96.88 329 ASP A CA 1
ATOM 2583 C C . ASP A 1 329 ? -17.989 9.424 31.405 1.00 96.88 329 ASP A C 1
ATOM 2585 O O . ASP A 1 329 ? -18.786 10.255 31.847 1.00 96.88 329 ASP A O 1
ATOM 2589 N N . LYS A 1 330 ? -18.097 8.126 31.694 1.00 95.50 330 LYS A N 1
ATOM 2590 C CA . LYS A 1 330 ? -19.160 7.581 32.543 1.00 95.50 330 LYS A CA 1
ATOM 2591 C C . LYS A 1 330 ? -19.061 8.041 33.996 1.00 95.50 330 LYS A C 1
ATOM 2593 O O . LYS A 1 330 ? -20.093 8.100 34.660 1.00 95.50 330 LYS A O 1
ATOM 2598 N N . LYS A 1 331 ? -17.860 8.353 34.497 1.00 93.75 331 LYS A N 1
ATOM 2599 C CA . LYS A 1 331 ? -17.666 8.745 35.902 1.00 93.75 331 LYS A CA 1
ATOM 2600 C C . LYS A 1 331 ? -18.177 10.153 36.164 1.00 93.75 331 LYS A C 1
ATOM 2602 O O . LYS A 1 331 ? -18.916 10.375 37.118 1.00 93.75 331 LYS A O 1
ATOM 2607 N N . THR A 1 332 ? -17.795 11.099 35.311 1.00 95.19 332 THR A N 1
ATOM 2608 C CA . THR A 1 332 ? -18.212 12.502 35.440 1.00 95.19 332 THR A CA 1
ATOM 2609 C C . THR A 1 332 ? -19.511 12.823 34.703 1.00 95.19 332 THR A C 1
ATOM 2611 O O . THR A 1 332 ? -20.080 13.892 34.928 1.00 95.19 332 THR A O 1
ATOM 2614 N N . ASN A 1 333 ? -19.992 11.906 33.856 1.00 95.75 333 ASN A N 1
ATOM 2615 C CA . ASN A 1 333 ? -21.148 12.076 32.977 1.00 95.75 333 ASN A CA 1
ATOM 2616 C C . ASN A 1 333 ? -21.031 13.329 32.092 1.00 95.75 333 ASN A C 1
ATOM 2618 O O . ASN A 1 333 ? -21.957 14.140 32.000 1.00 95.75 333 ASN A O 1
ATOM 2622 N N . LYS A 1 334 ? -19.851 13.509 31.491 1.00 96.12 334 LYS A N 1
ATOM 2623 C CA . LYS A 1 334 ? -19.500 14.657 30.648 1.00 96.12 334 LYS A CA 1
ATOM 2624 C C . LYS A 1 334 ? -18.723 14.214 29.416 1.00 96.12 334 LYS A C 1
ATOM 2626 O O . LYS A 1 334 ? -18.060 13.180 29.410 1.00 96.12 334 LYS A O 1
ATOM 2631 N N . ALA A 1 335 ? -18.771 15.050 28.387 1.00 97.25 335 ALA A N 1
ATOM 2632 C CA . ALA A 1 335 ? -17.897 14.941 27.233 1.00 97.25 335 ALA A CA 1
ATOM 2633 C C . ALA A 1 335 ? -16.492 15.458 27.600 1.00 97.25 335 ALA A C 1
ATOM 2635 O O . ALA A 1 335 ? -16.360 16.590 28.068 1.00 97.25 335 ALA A O 1
ATOM 2636 N N . VAL A 1 336 ? -15.462 14.632 27.415 1.00 95.81 336 VAL A N 1
ATOM 2637 C CA . VAL A 1 336 ? -14.072 14.926 27.799 1.00 95.81 336 VAL A CA 1
ATOM 2638 C C . VAL A 1 336 ? -13.165 14.785 26.571 1.00 95.81 336 VAL A C 1
ATOM 2640 O O . VAL A 1 336 ? -13.307 13.804 25.834 1.00 95.81 336 VAL A O 1
ATOM 2643 N N . PRO A 1 337 ? -12.264 15.751 26.305 1.00 95.44 337 PRO A N 1
ATOM 2644 C CA . PRO A 1 337 ? -11.264 15.619 25.251 1.00 95.44 337 PRO A CA 1
ATOM 2645 C C . PRO A 1 337 ? -10.381 14.383 25.442 1.00 95.44 337 PRO A C 1
ATOM 2647 O O . PRO A 1 337 ? -10.010 14.059 26.564 1.00 95.44 337 PRO A O 1
ATOM 2650 N N . LEU A 1 338 ? -10.035 13.730 24.337 1.00 92.94 338 LEU A N 1
ATOM 2651 C CA . LEU A 1 338 ? -9.075 12.634 24.282 1.00 92.94 338 LEU A CA 1
ATOM 2652 C C . LEU A 1 338 ? -8.186 12.816 23.049 1.00 92.94 338 LEU A C 1
ATOM 2654 O O . LEU A 1 338 ? -8.661 13.048 21.927 1.00 92.94 338 LEU A O 1
ATOM 2658 N N . THR A 1 339 ? -6.886 12.716 23.265 1.00 91.31 339 THR A N 1
ATOM 2659 C CA . THR A 1 339 ? -5.858 12.915 22.246 1.00 91.31 339 THR A CA 1
ATOM 2660 C C . THR A 1 339 ? -5.456 11.588 21.607 1.00 91.31 339 THR A C 1
ATOM 2662 O O . THR A 1 339 ? -5.790 10.506 22.082 1.00 91.31 339 THR A O 1
ATOM 2665 N N . ARG A 1 340 ? -4.715 11.652 20.493 1.00 86.31 340 ARG A N 1
ATOM 2666 C CA . ARG A 1 340 ? -4.172 10.446 19.839 1.00 86.31 340 ARG A CA 1
ATOM 2667 C C . ARG A 1 340 ? -3.031 9.787 20.623 1.00 86.31 340 ARG A C 1
ATOM 2669 O O . ARG A 1 340 ? -2.658 8.669 20.282 1.00 86.31 340 ARG A O 1
ATOM 2676 N N . ASP A 1 341 ? -2.488 10.477 21.622 1.00 88.38 341 ASP A N 1
ATOM 2677 C CA . ASP A 1 341 ? -1.422 9.965 22.483 1.00 88.38 341 ASP A CA 1
ATOM 2678 C C . ASP A 1 341 ? -1.966 9.161 23.673 1.00 88.38 341 ASP A C 1
ATOM 2680 O O . ASP A 1 341 ? -1.254 8.343 24.248 1.00 88.38 341 ASP A O 1
ATOM 2684 N N . GLU A 1 342 ? -3.244 9.336 24.007 1.00 89.75 342 GLU A N 1
ATOM 2685 C CA . GLU A 1 342 ? -3.921 8.628 25.094 1.00 89.75 342 GLU A CA 1
ATOM 2686 C C . GLU A 1 342 ? -4.537 7.319 24.577 1.00 89.75 342 GLU A C 1
ATOM 2688 O O . GLU A 1 342 ? -5.756 7.139 24.562 1.00 89.75 342 GLU A O 1
ATOM 2693 N N . CYS A 1 343 ? -3.684 6.392 24.132 1.00 89.38 343 CYS A N 1
ATOM 2694 C CA . CYS A 1 343 ? -4.084 5.075 23.632 1.00 89.38 343 CYS A CA 1
ATOM 2695 C C . CYS A 1 343 ? -3.274 3.929 24.273 1.00 89.38 343 CYS A C 1
ATOM 2697 O O . CYS A 1 343 ? -2.225 4.132 24.890 1.00 89.38 343 CYS A O 1
ATOM 2699 N N . GLY A 1 344 ? -3.774 2.700 24.156 1.00 89.25 344 GLY A N 1
ATOM 2700 C CA . GLY A 1 344 ? -3.148 1.496 24.696 1.00 89.25 344 GLY A CA 1
ATOM 2701 C C . GLY A 1 344 ? -2.926 1.575 26.205 1.00 89.25 344 GLY A C 1
ATOM 2702 O O . GLY A 1 344 ? -3.843 1.880 26.964 1.00 89.25 344 GLY A O 1
ATOM 2703 N N . ALA A 1 345 ? -1.695 1.308 26.645 1.00 87.19 345 ALA A N 1
ATOM 2704 C CA . ALA A 1 345 ? -1.322 1.360 28.061 1.00 87.19 345 ALA A CA 1
ATOM 2705 C C . ALA A 1 345 ? -1.381 2.776 28.669 1.00 87.19 345 ALA A C 1
ATOM 2707 O O . ALA A 1 345 ? -1.404 2.900 29.889 1.00 87.19 345 ALA A O 1
ATOM 2708 N N . LEU A 1 346 ? -1.396 3.821 27.833 1.00 86.81 346 LEU A N 1
ATOM 2709 C CA . LEU A 1 346 ? -1.473 5.226 28.242 1.00 86.81 346 LEU A CA 1
ATOM 2710 C C . LEU A 1 346 ? -2.890 5.802 28.097 1.00 86.81 346 LEU A C 1
ATOM 2712 O O . LEU A 1 346 ? -3.092 6.997 28.297 1.00 86.81 346 LEU A O 1
ATOM 2716 N N . CYS A 1 347 ? -3.881 4.988 27.716 1.00 82.62 347 CYS A N 1
ATOM 2717 C CA . CYS A 1 347 ? -5.241 5.488 27.550 1.00 82.62 347 CYS A CA 1
ATOM 2718 C C . CYS A 1 347 ? -5.860 5.897 28.879 1.00 82.62 347 CYS A C 1
ATOM 2720 O O . CYS A 1 347 ? -5.939 5.114 29.827 1.00 82.62 347 CYS A O 1
ATOM 2722 N N . CYS A 1 348 ? -6.436 7.097 28.838 1.00 69.12 348 CYS A N 1
ATOM 2723 C CA . CYS A 1 348 ? -7.643 7.433 29.574 1.00 69.12 348 CYS A CA 1
ATOM 2724 C C . CYS A 1 348 ? -7.480 7.338 31.095 1.00 69.12 348 CYS A C 1
ATOM 2726 O O . CYS A 1 348 ? -8.383 6.881 31.800 1.00 69.12 348 CYS A O 1
ATOM 2728 N N . GLU A 1 349 ? -6.330 7.780 31.616 1.00 77.25 349 GLU A N 1
ATOM 2729 C CA . GLU A 1 349 ? -6.098 7.841 33.056 1.00 77.25 349 GLU A CA 1
ATOM 2730 C C . GLU A 1 349 ? -7.200 8.685 33.720 1.00 77.25 349 GLU A C 1
ATOM 2732 O O . GLU A 1 349 ? -7.411 9.855 33.410 1.00 77.25 349 GLU A O 1
ATOM 2737 N N . GLY A 1 350 ? -7.982 8.053 34.596 1.00 82.06 350 GLY A N 1
ATOM 2738 C CA . GLY A 1 350 ? -9.126 8.690 35.253 1.00 82.06 350 GLY A CA 1
ATOM 2739 C C . GLY A 1 350 ? -10.422 8.760 34.432 1.00 82.06 350 GLY A C 1
ATOM 2740 O O . GLY A 1 350 ? -11.471 8.966 35.040 1.00 82.06 350 GLY A O 1
ATOM 2741 N N . VAL A 1 351 ? -10.404 8.485 33.124 1.00 89.81 351 VAL A N 1
ATOM 2742 C CA . VAL A 1 351 ? -11.569 8.574 32.222 1.00 89.81 351 VAL A CA 1
ATOM 2743 C C . VAL A 1 351 ? -12.142 7.189 31.915 1.00 89.81 351 VAL A C 1
ATOM 2745 O O . VAL A 1 351 ? -11.441 6.294 31.452 1.00 89.81 351 VAL A O 1
ATOM 2748 N N . GLU A 1 352 ? -13.446 6.994 32.131 1.00 92.69 352 GLU A N 1
ATOM 2749 C CA . GLU A 1 352 ? -14.141 5.757 31.762 1.00 92.69 352 GLU A CA 1
ATOM 2750 C C . GLU A 1 352 ? -15.023 5.975 30.522 1.00 92.69 352 GLU A C 1
ATOM 2752 O O . GLU A 1 352 ? -16.239 6.154 30.617 1.00 92.69 352 GLU A O 1
ATOM 2757 N N . SER A 1 353 ? -14.403 5.938 29.340 1.00 95.44 353 SER A N 1
ATOM 2758 C CA . SER A 1 353 ? -15.039 6.253 28.052 1.00 95.44 353 SER A CA 1
ATOM 2759 C C . SER A 1 353 ? -16.185 5.303 27.694 1.00 95.44 353 SER A C 1
ATOM 2761 O O . SER A 1 353 ? -15.967 4.099 27.577 1.00 95.44 353 SER A O 1
ATOM 2763 N N . ALA A 1 354 ? -17.396 5.808 27.477 1.00 97.25 354 ALA A N 1
ATOM 2764 C CA . ALA A 1 354 ? -18.557 5.000 27.114 1.00 97.25 354 ALA A CA 1
ATOM 2765 C C . ALA A 1 354 ? -18.468 4.430 25.685 1.00 97.25 354 ALA A C 1
ATOM 2767 O O . ALA A 1 354 ? -18.172 5.150 24.737 1.00 97.25 354 ALA A O 1
ATOM 2768 N N . LEU A 1 355 ? -18.813 3.147 25.520 1.00 97.50 355 LEU A N 1
ATOM 2769 C CA . LEU A 1 355 ? -18.965 2.503 24.203 1.00 97.50 355 LEU A CA 1
ATOM 2770 C C . LEU A 1 355 ? -20.407 2.570 23.675 1.00 97.50 355 LEU A C 1
ATOM 2772 O O . LEU A 1 355 ? -20.652 2.537 22.474 1.00 97.50 355 LEU A O 1
ATOM 2776 N N . THR A 1 356 ? -21.394 2.647 24.560 1.00 96.81 356 THR A N 1
ATOM 2777 C CA . THR A 1 356 ? -22.817 2.625 24.198 1.00 96.81 356 THR A CA 1
ATOM 2778 C C . THR A 1 356 ? -23.538 3.803 24.813 1.00 96.81 356 THR A C 1
ATOM 2780 O O . THR A 1 356 ? -23.198 4.198 25.925 1.00 96.81 356 THR A O 1
ATOM 2783 N N . GLY A 1 357 ? -24.581 4.285 24.146 1.00 96.25 357 GLY A N 1
ATOM 2784 C CA . GLY A 1 357 ? -25.414 5.377 24.634 1.00 96.25 357 GLY A CA 1
ATOM 2785 C C . GLY A 1 357 ? -25.652 6.457 23.590 1.00 96.25 357 GLY A C 1
ATOM 2786 O O . GLY A 1 357 ? -24.984 6.528 22.559 1.00 96.25 357 GLY A O 1
ATOM 2787 N N . ASP A 1 358 ? -26.629 7.297 23.894 1.00 96.50 358 ASP A N 1
ATOM 2788 C CA . ASP A 1 358 ? -26.972 8.492 23.145 1.00 96.50 358 ASP A CA 1
ATOM 2789 C C . ASP A 1 358 ? -26.811 9.679 24.090 1.00 96.50 358 ASP A C 1
ATOM 2791 O O . ASP A 1 358 ? -27.408 9.699 25.167 1.00 96.50 358 ASP A O 1
ATOM 2795 N N . TYR A 1 359 ? -26.004 10.656 23.693 1.00 97.94 359 TYR A N 1
ATOM 2796 C CA . TYR A 1 359 ? -25.658 11.793 24.537 1.00 97.94 359 TYR A CA 1
ATOM 2797 C C . TYR A 1 359 ? -25.987 13.109 23.842 1.00 97.94 359 TYR A C 1
ATOM 2799 O O . TYR A 1 359 ? -26.154 13.169 22.621 1.00 97.94 359 TYR A O 1
ATOM 2807 N N . GLU A 1 360 ? -26.066 14.176 24.627 1.00 97.81 360 GLU A N 1
ATOM 2808 C CA . GLU A 1 360 ? -26.237 15.540 24.138 1.00 97.81 360 GLU A CA 1
ATOM 2809 C C . GLU A 1 360 ? -25.049 16.383 24.596 1.00 97.81 360 GLU A C 1
ATOM 2811 O O . GLU A 1 360 ? -24.621 16.302 25.749 1.00 97.81 360 GLU A O 1
ATOM 2816 N N . VAL A 1 361 ? -24.520 17.195 23.685 1.00 97.56 361 VAL A N 1
ATOM 2817 C CA . VAL A 1 361 ? -23.505 18.205 23.990 1.00 97.56 361 VAL A CA 1
ATOM 2818 C C . VAL A 1 361 ? -23.969 19.562 23.482 1.00 97.56 361 VAL A C 1
ATOM 2820 O O . VAL A 1 361 ? -24.689 19.653 22.484 1.00 97.56 361 VAL A O 1
ATOM 2823 N N . THR A 1 362 ? -23.541 20.616 24.166 1.00 97.75 362 THR A N 1
ATOM 2824 C CA . THR A 1 362 ? -23.731 21.997 23.721 1.00 97.75 362 THR A CA 1
ATOM 2825 C C . THR A 1 362 ? -22.463 22.449 23.012 1.00 97.75 362 THR A C 1
ATOM 2827 O O . THR A 1 362 ? -21.377 22.367 23.584 1.00 97.75 362 THR A O 1
ATOM 2830 N N . LEU A 1 363 ? -22.603 22.895 21.769 1.00 97.44 363 LEU A N 1
ATOM 2831 C CA . LEU A 1 363 ? -21.516 23.459 20.981 1.00 97.44 363 LEU A CA 1
ATOM 2832 C C . LEU A 1 363 ? -21.129 24.855 21.487 1.00 97.44 363 LEU A C 1
ATOM 2834 O O . LEU A 1 363 ? -21.902 25.515 22.182 1.00 97.44 363 LEU A O 1
ATOM 2838 N N . VAL A 1 364 ? -19.956 25.339 21.077 1.00 97.19 364 VAL A N 1
ATOM 2839 C CA . VAL A 1 364 ? -19.482 26.703 21.386 1.00 97.19 364 VAL A CA 1
ATOM 2840 C C . VAL A 1 364 ? -20.427 27.810 20.898 1.00 97.19 364 VAL A C 1
ATOM 2842 O O . VAL A 1 364 ? -20.461 28.884 21.489 1.00 97.19 364 VAL A O 1
ATOM 2845 N N . ASP A 1 365 ? -21.227 27.548 19.860 1.00 95.62 365 ASP A N 1
ATOM 2846 C CA . ASP A 1 365 ? -22.256 28.463 19.343 1.00 95.62 365 ASP A CA 1
ATOM 2847 C C . ASP A 1 365 ? -23.591 28.393 20.120 1.00 95.62 365 ASP A C 1
ATOM 2849 O O . ASP A 1 365 ? -24.558 29.070 19.772 1.00 95.62 365 ASP A O 1
ATOM 2853 N N . GLY A 1 366 ? -23.659 27.573 21.176 1.00 95.31 366 GLY A N 1
ATOM 2854 C CA . GLY A 1 366 ? -24.843 27.356 22.006 1.00 95.31 366 GLY A CA 1
ATOM 2855 C C . GLY A 1 366 ? -25.820 26.306 21.466 1.00 95.31 366 GLY A C 1
ATOM 2856 O O . GLY A 1 366 ? -26.785 25.960 22.154 1.00 95.31 366 GLY A O 1
ATOM 2857 N N . LYS A 1 367 ? -25.594 25.755 20.267 1.00 97.00 367 LYS A N 1
ATOM 2858 C CA . LYS A 1 367 ? -26.459 24.723 19.690 1.00 97.00 367 LYS A CA 1
ATOM 2859 C C . LYS A 1 367 ? -26.281 23.399 20.429 1.00 97.00 367 LYS A C 1
ATOM 2861 O O . LYS A 1 367 ? -25.173 22.890 20.579 1.00 97.00 367 LYS A O 1
ATOM 2866 N N . LYS A 1 368 ? -27.393 22.787 20.827 1.00 97.56 368 LYS A N 1
ATOM 2867 C CA . LYS A 1 368 ? -27.413 21.420 21.357 1.00 97.56 368 LYS A CA 1
ATOM 2868 C C . LYS A 1 368 ? -27.460 20.414 20.218 1.00 97.56 368 LYS A C 1
ATOM 2870 O O . LYS A 1 368 ? -28.299 20.529 19.323 1.00 97.56 368 LYS A O 1
ATOM 2875 N N . ILE A 1 369 ? -26.563 19.436 20.247 1.00 97.69 369 ILE A N 1
ATOM 2876 C CA . ILE A 1 369 ? -26.519 18.360 19.258 1.00 97.69 369 ILE A CA 1
ATOM 2877 C C . ILE A 1 369 ? -26.454 16.998 19.933 1.00 97.69 369 ILE A C 1
ATOM 2879 O O . ILE A 1 369 ? -25.863 16.828 21.000 1.00 97.69 369 ILE A O 1
ATOM 2883 N N . LYS A 1 370 ? -27.028 16.005 19.254 1.00 97.88 370 LYS A N 1
ATOM 2884 C CA . LYS A 1 370 ? -26.925 14.609 19.653 1.00 97.88 370 LYS A CA 1
ATOM 2885 C C . LYS A 1 370 ? -25.607 14.016 19.161 1.00 97.88 370 LYS A C 1
ATOM 2887 O O . LYS A 1 370 ? -25.249 14.161 17.984 1.00 97.88 370 LYS A O 1
ATOM 2892 N N . VAL A 1 371 ? -24.927 13.304 20.049 1.00 98.25 371 VAL A N 1
ATOM 2893 C CA . VAL A 1 371 ? -23.670 12.607 19.779 1.00 98.25 371 VAL A CA 1
ATOM 2894 C C . VAL A 1 371 ? -23.745 11.163 20.253 1.00 98.25 371 VAL A C 1
ATOM 2896 O O . VAL A 1 371 ? -24.458 10.840 21.204 1.00 98.25 371 VAL A O 1
ATOM 2899 N N . VAL A 1 372 ? -23.033 10.281 19.561 1.00 98.00 372 VAL A N 1
ATOM 2900 C CA . VAL A 1 372 ? -23.038 8.837 19.830 1.00 98.00 372 VAL A CA 1
ATOM 2901 C C . VAL A 1 372 ? -21.620 8.283 19.725 1.00 98.00 372 VAL A C 1
ATOM 2903 O O . VAL A 1 372 ? -20.893 8.709 18.826 1.00 98.00 372 VAL A O 1
ATOM 2906 N N . PRO A 1 373 ? -21.198 7.339 20.583 1.00 98.25 373 PRO A N 1
ATOM 2907 C CA . PRO A 1 373 ? -19.940 6.631 20.373 1.00 98.25 373 PRO A CA 1
ATOM 2908 C C . PRO A 1 373 ? -19.941 5.871 19.038 1.00 98.25 373 PRO A C 1
ATOM 2910 O O . PRO A 1 373 ? -20.979 5.339 18.624 1.00 98.25 373 PRO A O 1
ATOM 2913 N N . VAL A 1 374 ? -18.782 5.758 18.382 1.00 97.56 374 VAL A N 1
ATOM 2914 C CA . VAL A 1 374 ? -18.624 4.978 17.137 1.00 97.56 374 VAL A CA 1
ATOM 2915 C C . VAL A 1 374 ? -19.127 3.539 17.316 1.00 97.56 374 VAL A C 1
ATOM 2917 O O . VAL A 1 374 ? -19.826 3.018 16.446 1.00 97.56 374 VAL A O 1
ATOM 2920 N N . PHE A 1 375 ? -18.860 2.904 18.460 1.00 97.69 375 PHE A N 1
ATOM 2921 C CA . PHE A 1 375 ? -19.355 1.555 18.750 1.00 97.69 375 PHE A CA 1
ATOM 2922 C C . PHE A 1 375 ? -20.884 1.474 18.772 1.00 97.69 375 PHE A C 1
ATOM 2924 O O . PHE A 1 375 ? -21.463 0.557 18.187 1.00 97.69 375 PHE A O 1
ATOM 2931 N N . GLN A 1 376 ? -21.561 2.443 19.398 1.00 96.75 376 GLN A N 1
ATOM 2932 C CA . GLN A 1 376 ? -23.024 2.506 19.397 1.00 96.75 376 GLN A CA 1
ATOM 2933 C C . GLN A 1 376 ? -23.571 2.638 17.973 1.00 96.75 376 GLN A C 1
ATOM 2935 O O . GLN A 1 376 ? -24.552 1.976 17.621 1.00 96.75 376 GLN A O 1
ATOM 2940 N N . LEU A 1 377 ? -22.923 3.462 17.146 1.00 94.19 377 LEU A N 1
ATOM 2941 C CA . LEU A 1 377 ? -23.281 3.626 15.743 1.00 94.19 377 LEU A CA 1
ATOM 2942 C C . LEU A 1 377 ? -23.140 2.301 14.977 1.00 94.19 377 LEU A C 1
ATOM 2944 O O . LEU A 1 377 ? -24.089 1.873 14.319 1.00 94.19 377 LEU A O 1
ATOM 2948 N N . GLN A 1 378 ? -22.010 1.603 15.119 1.00 93.38 378 GLN A N 1
ATOM 2949 C CA . GLN A 1 378 ? -21.786 0.296 14.487 1.00 93.38 378 GLN A CA 1
ATOM 2950 C C . GLN A 1 378 ? -22.793 -0.761 14.961 1.00 93.38 378 GLN A C 1
ATOM 2952 O O . GLN A 1 378 ? -23.373 -1.480 14.144 1.00 93.38 378 GLN A O 1
ATOM 2957 N N . LYS A 1 379 ? -23.070 -0.817 16.270 1.00 94.06 379 LYS A N 1
ATOM 2958 C CA . LYS A 1 379 ? -24.071 -1.715 16.865 1.00 94.06 379 LYS A CA 1
ATOM 2959 C C . LYS A 1 379 ? -25.463 -1.491 16.272 1.00 94.06 379 LYS A C 1
ATOM 2961 O O . LYS A 1 379 ? -26.171 -2.460 15.994 1.00 94.06 379 LYS A O 1
ATOM 2966 N N . ASN A 1 380 ? -25.852 -0.237 16.051 1.00 91.25 380 ASN A N 1
ATOM 2967 C CA . ASN A 1 380 ? -27.132 0.104 15.430 1.00 91.25 380 ASN A CA 1
ATOM 2968 C C . ASN A 1 380 ? -27.176 -0.331 13.956 1.00 91.25 380 ASN A C 1
ATOM 2970 O O . ASN A 1 380 ? -28.143 -0.963 13.529 1.00 91.25 380 ASN A O 1
ATOM 2974 N N . THR A 1 381 ? -26.110 -0.075 13.195 1.00 89.00 381 THR A N 1
ATOM 2975 C CA . THR A 1 381 ? -26.002 -0.476 11.782 1.00 89.00 381 THR A CA 1
ATOM 2976 C C . THR A 1 381 ? -26.088 -1.996 11.602 1.00 89.00 381 THR A C 1
ATOM 2978 O O . THR A 1 381 ? -26.821 -2.487 10.740 1.00 89.00 381 THR A O 1
ATOM 2981 N N . LEU A 1 382 ? -25.411 -2.762 12.462 1.00 88.62 382 LEU A N 1
ATOM 2982 C CA . LEU A 1 382 ? -25.426 -4.229 12.429 1.00 88.62 382 LEU A CA 1
ATOM 2983 C C . LEU A 1 382 ? -26.765 -4.840 12.870 1.00 88.62 382 LEU A C 1
ATOM 2985 O O . LEU A 1 382 ? -27.059 -5.978 12.509 1.00 88.62 382 LEU A O 1
ATOM 2989 N N . ARG A 1 383 ? -27.584 -4.124 13.650 1.00 80.50 383 ARG A N 1
ATOM 2990 C CA . ARG A 1 383 ? -28.952 -4.552 14.000 1.00 80.50 383 ARG A CA 1
ATOM 2991 C C . ARG A 1 383 ? -29.943 -4.332 12.861 1.00 80.50 383 ARG A C 1
ATOM 2993 O O . ARG A 1 383 ? -30.833 -5.155 12.678 1.00 80.50 383 ARG A O 1
ATOM 3000 N N . ASN A 1 384 ? -29.774 -3.247 12.109 1.00 66.62 384 ASN A N 1
ATOM 3001 C CA . ASN A 1 384 ? -30.697 -2.826 11.051 1.00 66.62 384 ASN A CA 1
ATOM 3002 C C . ASN A 1 384 ? -30.396 -3.459 9.681 1.00 66.62 384 ASN A C 1
ATOM 3004 O O . ASN A 1 384 ? -31.098 -3.187 8.708 1.00 66.62 384 ASN A O 1
ATOM 3008 N N . SER A 1 385 ? -29.364 -4.301 9.585 1.00 58.88 385 SER A N 1
ATOM 3009 C CA . SER A 1 385 ? -29.099 -5.090 8.381 1.00 58.88 385 SER A CA 1
ATOM 3010 C C . SER A 1 385 ? -30.198 -6.150 8.211 1.00 58.88 385 SER A C 1
ATOM 3012 O O . SER A 1 385 ? -30.559 -6.793 9.198 1.00 58.88 385 SER A O 1
ATOM 3014 N N . PRO A 1 386 ? -30.768 -6.339 7.004 1.00 48.28 386 PRO A N 1
ATOM 3015 C CA . PRO A 1 386 ? -31.906 -7.229 6.809 1.00 48.28 386 PRO A CA 1
ATOM 3016 C C . PRO A 1 386 ? -31.553 -8.652 7.250 1.00 48.28 386 PRO A C 1
ATOM 3018 O O . PRO A 1 386 ? -30.783 -9.347 6.589 1.00 48.28 386 PRO A O 1
ATOM 3021 N N . GLN A 1 387 ? -32.144 -9.093 8.364 1.00 49.19 387 GLN A N 1
ATOM 3022 C CA . GLN A 1 387 ? -32.123 -10.486 8.796 1.00 49.19 387 GLN A CA 1
ATOM 3023 C C . GLN A 1 387 ? -32.958 -11.301 7.806 1.00 49.19 387 GLN A C 1
ATOM 3025 O O . GLN A 1 387 ? -34.151 -11.522 8.009 1.00 49.19 387 GLN A O 1
ATOM 3030 N N . ARG A 1 388 ? -32.364 -11.719 6.687 1.00 42.06 388 ARG A N 1
ATOM 3031 C CA . ARG A 1 388 ? -32.966 -12.767 5.864 1.00 42.06 388 ARG A CA 1
ATOM 3032 C C . ARG A 1 388 ? -32.499 -14.132 6.369 1.00 42.06 388 ARG A C 1
ATOM 3034 O O . ARG A 1 388 ? -31.408 -14.581 6.039 1.00 42.06 388 ARG A O 1
ATOM 3041 N N . THR A 1 389 ? -33.436 -14.753 7.090 1.00 35.75 389 THR A N 1
ATOM 3042 C CA . THR A 1 389 ? -33.694 -16.200 7.212 1.00 35.75 389 THR A CA 1
ATOM 3043 C C . THR A 1 389 ? -33.084 -16.910 8.437 1.00 35.75 389 THR A C 1
ATOM 3045 O O . THR A 1 389 ? -31.917 -16.680 8.752 1.00 35.75 389 THR A O 1
ATOM 3048 N N . PRO A 1 390 ? -33.855 -17.779 9.136 1.00 36.97 390 PRO A N 1
ATOM 3049 C CA . PRO A 1 390 ? -33.331 -18.648 10.188 1.00 36.97 390 PRO A CA 1
ATOM 3050 C C . PRO A 1 390 ? -32.305 -19.613 9.593 1.00 36.97 390 PRO A C 1
ATOM 3052 O O . PRO A 1 390 ? -32.530 -20.161 8.513 1.00 36.97 390 PRO A O 1
ATOM 3055 N N . LEU A 1 391 ? -31.195 -19.823 10.297 1.00 35.38 391 LEU A N 1
ATOM 3056 C CA . LEU A 1 391 ? -30.310 -20.955 10.035 1.00 35.38 391 LEU A CA 1
ATOM 3057 C C . LEU A 1 391 ? -31.113 -22.239 10.308 1.00 35.38 391 LEU A C 1
ATOM 3059 O O . LEU A 1 391 ? -31.667 -22.380 11.400 1.00 35.38 391 LEU A O 1
ATOM 3063 N N . LEU A 1 392 ? -31.241 -23.085 9.280 1.00 32.28 392 LEU A N 1
ATOM 3064 C CA . LEU A 1 392 ? -31.743 -24.461 9.374 1.00 32.28 392 LEU A CA 1
ATOM 3065 C C . LEU A 1 392 ? -30.799 -25.321 10.211 1.00 32.28 392 LEU A C 1
ATOM 3067 O O . LEU A 1 392 ? -29.569 -25.138 10.050 1.00 32.28 392 LEU A O 1
#

Nearest PDB structures (foldseek):
  7b04-assembly6_Q  TM=9.518E-01  e=2.158E-32  Candidatus Kuenenia stuttgartensis
  7b04-assembly5_N  TM=9.494E-01  e=5.761E-32  Candidatus Kuenenia stuttgartensis
  7b04-assembly2_E  TM=9.331E-01  e=1.680E-26  Candidatus Kuenenia stuttgartensis
  4ydd-assembly2_C  TM=7.953E-01  e=2.899E-18  Azospira oryzae PS
  5e7o-assembly6_K  TM=7.960E-01  e=3.818E-17  Azospira oryzae PS

Foldseek 3Di:
DPCQVPDPPHDPADWDFPLLVVCVVVVNAQPDPLRHDDVSSVPPPPTGIDHDHPVVSVVSVVSVLLVQQLCLADPNNLVSVVSVVDDPVLSVVCVRGSQQVDEFEFEPCVVDVCVRVVSVVQQQVCLVSRCVNVVDDPVSGGGYDYDDDCVVVVVQDVVCCVFPVDSDDDDDLLCLLVAQEDEAAQDPCCVPVVVSVVSPVNNVVVNRAYEYEHQDCDDVNVVHPYYHHDDPPCVVVVVLVVVLVCVVVVVDDPVQCQFAGQLQFKAFPVPRHFAAPLFADPPDDADDQDAAAAEAEVPDDPPDDPPDDPHHYDYPVVPVVVHWGWFQFPVVRDIDTDHPNQHDPNHDVPGDGDNFDWDWGQTPVRDITIMTGNNNVSNVVSVPDDPPDDDD

pLDDT: mean 90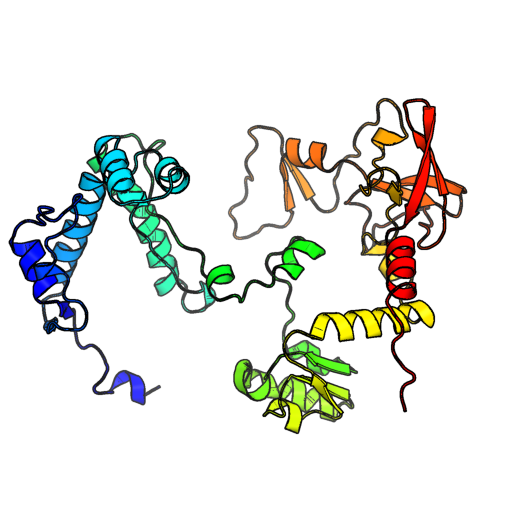.86, std 10.65, range [32.28, 98.31]

Secondary structure (DSSP, 8-state):
-HHHHH-TTS--SEEEEHHHHHHHHTT----SGGGPPPGGGG-TTTSPEEEE-HHHHHHHHHHHHHHHHHHHSHHHHHHHHHHTT--HHHHHTTTT-GGGG-EE----GGG-HHHHHHHHHHHHHTHHHHHHHHT--TTT--PPEEPPSTTTTT-S-THHHHHHSSS-----GGGGGG-SEEEEES--HHHHSGGGHHHHHHHHHTT-EEEEEESS--TTGGG-SEEEEPPTT-HHHHHHHHHHHHHHTT-S-HHHHHHHSSTTBEEETTTSSBPBHHHHSTTPPPPPP-SSEEEEPTT----S-TT---SEEEEHHHHHHH--EEEEETTTTEEEEE-TTS-GGGS-TT--B-SS--EEEE-TTS-EEEEEEHHHHHHHHHHSS-------

Sequence (392 aa):
MNRKAYSDRRPKGAMVRTGFKAWADAGYPRTGANGFPDQKYLQRGKEPFIKLPWTEAYALAAGALENIARTYSGDKGAALLTRQGYDPEMIASMHGCGCKTMKFRAGMAALGVLRIYSMKRFAQGLALLDAYVRNVGPDEASGAKVLDSYSWHTDLAPGCPMVSGHQMLDYEFMVYEHAKLIVFWGNNFVCTKMPDLHWVSESRLKGCHIVDISIDYHATSNKADDVIILRPGTDPALGLGVCHLLIKNNHYDENYLRANTDLPLLIRTDNWKNLKASDIIADYKLADLTHHLKVMKPGEHPTMPPAFQSTAFVAEDVRKFWGDNVVWDKKTNKAVPLTRDECGALCCEGVESALTGDYEVTLVDGKKIKVVPVFQLQKNTLRNSPQRTPLL